Protein AF-A0A6A6SPL7-F1 (afdb_monomer_lite)

Sequence (560 aa):
MDQSVKTLHRDLARKYQRHGSRIEQLWRSYDQERRTEVMKAGSVEVLKTPTDTSMGNVYKLMPEWNLRDVTAPSSDFLLDMLKHRATKPLQDQYTTGVDGGLGDHMHIVDMMDRKNLKFIDTARFNNCWTLFFDEDSYGRSIKLTARANKAEFLASMAPAIRAQLAVPQATGDFILMRQQYLLQSLNIIIEDILDAGSTIRDQKERLKEPMKAATAALSNLSIHEAPEKVDLPFLLDYALDQESSLEEIIDLMRSESTVLAHAVNVWFFTRLDFVADERGRTLPAHTDDFISGAVFDTINSAVMHAAIWNYIRYLLDLLKDTPDKQSRFYVLQELSNQTNGTVRIAMKRDPESLTVENPQLHYMLRLYLHRAYPLEKDKMGEREFESLGDLAIIVTFIQSLSLVTSLPTVSNKKGKHPGCFVPRFLALDEELRQLKTGVDLSDFVIPIDNLLEPGMASGTLTALDLYILERSGTKLGFLFQDLVDDCITNIRRHNEQVQAKKTEMKTQYVVPMAPEDSNTRAQERRQKEKTRPAQSLVYDIAPESVATEGTHPDNASTSL

Foldseek 3Di:
DLVLLVQLLQQLLVLCVQCVVVLVVLLLPDALVLQLCLLCVQDPDWAQALPRCPVPCVSLLCSLGHSPQRSHNPHCSLSQQSCCSNPDDLLCQQQAHRPRDGHLLVSLVCCCVVVVDFDPDPVVQVQKKQACDDPVRHLPIDHDDDPVCSVVVCVVCVVCVVVVRIGRVRSSVSSSVSSSVSSLSSLSSSLSSVVSRPPCVVVVVVVVVVLVVLLVLLLVLDDDDQDPDQALVNLLVLLVSQLVSLLVLLVCLQPPLSSVLSLLVLQQCPDPQQDQDPVRDHDDPRGCLCSLLSSLCSLLVSLLSSLLSVLLSLLSVQCVVDPDPVLNLVSLLLNCCSLVVDDPPDDPDDLVVCCPVPVLVSCLVVPPDPPDDPPCVVVDDSSSSSVSRVVSSSVSSSVSVVVHDPRDDHDPPVCPPCLRLVVLVVVVVVLSVVLSSPGDLCSQCVPVCSSVPPCSSLSSLVSVQVSCCVRQVHGSSVSSVVSSVSSSVVSVVVSVVVVVCVVDPDDDDDDDDDDDDSVVNSVVSNVVVVVDDPPDPSSRNHDDPDPPPPPDDDDDDDDD

Organism: NCBI:txid1314788

Radius of gyration: 30.4 Å; chains: 1; bounding box: 100×71×93 Å

Secondary structure (DSSP, 8-state):
-HHHHHHHHHHHHHHHHHHHHHHHHHHHH--HHHHHHHHHHS-S--BSSTT--TTTTHHHH-TTSBHHHHS-TT--HHHHHHHHHHHS-HHHHHHB-GGG-B-HHHHHHHHHHHH----S--GGGTTEEEE-SSTTTTT-EEE--SHHHHHHHHHHTHHHHHTTSEEEHHHHHHHHHHHHHHHHHHHHHHHHHHHHHSTTHHHHHHHHHHHHHHHHHHHTS--PPPPS---HHHHHHHHHHHHHHHHHHHHHHHH-HHHHHHHHHHHHHHSGGGS--TTSPPPP---GGGHHHHHHHHHHHHHHHHHHHHHHHHHHHHHHH---HHHHHHHHHHHHHHHS-------SS-GGGHHHH-HHHHHHHT-S-TTS-GGGGGGS-HHHHHHHHHHHHHHHHHHHHHHHS-PPPP-TTTTT-TTSHHHHHHHHHHHHHHHHTT---HHHHSSGGGGGSTTHHHHHHHHHHHHHHHHHSS-HHHHHHHHHHHHHHHHHHHHHHHHHHHH-------PPPPPPPHHHHHHHHHHHHTT--TT--TT--SPP----------------

Structure (mmCIF, N/CA/C/O backbone):
data_AF-A0A6A6SPL7-F1
#
_entry.id   AF-A0A6A6SPL7-F1
#
loop_
_atom_site.group_PDB
_atom_site.id
_atom_site.type_symbol
_atom_site.label_atom_id
_atom_site.label_alt_id
_atom_site.label_comp_id
_atom_site.label_asym_id
_atom_site.label_entity_id
_atom_site.label_seq_id
_atom_site.pdbx_PDB_ins_code
_atom_site.Cartn_x
_atom_site.Cartn_y
_atom_site.Cartn_z
_atom_site.occupancy
_atom_site.B_iso_or_equiv
_atom_site.auth_seq_id
_atom_site.auth_comp_id
_atom_site.auth_asym_id
_atom_site.auth_atom_id
_atom_site.pdbx_PDB_model_num
ATOM 1 N N . MET A 1 1 ? 19.005 2.412 -4.288 1.00 52.94 1 MET A N 1
ATOM 2 C CA . MET A 1 1 ? 18.613 2.191 -5.696 1.00 52.94 1 MET A CA 1
ATOM 3 C C . MET A 1 1 ? 18.429 0.705 -5.963 1.00 52.94 1 MET A C 1
ATOM 5 O O . MET A 1 1 ? 17.322 0.340 -6.305 1.00 52.94 1 MET A O 1
ATOM 9 N N . ASP A 1 2 ? 19.416 -0.157 -5.690 1.00 51.28 2 ASP A N 1
ATOM 10 C CA . ASP A 1 2 ? 19.320 -1.622 -5.891 1.00 51.28 2 ASP A CA 1
ATOM 11 C C . ASP A 1 2 ? 18.020 -2.273 -5.350 1.00 51.28 2 ASP A C 1
ATOM 13 O O . ASP A 1 2 ? 17.182 -2.726 -6.128 1.00 51.28 2 ASP A O 1
ATOM 17 N N . GLN A 1 3 ? 17.771 -2.204 -4.033 1.00 59.56 3 GLN A N 1
ATOM 18 C CA . GLN A 1 3 ? 16.575 -2.814 -3.423 1.00 59.56 3 GLN A CA 1
ATOM 19 C C . GLN A 1 3 ? 15.246 -2.283 -4.000 1.00 59.56 3 GLN A C 1
ATOM 21 O O . GLN A 1 3 ? 14.231 -2.980 -3.982 1.00 59.56 3 GLN A O 1
ATOM 26 N N . SER A 1 4 ? 15.250 -1.056 -4.531 1.00 74.75 4 SER A N 1
ATOM 27 C CA . SER A 1 4 ? 14.074 -0.437 -5.149 1.00 74.75 4 SER A CA 1
ATOM 28 C C . SER A 1 4 ? 13.782 -1.051 -6.521 1.00 74.75 4 SER A C 1
ATOM 30 O O . SER A 1 4 ? 12.639 -1.421 -6.765 1.00 74.75 4 SER A O 1
ATOM 32 N N . VAL A 1 5 ? 14.796 -1.280 -7.368 1.00 86.88 5 VAL A N 1
ATOM 33 C CA . VAL A 1 5 ? 14.623 -1.886 -8.707 1.00 86.88 5 VAL A CA 1
ATOM 34 C C . VAL A 1 5 ? 14.061 -3.306 -8.610 1.00 86.88 5 VAL A C 1
ATOM 36 O O . VAL A 1 5 ? 13.099 -3.636 -9.299 1.00 86.88 5 VAL A O 1
ATOM 39 N N . LYS A 1 6 ? 14.594 -4.135 -7.702 1.00 87.75 6 LYS A N 1
ATOM 40 C CA . LYS A 1 6 ? 14.099 -5.509 -7.486 1.00 87.75 6 LYS A CA 1
ATOM 41 C C . LYS A 1 6 ? 12.657 -5.551 -6.984 1.00 87.75 6 LYS A C 1
ATOM 43 O O . LYS A 1 6 ? 11.930 -6.495 -7.278 1.00 87.75 6 LYS A O 1
ATOM 48 N N . THR A 1 7 ? 12.256 -4.571 -6.179 1.00 84.00 7 THR A N 1
ATOM 49 C CA . THR A 1 7 ? 10.887 -4.475 -5.649 1.00 84.00 7 THR A CA 1
ATOM 50 C C . THR A 1 7 ? 9.923 -4.022 -6.741 1.00 84.00 7 THR A C 1
ATOM 52 O O . THR A 1 7 ? 8.941 -4.709 -6.991 1.00 84.00 7 THR A O 1
ATOM 55 N N . LEU A 1 8 ? 10.278 -2.970 -7.481 1.00 85.38 8 LEU A N 1
ATOM 56 C CA . LEU A 1 8 ? 9.518 -2.476 -8.632 1.00 85.38 8 LEU A CA 1
ATOM 57 C C . LEU A 1 8 ? 9.314 -3.534 -9.721 1.00 85.38 8 LEU A C 1
ATOM 59 O O . LEU A 1 8 ? 8.240 -3.615 -10.308 1.00 85.38 8 LEU A O 1
ATOM 63 N N . HIS A 1 9 ? 10.338 -4.345 -9.995 1.00 92.88 9 HIS A N 1
ATOM 64 C CA . HIS A 1 9 ? 10.242 -5.437 -10.961 1.00 92.88 9 HIS A CA 1
ATOM 65 C C . HIS A 1 9 ? 9.283 -6.536 -10.493 1.00 92.88 9 HIS A C 1
ATOM 67 O O . HIS A 1 9 ? 8.458 -7.001 -11.273 1.00 92.88 9 HIS A O 1
ATOM 73 N N . ARG A 1 10 ? 9.361 -6.933 -9.214 1.00 88.88 10 ARG A N 1
ATOM 74 C CA . ARG A 1 10 ? 8.437 -7.918 -8.633 1.00 88.88 10 ARG A CA 1
ATOM 75 C C . ARG A 1 10 ? 6.996 -7.415 -8.630 1.00 88.88 10 ARG A C 1
ATOM 77 O O . ARG A 1 10 ? 6.105 -8.194 -8.959 1.00 88.88 10 ARG A O 1
ATOM 84 N N . ASP A 1 11 ? 6.783 -6.143 -8.300 1.00 84.31 11 ASP A N 1
ATOM 85 C CA . ASP A 1 11 ? 5.458 -5.520 -8.362 1.00 84.31 11 ASP A CA 1
ATOM 86 C C . ASP A 1 11 ? 4.913 -5.533 -9.794 1.00 84.31 11 ASP A C 1
ATOM 88 O O . ASP A 1 11 ? 3.829 -6.061 -10.041 1.00 84.31 11 ASP A O 1
ATOM 92 N N . LEU A 1 12 ? 5.725 -5.095 -10.762 1.00 91.81 12 LEU A N 1
ATOM 93 C CA . LEU A 1 12 ? 5.334 -5.076 -12.168 1.00 91.81 12 LEU A CA 1
ATOM 94 C C . LEU A 1 12 ? 4.992 -6.478 -12.687 1.00 91.81 12 LEU A C 1
ATOM 96 O O . LEU A 1 12 ? 3.985 -6.660 -13.371 1.00 91.81 12 LEU A O 1
ATOM 100 N N . ALA A 1 13 ? 5.810 -7.475 -12.343 1.00 92.69 13 ALA A N 1
ATOM 101 C CA . ALA A 1 13 ? 5.580 -8.870 -12.702 1.00 92.69 13 ALA A CA 1
ATOM 102 C C . ALA A 1 13 ? 4.259 -9.394 -12.117 1.00 92.69 13 ALA A C 1
ATOM 104 O O . ALA A 1 13 ? 3.463 -9.993 -12.841 1.00 92.69 13 ALA A O 1
ATOM 105 N N . ARG A 1 14 ? 3.991 -9.117 -10.832 1.00 87.81 14 ARG A N 1
ATOM 106 C CA . ARG A 1 14 ? 2.733 -9.473 -10.157 1.00 87.81 14 ARG A CA 1
ATOM 107 C C . ARG A 1 14 ? 1.533 -8.806 -10.832 1.00 87.81 14 ARG A C 1
ATOM 109 O O . ARG A 1 14 ? 0.574 -9.498 -11.170 1.00 87.81 14 ARG A O 1
ATOM 116 N N . LYS A 1 15 ? 1.590 -7.490 -11.056 1.00 84.75 15 LYS A N 1
ATOM 117 C CA . LYS A 1 15 ? 0.521 -6.713 -11.703 1.00 84.75 15 LYS A CA 1
ATOM 118 C C . LYS A 1 15 ? 0.239 -7.220 -13.114 1.00 84.75 15 LYS A C 1
ATOM 120 O O . LYS A 1 15 ? -0.914 -7.467 -13.458 1.00 84.75 15 LYS A O 1
ATOM 125 N N . TYR A 1 16 ? 1.278 -7.449 -13.916 1.00 91.94 16 TYR A N 1
ATOM 126 C CA . TYR A 1 16 ? 1.128 -7.983 -15.270 1.00 91.94 16 TYR A CA 1
ATOM 127 C C . TYR A 1 16 ? 0.573 -9.413 -15.270 1.00 91.94 16 TYR A C 1
ATOM 129 O O . TYR A 1 16 ? -0.276 -9.737 -16.095 1.00 91.94 16 TYR A O 1
ATOM 137 N N . GLN A 1 17 ? 0.989 -10.266 -14.331 1.00 89.75 17 GLN A N 1
ATOM 138 C CA . GLN A 1 17 ? 0.443 -11.619 -14.209 1.00 89.75 17 GLN A CA 1
ATOM 139 C C . GLN A 1 17 ? -1.061 -11.608 -13.902 1.00 89.75 17 GLN A C 1
ATOM 141 O O . GLN A 1 17 ? -1.798 -12.417 -14.464 1.00 89.75 17 GLN A O 1
ATOM 146 N N . ARG A 1 18 ? -1.513 -10.709 -13.020 1.00 84.00 18 ARG A N 1
ATOM 147 C CA . ARG A 1 18 ? -2.917 -10.627 -12.585 1.00 84.00 18 ARG A CA 1
ATOM 148 C C . ARG A 1 18 ? -3.804 -9.897 -13.593 1.00 84.00 18 ARG A C 1
ATOM 150 O O . ARG A 1 18 ? -4.888 -10.373 -13.917 1.00 84.00 18 ARG A O 1
ATOM 157 N N . HIS A 1 19 ? -3.332 -8.772 -14.128 1.00 86.12 19 HIS A N 1
ATOM 158 C CA . HIS A 1 19 ? -4.148 -7.848 -14.921 1.00 86.12 19 HIS A CA 1
ATOM 159 C C . HIS A 1 19 ? -3.723 -7.739 -16.392 1.00 86.12 19 HIS A C 1
ATOM 161 O O . HIS A 1 19 ? -4.390 -7.048 -17.158 1.00 86.12 19 HIS A O 1
ATOM 167 N N . GLY A 1 20 ? -2.649 -8.408 -16.826 1.00 91.06 20 GLY A N 1
ATOM 168 C CA . GLY A 1 20 ? -2.045 -8.224 -18.154 1.00 91.06 20 GLY A CA 1
ATOM 169 C C . GLY A 1 20 ? -3.026 -8.380 -19.315 1.00 91.06 20 GLY A C 1
ATOM 170 O O . GLY A 1 20 ? -3.076 -7.525 -20.194 1.00 91.06 20 GLY A O 1
ATOM 171 N N . SER A 1 21 ? -3.880 -9.407 -19.285 1.00 91.50 21 SER A N 1
ATOM 172 C CA . SER A 1 21 ? -4.906 -9.622 -20.318 1.00 91.50 21 SER A CA 1
ATOM 173 C C . SER A 1 21 ? -5.938 -8.490 -20.368 1.00 91.50 21 SER A C 1
ATOM 175 O O . SER A 1 21 ? -6.323 -8.043 -21.451 1.00 91.50 21 SER A O 1
ATOM 177 N N . ARG A 1 22 ? -6.359 -7.991 -19.201 1.00 89.12 22 ARG A N 1
ATOM 178 C CA . ARG A 1 22 ? -7.292 -6.869 -19.079 1.00 89.12 22 ARG A CA 1
ATOM 179 C C . ARG A 1 22 ? -6.657 -5.565 -19.557 1.00 89.12 22 ARG A C 1
ATOM 181 O O . ARG A 1 22 ? -7.298 -4.832 -20.303 1.00 89.12 22 ARG A O 1
ATOM 188 N N . ILE A 1 23 ? -5.404 -5.309 -19.187 1.00 92.44 23 ILE A N 1
ATOM 189 C CA . ILE A 1 23 ? -4.623 -4.144 -19.630 1.00 92.44 23 ILE A CA 1
ATOM 190 C C . ILE A 1 23 ? -4.483 -4.148 -21.153 1.00 92.44 23 ILE A C 1
ATOM 192 O O . ILE A 1 23 ? -4.747 -3.132 -21.790 1.00 92.44 23 ILE A O 1
ATOM 196 N N . GLU A 1 24 ? -4.132 -5.289 -21.753 1.00 94.44 24 GLU A N 1
ATOM 197 C CA . GLU A 1 24 ? -4.030 -5.419 -23.210 1.00 94.44 24 GLU A CA 1
ATOM 198 C C . GLU A 1 24 ? -5.363 -5.116 -23.906 1.00 94.44 24 GLU A C 1
ATOM 200 O O . GLU A 1 24 ? -5.391 -4.394 -24.905 1.00 94.44 24 GLU A O 1
ATOM 205 N N . GLN A 1 25 ? -6.472 -5.637 -23.375 1.00 92.94 25 GLN A N 1
ATOM 206 C CA . GLN A 1 25 ? -7.809 -5.373 -23.906 1.00 92.94 25 GLN A CA 1
ATOM 207 C C . GLN A 1 25 ? -8.166 -3.881 -23.822 1.00 92.94 25 GLN A C 1
ATOM 209 O O . GLN A 1 25 ? -8.612 -3.300 -24.812 1.00 92.94 25 GLN A O 1
ATOM 214 N N . LEU A 1 26 ? -7.966 -3.266 -22.653 1.00 92.06 26 LEU A N 1
ATOM 215 C CA . LEU A 1 26 ? -8.277 -1.859 -22.407 1.00 92.06 26 LEU A CA 1
ATOM 216 C C . LEU A 1 26 ? -7.426 -0.941 -23.281 1.00 92.06 26 LEU A C 1
ATOM 218 O O . LEU A 1 26 ? -7.971 -0.116 -24.013 1.00 92.06 26 LEU A O 1
ATOM 222 N N . TRP A 1 27 ? -6.107 -1.131 -23.284 1.00 94.19 27 TRP A N 1
ATOM 223 C CA . TRP A 1 27 ? -5.191 -0.298 -24.056 1.00 94.19 27 TRP A CA 1
ATOM 224 C C . TRP A 1 27 ? -5.493 -0.340 -25.557 1.00 94.19 27 TRP A C 1
ATOM 226 O O . TRP A 1 27 ? -5.541 0.702 -26.217 1.00 94.19 27 TRP A O 1
ATOM 236 N N . ARG A 1 28 ? -5.775 -1.531 -26.103 1.00 94.56 28 ARG A N 1
ATOM 237 C CA . ARG A 1 28 ? -6.168 -1.694 -27.513 1.00 94.56 28 ARG A CA 1
ATOM 238 C C . ARG A 1 28 ? -7.533 -1.081 -27.832 1.00 94.56 28 ARG A C 1
ATOM 240 O O . ARG A 1 28 ? -7.760 -0.727 -28.983 1.00 94.56 28 ARG A O 1
ATOM 247 N N . SER A 1 29 ? -8.414 -0.927 -26.842 1.00 92.44 29 SER A N 1
ATOM 248 C CA . SER A 1 29 ? -9.715 -0.266 -27.018 1.00 92.44 29 SER A CA 1
ATOM 249 C C . SER A 1 29 ? -9.640 1.266 -27.022 1.00 92.44 29 SER A C 1
ATOM 251 O O . SER A 1 29 ? -10.547 1.912 -27.540 1.00 92.44 29 SER A O 1
ATOM 253 N N . TYR A 1 30 ? -8.577 1.855 -26.466 1.00 92.06 30 TYR A N 1
ATOM 254 C CA . TYR A 1 30 ? -8.421 3.307 -26.388 1.00 92.06 30 TYR A CA 1
ATOM 255 C C . TYR A 1 30 ? -7.940 3.919 -27.698 1.00 92.06 30 TYR A C 1
ATOM 257 O O . TYR A 1 30 ? -6.994 3.427 -28.320 1.00 92.06 30 TYR A O 1
ATOM 265 N N . ASP A 1 31 ? -8.534 5.058 -28.047 1.00 91.69 31 ASP A N 1
ATOM 266 C CA . ASP A 1 31 ? -8.012 5.943 -29.078 1.00 91.69 31 ASP A CA 1
ATOM 267 C C . ASP A 1 31 ? -6.762 6.707 -28.598 1.00 91.69 31 ASP A C 1
ATOM 269 O O . ASP A 1 31 ? -6.331 6.632 -27.443 1.00 91.69 31 ASP A O 1
ATOM 273 N N . GLN A 1 32 ? -6.134 7.440 -29.515 1.00 93.50 32 GLN A N 1
ATOM 274 C CA . GLN A 1 32 ? -4.901 8.170 -29.227 1.00 93.50 32 GLN A CA 1
ATOM 275 C C . GLN A 1 32 ? -5.083 9.277 -28.179 1.00 93.50 32 GLN A C 1
ATOM 277 O O . GLN A 1 32 ? -4.160 9.536 -27.400 1.00 93.50 32 GLN A O 1
ATOM 282 N N . GLU A 1 33 ? -6.245 9.932 -28.150 1.00 91.25 33 GLU A N 1
ATOM 28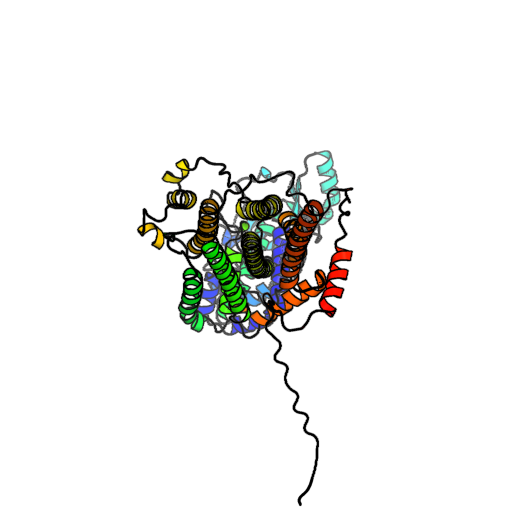3 C CA . GLU A 1 33 ? -6.544 10.977 -27.171 1.00 91.25 33 GLU A CA 1
ATOM 284 C C . GLU A 1 33 ? -6.578 10.373 -25.770 1.00 91.25 33 GLU A C 1
ATOM 286 O O . GLU A 1 33 ? -5.825 10.802 -24.890 1.00 91.25 33 GLU A O 1
ATOM 291 N N . ARG A 1 34 ? -7.322 9.280 -25.593 1.00 89.12 34 ARG A N 1
ATOM 292 C CA . ARG A 1 34 ? -7.410 8.597 -24.308 1.00 89.12 34 ARG A CA 1
ATOM 293 C C . ARG A 1 34 ? -6.075 8.006 -23.860 1.00 89.12 34 ARG A C 1
ATOM 295 O O . ARG A 1 34 ? -5.712 8.154 -22.695 1.00 89.12 34 ARG A O 1
ATOM 302 N N . ARG A 1 35 ? -5.292 7.410 -24.766 1.00 92.31 35 ARG A N 1
ATOM 303 C CA . ARG A 1 35 ? -3.919 6.955 -24.457 1.00 92.31 35 ARG A CA 1
ATOM 304 C C . ARG A 1 35 ? -3.019 8.108 -23.998 1.00 92.31 35 ARG A C 1
ATOM 306 O O . ARG A 1 35 ? -2.184 7.924 -23.115 1.00 92.31 35 ARG A O 1
ATOM 313 N N . THR A 1 36 ? -3.186 9.295 -24.582 1.00 91.38 36 THR A N 1
ATOM 314 C CA . THR A 1 36 ? -2.437 10.504 -24.203 1.00 91.38 36 THR A CA 1
ATOM 315 C C . THR A 1 36 ? -2.826 11.011 -22.823 1.00 91.38 36 THR A C 1
ATOM 317 O O . THR A 1 36 ? -1.950 11.431 -22.070 1.00 91.38 36 THR A O 1
ATOM 320 N N . GLU A 1 37 ? -4.113 10.987 -22.486 1.00 87.12 37 GLU A N 1
ATOM 321 C CA . GLU A 1 37 ? -4.587 11.341 -21.147 1.00 87.12 37 GLU A CA 1
ATOM 322 C C . GLU A 1 37 ? -4.042 10.387 -20.087 1.00 87.12 37 GLU A C 1
ATOM 324 O O . GLU A 1 37 ? -3.510 10.852 -19.085 1.00 87.12 37 GLU A O 1
ATOM 329 N N . VAL A 1 38 ? -4.115 9.075 -20.338 1.00 87.19 38 VAL A N 1
ATOM 330 C CA . VAL A 1 38 ? -3.576 8.038 -19.443 1.00 87.19 38 VAL A CA 1
ATOM 331 C C . VAL A 1 38 ? -2.079 8.248 -19.213 1.00 87.19 38 VAL A C 1
ATOM 333 O O . VAL A 1 38 ? -1.649 8.356 -18.075 1.00 87.19 38 VAL A O 1
ATOM 336 N N . MET A 1 39 ? -1.288 8.443 -20.275 1.00 85.81 39 MET A N 1
ATOM 337 C CA . MET A 1 39 ? 0.152 8.728 -20.154 1.00 85.81 39 MET A CA 1
ATOM 338 C C . MET A 1 39 ? 0.479 9.987 -19.333 1.00 85.81 39 MET A C 1
ATOM 340 O O . MET A 1 39 ? 1.593 10.112 -18.829 1.00 85.81 39 MET A O 1
ATOM 344 N N . LYS A 1 40 ? -0.447 10.949 -19.244 1.00 82.56 40 LYS A N 1
ATOM 345 C CA . LYS A 1 40 ? -0.263 12.215 -18.517 1.00 82.56 40 LYS A CA 1
ATOM 346 C C . LYS A 1 40 ? -0.869 12.204 -17.113 1.00 82.56 40 LYS A C 1
ATOM 348 O O . LYS A 1 40 ? -0.599 13.134 -16.363 1.00 82.56 40 LYS A O 1
ATOM 353 N N . ALA A 1 41 ? -1.686 11.211 -16.766 1.00 70.44 41 ALA A N 1
ATOM 354 C CA . ALA A 1 41 ? -2.374 11.158 -15.480 1.00 70.44 41 ALA A CA 1
ATOM 355 C C . ALA A 1 41 ? -1.379 10.965 -14.324 1.00 70.44 41 ALA A C 1
ATOM 357 O O . ALA A 1 41 ? -1.395 11.746 -13.373 1.00 70.44 41 ALA A O 1
ATOM 358 N N . GLY A 1 42 ? -0.454 10.011 -14.462 1.00 57.19 42 GLY A N 1
ATOM 359 C CA . GLY A 1 42 ? 0.569 9.708 -13.460 1.00 57.19 42 GLY A CA 1
ATOM 360 C C . GLY A 1 42 ? 1.896 10.476 -13.566 1.00 57.19 42 GLY A C 1
ATOM 361 O O . GLY A 1 42 ? 2.801 10.221 -12.771 1.00 57.19 42 GLY A O 1
ATOM 362 N N . SER A 1 43 ? 2.065 11.406 -14.519 1.00 60.31 43 SER A N 1
ATOM 363 C CA . SER A 1 43 ? 3.324 12.159 -14.687 1.00 60.31 43 SER A CA 1
ATOM 364 C C . SER A 1 43 ? 3.112 13.655 -14.904 1.00 60.31 43 SER A C 1
ATOM 366 O O . SER A 1 43 ? 2.352 14.071 -15.773 1.00 60.31 43 SER A O 1
ATOM 368 N N . VAL A 1 44 ? 3.875 14.477 -14.172 1.00 52.78 44 VAL A N 1
ATOM 369 C CA . VAL A 1 44 ? 3.870 15.945 -14.313 1.00 52.78 44 VAL A CA 1
ATOM 370 C C . VAL A 1 44 ? 4.350 16.371 -15.710 1.00 52.78 44 VAL A C 1
ATOM 372 O O . VAL A 1 44 ? 3.833 17.337 -16.267 1.00 52.78 44 VAL A O 1
ATOM 375 N N . GLU A 1 45 ? 5.297 15.633 -16.309 1.00 68.81 45 GLU A N 1
ATOM 376 C CA . GLU A 1 45 ? 5.828 15.880 -17.658 1.00 68.81 45 GLU A CA 1
ATOM 377 C C . GLU A 1 45 ? 6.233 14.561 -18.353 1.00 68.81 45 GLU A C 1
ATOM 379 O O . GLU A 1 45 ? 6.762 13.644 -17.724 1.00 68.81 45 GLU A O 1
ATOM 384 N N . VAL A 1 46 ? 5.990 14.446 -19.663 1.00 83.88 46 VAL A N 1
ATOM 385 C CA . VAL A 1 46 ? 6.345 13.276 -20.495 1.00 83.88 46 VAL A CA 1
ATOM 386 C C . VAL A 1 46 ? 7.036 13.768 -21.763 1.00 83.88 46 VAL A C 1
ATOM 388 O O . VAL A 1 46 ? 6.627 14.782 -22.335 1.00 83.88 46 VAL A O 1
ATOM 391 N N . LEU A 1 47 ? 8.051 13.039 -22.240 1.00 90.00 47 LEU A N 1
ATOM 392 C CA . LEU A 1 47 ? 8.730 13.364 -23.494 1.00 90.00 47 LEU A CA 1
ATOM 393 C C . LEU A 1 47 ? 7.724 13.396 -24.650 1.00 90.00 47 LEU A C 1
ATOM 395 O O . LEU A 1 47 ? 6.949 12.460 -24.854 1.00 90.00 47 LEU A O 1
ATOM 399 N N . LYS A 1 48 ? 7.761 14.443 -25.475 1.00 92.56 48 LYS A N 1
ATOM 400 C CA . LYS A 1 48 ? 6.904 14.510 -26.671 1.00 92.56 48 LYS A CA 1
ATOM 401 C C . LYS A 1 48 ? 7.353 13.513 -27.736 1.00 92.56 48 LYS A C 1
ATOM 403 O O . LYS A 1 48 ? 6.528 12.946 -28.444 1.00 92.56 48 LYS A O 1
ATOM 408 N N . THR A 1 49 ? 8.665 13.321 -27.855 1.00 94.50 49 THR A N 1
ATOM 409 C CA . THR A 1 49 ? 9.321 12.430 -28.824 1.00 94.50 49 THR A CA 1
ATOM 410 C C . THR A 1 49 ? 10.571 11.803 -28.192 1.00 94.50 49 THR A C 1
ATOM 412 O O . THR A 1 49 ? 11.079 12.362 -27.218 1.00 94.50 49 THR A O 1
ATOM 415 N N . PRO A 1 50 ? 11.149 10.727 -28.760 1.00 92.56 50 PRO A N 1
ATOM 416 C CA . PRO A 1 50 ? 12.376 10.103 -28.243 1.00 92.56 50 PRO A CA 1
ATOM 417 C C . PRO A 1 50 ? 13.591 11.027 -28.146 1.00 92.56 50 PRO A C 1
ATOM 419 O O . PRO A 1 50 ? 14.560 10.724 -27.461 1.00 92.56 50 PRO A O 1
ATOM 422 N N . THR A 1 51 ? 13.579 12.138 -28.881 1.00 93.75 51 THR A N 1
ATOM 423 C CA . THR A 1 51 ? 14.681 13.105 -28.944 1.00 93.75 51 THR A CA 1
ATOM 424 C C . THR A 1 51 ? 14.344 14.422 -28.251 1.00 93.75 51 THR A C 1
ATOM 426 O O . THR A 1 51 ? 15.038 15.414 -28.461 1.00 93.75 51 THR A O 1
ATOM 429 N N . ASP A 1 52 ? 13.262 14.464 -27.472 1.00 92.94 52 ASP A N 1
ATOM 430 C CA . ASP A 1 52 ? 12.819 15.669 -26.779 1.00 92.94 52 ASP A CA 1
ATOM 431 C C . ASP A 1 52 ? 13.797 16.056 -25.659 1.00 92.94 52 ASP A C 1
ATOM 433 O O . ASP A 1 52 ? 13.947 15.363 -24.657 1.00 92.94 52 ASP A O 1
ATOM 437 N N . THR A 1 53 ? 14.478 17.188 -25.825 1.00 92.06 53 THR A N 1
ATOM 438 C CA . THR A 1 53 ? 15.489 17.663 -24.873 1.00 92.06 53 THR A CA 1
ATOM 439 C C . THR A 1 53 ? 14.922 18.562 -23.774 1.00 92.06 53 THR A C 1
ATOM 441 O O . THR A 1 53 ? 15.695 19.040 -22.944 1.00 92.06 53 THR A O 1
ATOM 444 N N . SER A 1 54 ? 13.612 18.835 -23.767 1.00 87.25 54 SER A N 1
ATOM 445 C CA . SER A 1 54 ? 12.981 19.754 -22.802 1.00 87.25 54 SER A CA 1
ATOM 446 C C . SER A 1 54 ? 13.144 19.297 -21.350 1.00 87.25 54 SER A C 1
ATOM 448 O O . SER A 1 54 ? 13.349 20.125 -20.470 1.00 87.25 54 SER A O 1
ATOM 450 N N . MET A 1 55 ? 13.188 17.982 -21.120 1.00 84.38 55 MET A N 1
ATOM 451 C CA . MET A 1 55 ? 13.375 17.364 -19.803 1.00 84.38 55 MET A CA 1
ATOM 452 C C . MET A 1 55 ? 14.847 17.001 -19.513 1.00 84.38 55 MET A C 1
ATOM 454 O O . MET A 1 55 ? 15.161 16.039 -18.808 1.00 84.38 55 MET A O 1
ATOM 458 N N . GLY A 1 56 ? 15.801 17.732 -20.096 1.00 87.12 56 GLY A N 1
ATOM 459 C CA . GLY A 1 56 ? 17.228 17.542 -19.831 1.00 87.12 56 GLY A CA 1
ATOM 460 C C . GLY A 1 56 ? 17.756 16.185 -20.309 1.00 87.12 56 GLY A C 1
ATOM 461 O O . GLY A 1 56 ? 17.769 15.909 -21.502 1.00 87.12 56 GLY A O 1
ATOM 462 N N . ASN A 1 57 ? 18.254 15.342 -19.396 1.00 88.56 57 ASN A N 1
ATOM 463 C CA . ASN A 1 57 ? 18.842 14.037 -19.745 1.00 88.56 57 ASN A CA 1
ATOM 464 C C . ASN A 1 57 ? 17.820 12.886 -19.794 1.00 88.56 57 ASN A C 1
ATOM 466 O O . ASN A 1 57 ? 18.222 11.760 -20.083 1.00 88.56 57 ASN A O 1
ATOM 470 N N . VAL A 1 58 ? 16.528 13.132 -19.542 1.00 87.56 58 VAL A N 1
ATOM 471 C CA . VAL A 1 58 ? 15.501 12.070 -19.515 1.00 87.56 58 VAL A CA 1
ATOM 472 C C . VAL A 1 58 ? 15.441 11.309 -20.843 1.00 87.56 58 VAL A C 1
ATOM 474 O O . VAL A 1 58 ? 15.470 10.084 -20.829 1.00 87.56 58 VAL A O 1
ATOM 477 N N . TYR A 1 59 ? 15.511 11.995 -21.990 1.00 92.88 59 TYR A N 1
ATOM 478 C CA . TYR A 1 59 ? 15.541 11.344 -23.312 1.00 92.88 59 TYR A CA 1
ATOM 479 C C . TYR A 1 59 ? 16.778 10.468 -23.560 1.00 92.88 59 TYR A C 1
ATOM 481 O O . TYR A 1 59 ? 16.769 9.621 -24.444 1.00 92.88 59 TYR A O 1
ATOM 489 N N . LYS A 1 60 ? 17.863 10.660 -22.800 1.00 93.56 60 LYS A N 1
ATOM 490 C CA . LYS A 1 60 ? 19.029 9.766 -22.850 1.00 93.56 60 LYS A CA 1
ATOM 491 C C . LYS A 1 60 ? 18.782 8.515 -22.009 1.00 93.56 60 LYS A C 1
ATOM 493 O O . LYS A 1 60 ? 19.315 7.458 -22.310 1.00 93.56 60 LYS A O 1
ATOM 498 N N . LEU A 1 61 ? 17.980 8.622 -20.953 1.00 91.25 61 LEU A N 1
ATOM 499 C CA . LEU A 1 61 ? 17.719 7.523 -20.028 1.00 91.25 61 LEU A CA 1
ATOM 500 C C . LEU A 1 61 ? 16.530 6.660 -20.432 1.00 91.25 61 LEU A C 1
ATOM 502 O O . LEU A 1 61 ? 16.608 5.460 -20.220 1.00 91.25 61 LEU A O 1
ATOM 506 N N . MET A 1 62 ? 15.464 7.229 -20.993 1.00 92.19 62 MET A N 1
ATOM 507 C CA . MET A 1 62 ? 14.238 6.511 -21.374 1.00 92.19 62 MET A CA 1
ATOM 508 C C . MET A 1 62 ? 13.570 7.113 -22.627 1.00 92.19 62 MET A C 1
ATOM 510 O O . MET A 1 62 ? 12.423 7.549 -22.571 1.00 92.19 62 MET A O 1
ATOM 514 N N . PRO A 1 63 ? 14.260 7.190 -23.778 1.00 93.88 63 PRO A N 1
ATOM 515 C CA . PRO A 1 63 ? 13.660 7.741 -24.999 1.00 93.88 63 PRO A CA 1
ATOM 516 C C . PRO A 1 63 ? 12.372 7.021 -25.432 1.00 93.88 63 PRO A C 1
ATOM 518 O O . PRO A 1 63 ? 11.520 7.624 -26.084 1.00 93.88 63 PRO A O 1
ATOM 521 N N . GLU A 1 64 ? 12.209 5.749 -25.066 1.00 93.06 64 GLU A N 1
ATOM 522 C CA . GLU A 1 64 ? 10.986 4.981 -25.302 1.00 93.06 64 GLU A CA 1
ATOM 523 C C . GLU A 1 64 ? 9.760 5.545 -24.567 1.00 93.06 64 GLU A C 1
ATOM 525 O O . GLU A 1 64 ? 8.641 5.411 -25.050 1.00 93.06 64 GLU A O 1
ATOM 530 N N . TRP A 1 65 ? 9.938 6.235 -23.440 1.00 92.69 65 TRP A N 1
ATOM 531 C CA . TRP A 1 65 ? 8.828 6.783 -22.665 1.00 92.69 65 TRP A CA 1
ATOM 532 C C . TRP A 1 65 ? 8.383 8.137 -23.227 1.00 92.69 65 TRP A C 1
ATOM 534 O O . TRP A 1 65 ? 8.642 9.197 -22.651 1.00 92.69 65 TRP A O 1
ATOM 544 N N . ASN A 1 66 ? 7.758 8.110 -24.406 1.00 93.69 66 ASN A N 1
ATOM 545 C CA . ASN A 1 66 ? 7.349 9.311 -25.127 1.00 93.69 66 ASN A CA 1
ATOM 546 C C . ASN A 1 66 ? 5.929 9.218 -25.699 1.00 93.69 66 ASN A C 1
ATOM 548 O O . ASN A 1 66 ? 5.477 8.155 -26.123 1.00 93.69 66 ASN A O 1
ATOM 552 N N . LEU A 1 67 ? 5.243 10.361 -25.765 1.00 93.12 67 LEU A N 1
ATOM 553 C CA . LEU A 1 67 ? 3.851 10.436 -26.212 1.00 93.12 67 LEU A CA 1
ATOM 554 C C . LEU A 1 67 ? 3.672 9.945 -27.649 1.00 93.12 67 LEU A C 1
ATOM 556 O O . LEU A 1 67 ? 2.724 9.213 -27.915 1.00 93.12 67 LEU A O 1
ATOM 560 N N . ARG A 1 68 ? 4.563 10.327 -28.571 1.00 93.81 68 ARG A N 1
ATOM 561 C CA . ARG A 1 68 ? 4.414 10.003 -29.996 1.00 93.81 68 ARG A CA 1
ATOM 562 C C . ARG A 1 68 ? 4.341 8.496 -30.240 1.00 93.81 68 ARG A C 1
ATOM 564 O O . ARG A 1 68 ? 3.445 8.053 -30.951 1.00 93.81 68 ARG A O 1
ATOM 571 N N . ASP A 1 69 ? 5.270 7.736 -29.672 1.00 93.38 69 ASP A N 1
ATOM 572 C CA . ASP A 1 69 ? 5.407 6.310 -29.986 1.00 93.38 69 ASP A CA 1
ATOM 573 C C . ASP A 1 69 ? 4.465 5.443 -29.135 1.00 93.38 69 ASP A C 1
ATOM 575 O O . ASP A 1 69 ? 3.867 4.491 -29.644 1.00 93.38 69 ASP A O 1
ATOM 579 N N . VAL A 1 70 ? 4.274 5.806 -27.860 1.00 93.69 70 VAL A N 1
ATOM 580 C CA . VAL A 1 70 ? 3.405 5.066 -26.933 1.00 93.69 70 VAL A CA 1
ATOM 581 C C . VAL A 1 70 ? 1.926 5.212 -27.299 1.00 93.69 70 VAL A C 1
ATOM 583 O O . VAL A 1 70 ? 1.188 4.230 -27.287 1.00 93.69 70 VAL A O 1
ATOM 586 N N . THR A 1 71 ? 1.473 6.419 -27.648 1.00 93.88 71 THR A N 1
ATOM 587 C CA . THR A 1 71 ? 0.034 6.697 -27.843 1.00 93.88 71 THR A CA 1
ATOM 588 C C . THR A 1 71 ? -0.454 6.469 -29.272 1.00 93.88 71 THR A C 1
ATOM 590 O O . THR A 1 71 ? -1.644 6.631 -29.543 1.00 93.88 71 THR A O 1
ATOM 593 N N . ALA A 1 72 ? 0.433 6.094 -30.199 1.00 93.00 72 ALA A N 1
ATOM 594 C CA . ALA A 1 72 ? 0.065 5.887 -31.594 1.00 93.00 72 ALA A CA 1
ATOM 595 C C . ALA A 1 72 ? -1.054 4.819 -31.725 1.00 93.00 72 ALA A C 1
ATOM 597 O O . ALA A 1 72 ? -0.938 3.755 -31.113 1.00 93.00 72 ALA A O 1
ATOM 598 N N . PRO A 1 73 ? -2.123 5.061 -32.519 1.00 81.31 73 PRO A N 1
ATOM 599 C CA . PRO A 1 73 ? -3.342 4.236 -32.514 1.00 81.31 73 PRO A CA 1
ATOM 600 C C . PRO A 1 73 ? -3.131 2.736 -32.768 1.00 81.31 73 PRO A C 1
ATOM 602 O O . PRO A 1 73 ? -3.819 1.904 -32.189 1.00 81.31 73 PRO A O 1
ATOM 605 N N . SER A 1 74 ? -2.174 2.384 -33.627 1.00 81.81 74 SER A N 1
ATOM 606 C CA . SER A 1 74 ? -1.852 1.000 -34.003 1.00 81.81 74 SER A CA 1
ATOM 607 C C . SER A 1 74 ? -0.605 0.453 -33.303 1.00 81.81 74 SER A C 1
ATOM 609 O O . SER A 1 74 ? -0.064 -0.568 -33.719 1.00 81.81 74 SER A O 1
ATOM 611 N N . SER A 1 75 ? -0.103 1.161 -32.292 1.00 87.12 75 SER A N 1
ATOM 612 C CA . SER A 1 75 ? 1.124 0.808 -31.590 1.00 87.12 75 SER A CA 1
ATOM 613 C C . SER A 1 75 ? 0.821 -0.102 -30.405 1.00 87.12 75 SER A C 1
ATOM 615 O O . SER A 1 75 ? 0.099 0.297 -29.487 1.00 87.12 75 SER A O 1
ATOM 617 N N . ASP A 1 76 ? 1.418 -1.294 -30.417 1.00 93.12 76 ASP A N 1
ATOM 618 C CA . ASP A 1 76 ? 1.524 -2.182 -29.253 1.00 93.12 76 ASP A CA 1
ATOM 619 C C . ASP A 1 76 ? 2.806 -1.890 -28.444 1.00 93.12 76 ASP A C 1
ATOM 621 O O . ASP A 1 76 ? 3.087 -2.562 -27.460 1.00 93.12 76 ASP A O 1
ATOM 625 N N . PHE A 1 77 ? 3.537 -0.815 -28.773 1.00 93.50 77 PHE A N 1
ATOM 626 C CA . PHE A 1 77 ? 4.838 -0.479 -28.186 1.00 93.50 77 PHE A CA 1
ATOM 627 C C . PHE A 1 77 ? 4.850 -0.445 -26.648 1.00 93.50 77 PHE A C 1
ATOM 629 O O . PHE A 1 77 ? 5.785 -0.948 -26.025 1.00 93.50 77 PHE A O 1
ATOM 636 N N . LEU A 1 78 ? 3.805 0.110 -26.017 1.00 95.12 78 LEU A N 1
ATOM 637 C CA . LEU A 1 78 ? 3.666 0.071 -24.557 1.00 95.12 78 LEU A CA 1
ATOM 638 C C . LEU A 1 78 ? 3.479 -1.355 -24.037 1.00 95.12 78 LEU A C 1
ATOM 640 O O . LEU A 1 78 ? 4.082 -1.711 -23.030 1.00 95.12 78 LEU A O 1
ATOM 644 N N . LEU A 1 79 ? 2.646 -2.153 -24.704 1.00 96.62 79 LEU A N 1
ATOM 645 C CA . LEU A 1 79 ? 2.335 -3.524 -24.302 1.00 96.62 79 LEU A CA 1
ATOM 646 C C . LEU A 1 79 ? 3.559 -4.430 -24.458 1.00 96.62 79 LEU A C 1
ATOM 648 O O . LEU A 1 79 ? 3.838 -5.229 -23.566 1.00 96.62 79 LEU A O 1
ATOM 652 N N . ASP A 1 80 ? 4.332 -4.255 -25.528 1.00 96.50 80 ASP A N 1
ATOM 653 C CA . ASP A 1 80 ? 5.573 -4.994 -25.764 1.00 96.50 80 ASP A CA 1
ATOM 654 C C . ASP A 1 80 ? 6.634 -4.639 -24.717 1.00 96.50 80 ASP A C 1
ATOM 656 O O . ASP A 1 80 ? 7.264 -5.525 -24.127 1.00 96.50 80 ASP A O 1
ATOM 660 N N . MET A 1 81 ? 6.779 -3.345 -24.409 1.00 96.06 81 MET A N 1
ATOM 661 C CA . MET A 1 81 ? 7.640 -2.878 -23.324 1.00 96.06 81 MET A CA 1
ATOM 662 C C . MET A 1 81 ? 7.190 -3.435 -21.972 1.00 96.06 81 MET A C 1
ATOM 664 O O . MET A 1 81 ? 8.018 -3.956 -21.224 1.00 96.06 81 MET A O 1
ATOM 668 N N . LEU A 1 82 ? 5.894 -3.367 -21.671 1.00 96.31 82 LEU A N 1
ATOM 669 C CA . LEU A 1 82 ? 5.320 -3.855 -20.425 1.00 96.31 82 LEU A CA 1
ATOM 670 C C . LEU A 1 82 ? 5.569 -5.354 -20.253 1.00 96.31 82 LEU A C 1
ATOM 672 O O . LEU A 1 82 ? 6.121 -5.782 -19.241 1.00 96.31 82 LEU A O 1
ATOM 676 N N . LYS A 1 83 ? 5.244 -6.146 -21.275 1.00 97.06 83 LYS A N 1
ATOM 677 C CA . LYS A 1 83 ? 5.451 -7.594 -21.294 1.00 97.06 83 LYS A CA 1
ATOM 678 C C . LYS A 1 83 ? 6.919 -7.954 -21.122 1.00 97.06 83 LYS A C 1
ATOM 680 O O . LYS A 1 83 ? 7.243 -8.821 -20.311 1.00 97.06 83 LYS A O 1
ATOM 685 N N . HIS A 1 84 ? 7.818 -7.299 -21.855 1.00 97.44 84 HIS A N 1
ATOM 686 C CA . HIS A 1 84 ? 9.252 -7.542 -21.726 1.00 97.44 84 HIS A CA 1
ATOM 687 C C . HIS A 1 84 ? 9.731 -7.253 -20.297 1.00 97.44 84 HIS A C 1
ATOM 689 O O . HIS A 1 84 ? 10.357 -8.107 -19.673 1.00 97.44 84 HIS A O 1
ATOM 695 N N . ARG A 1 85 ? 9.387 -6.079 -19.755 1.00 96.81 85 ARG A N 1
ATOM 696 C CA . ARG A 1 85 ? 9.833 -5.629 -18.430 1.00 96.81 85 ARG A CA 1
ATOM 697 C C . ARG A 1 85 ? 9.208 -6.400 -17.272 1.00 96.81 85 ARG A C 1
ATOM 699 O O . ARG A 1 85 ? 9.822 -6.453 -16.215 1.00 96.81 85 ARG A O 1
ATOM 706 N N . ALA A 1 86 ? 8.026 -6.980 -17.456 1.00 96.62 86 ALA A N 1
ATOM 707 C CA . ALA A 1 86 ? 7.340 -7.758 -16.429 1.00 96.62 86 ALA A CA 1
ATOM 708 C C . ALA A 1 86 ? 7.723 -9.247 -16.427 1.00 96.62 86 ALA A C 1
ATOM 710 O O . ALA A 1 86 ? 7.614 -9.905 -15.396 1.00 96.62 86 ALA A O 1
ATOM 711 N N . THR A 1 87 ? 8.129 -9.806 -17.574 1.00 96.50 87 THR A N 1
ATOM 712 C CA . THR A 1 87 ? 8.338 -11.263 -17.721 1.00 96.50 87 THR A CA 1
ATOM 713 C C . THR A 1 87 ? 9.800 -11.687 -17.807 1.00 96.50 87 THR A C 1
ATOM 715 O O . THR A 1 87 ? 10.099 -12.871 -17.641 1.00 96.50 87 THR A O 1
ATOM 718 N N . LYS A 1 88 ? 10.724 -10.761 -18.087 1.00 96.31 88 LYS A N 1
ATOM 719 C CA . LYS A 1 88 ? 12.156 -11.060 -18.209 1.00 96.31 88 LYS A CA 1
ATOM 720 C C . LYS A 1 88 ? 12.899 -10.753 -16.911 1.00 96.31 88 LYS A C 1
ATOM 722 O O . LYS A 1 88 ? 12.710 -9.660 -16.388 1.00 96.31 88 LYS A O 1
ATOM 727 N N . PRO A 1 89 ? 13.787 -11.640 -16.422 1.00 94.62 89 PRO A N 1
ATOM 728 C CA . PRO A 1 89 ? 14.673 -11.332 -15.299 1.00 94.62 89 PRO A CA 1
ATOM 729 C C . PRO A 1 89 ? 15.457 -10.032 -15.517 1.00 94.62 89 PRO A C 1
ATOM 731 O O . PRO A 1 89 ? 15.782 -9.679 -16.652 1.00 94.62 89 PRO A O 1
ATOM 734 N N . LEU A 1 90 ? 15.830 -9.339 -14.438 1.00 94.62 90 LEU A N 1
ATOM 735 C CA . LEU A 1 90 ? 16.569 -8.071 -14.533 1.00 94.62 90 LEU A CA 1
ATOM 736 C C . LEU A 1 90 ? 17.895 -8.218 -15.301 1.00 94.62 90 LEU A C 1
ATOM 738 O O . LEU A 1 90 ? 18.284 -7.321 -16.047 1.00 94.62 90 LEU A O 1
ATOM 742 N N . GLN A 1 91 ? 18.555 -9.371 -15.175 1.00 93.12 91 GLN A N 1
ATOM 743 C CA . GLN A 1 91 ? 19.768 -9.702 -15.924 1.00 93.12 91 GLN A CA 1
ATOM 744 C C . GLN A 1 91 ? 19.526 -9.850 -17.437 1.00 93.12 91 GLN A C 1
ATOM 746 O O . GLN A 1 91 ? 20.371 -9.457 -18.246 1.00 93.12 91 GLN A O 1
ATOM 751 N N . ASP A 1 92 ? 18.362 -10.354 -17.839 1.00 94.44 92 ASP A N 1
ATOM 752 C CA . ASP A 1 92 ? 17.989 -10.422 -19.251 1.00 94.44 92 ASP A CA 1
ATOM 753 C C . ASP A 1 92 ? 17.725 -9.014 -19.787 1.00 94.44 92 ASP A C 1
ATOM 755 O O . ASP A 1 92 ? 18.263 -8.656 -20.829 1.00 94.44 92 ASP A O 1
ATOM 759 N N . GLN A 1 93 ? 16.995 -8.179 -19.039 1.00 95.56 93 GLN A N 1
ATOM 760 C CA . GLN A 1 93 ? 16.730 -6.777 -19.404 1.00 95.56 93 GLN A CA 1
ATOM 761 C C . GLN A 1 93 ? 18.017 -5.937 -19.510 1.00 95.56 93 GLN A C 1
ATOM 763 O O . GLN A 1 93 ? 18.144 -5.042 -20.351 1.00 95.56 93 GLN A O 1
ATOM 768 N N . TYR A 1 94 ? 19.010 -6.247 -18.670 1.00 96.38 94 TYR A N 1
ATOM 769 C CA . TYR A 1 94 ? 20.338 -5.637 -18.714 1.00 96.38 94 TYR A CA 1
ATOM 770 C C . TYR A 1 94 ? 21.034 -5.863 -20.063 1.00 96.38 94 TYR A C 1
ATOM 772 O O . TYR A 1 94 ? 21.671 -4.948 -20.593 1.00 96.38 94 TYR A O 1
ATOM 780 N N . THR A 1 95 ? 20.909 -7.070 -20.624 1.00 94.88 95 THR A N 1
ATOM 781 C CA . THR A 1 95 ? 21.611 -7.480 -21.852 1.00 94.88 95 THR A CA 1
ATOM 782 C C . THR A 1 95 ? 20.780 -7.311 -23.122 1.00 94.88 95 THR A C 1
ATOM 784 O O . THR A 1 95 ? 21.340 -6.997 -24.172 1.00 94.88 95 THR A O 1
ATOM 787 N N . THR A 1 96 ? 19.461 -7.463 -23.031 1.00 95.56 96 THR A N 1
ATOM 788 C CA . THR A 1 96 ? 18.542 -7.559 -24.169 1.00 95.56 96 THR A CA 1
ATOM 789 C C . THR A 1 96 ? 17.311 -6.693 -23.933 1.00 95.56 96 THR A C 1
ATOM 791 O O . THR A 1 96 ? 16.707 -6.751 -22.869 1.00 95.56 96 THR A O 1
ATOM 794 N N . GLY A 1 97 ? 16.925 -5.904 -24.933 1.00 93.69 97 GLY A N 1
ATOM 795 C CA . GLY A 1 97 ? 15.725 -5.070 -24.904 1.00 93.69 97 GLY A CA 1
ATOM 796 C C . GLY A 1 97 ? 14.501 -5.745 -25.525 1.00 93.69 97 GLY A C 1
ATOM 797 O O . GLY A 1 97 ? 14.522 -6.919 -25.906 1.00 93.69 97 GLY A O 1
ATOM 798 N N . VAL A 1 98 ? 13.425 -4.968 -25.658 1.00 92.69 98 VAL A N 1
ATOM 799 C CA . VAL A 1 98 ? 12.185 -5.370 -26.345 1.00 92.69 98 VAL A CA 1
ATOM 800 C C . VAL A 1 98 ? 12.510 -5.849 -27.766 1.00 92.69 98 VAL A C 1
ATOM 802 O O . VAL A 1 98 ? 13.343 -5.244 -28.441 1.00 92.69 98 VAL A O 1
ATOM 805 N N . ASP A 1 99 ? 11.913 -6.967 -28.186 1.00 89.06 99 ASP A N 1
ATOM 806 C CA . ASP A 1 99 ? 12.104 -7.600 -29.504 1.00 89.06 99 ASP A CA 1
ATOM 807 C C . ASP A 1 99 ? 13.565 -7.843 -29.923 1.00 89.06 99 ASP A C 1
ATOM 809 O O . ASP A 1 99 ? 13.918 -7.795 -31.101 1.00 89.06 99 ASP A O 1
ATOM 813 N N . GLY A 1 100 ? 14.442 -8.118 -28.952 1.00 88.88 100 GLY A N 1
ATOM 814 C CA . GLY A 1 100 ? 15.867 -8.340 -29.215 1.00 88.88 100 GLY A CA 1
ATOM 815 C C . GLY A 1 100 ? 16.657 -7.050 -29.460 1.00 88.88 100 GLY A C 1
ATOM 816 O O . GLY A 1 100 ? 17.791 -7.108 -29.936 1.00 88.88 100 GLY A O 1
ATOM 817 N N . GLY A 1 101 ? 16.072 -5.892 -29.140 1.00 92.56 101 GLY A N 1
ATOM 818 C CA . GLY A 1 101 ? 16.745 -4.599 -29.144 1.00 92.56 101 GLY A CA 1
ATOM 819 C C . GLY A 1 101 ? 17.846 -4.481 -28.083 1.00 92.56 101 GLY A C 1
ATOM 820 O O . GLY A 1 101 ? 18.223 -5.442 -27.410 1.00 92.56 101 GLY A O 1
ATOM 821 N N . LEU A 1 102 ? 18.376 -3.268 -27.912 1.00 94.75 102 LEU A N 1
ATOM 822 C CA . LEU A 1 102 ? 19.446 -3.008 -26.947 1.00 94.75 102 LEU A CA 1
ATOM 823 C C . LEU A 1 102 ? 18.948 -3.172 -25.504 1.00 94.75 102 LEU A C 1
ATOM 825 O O . LEU A 1 102 ? 17.965 -2.543 -25.114 1.00 94.75 102 LEU A O 1
ATOM 829 N N . GLY A 1 103 ? 19.664 -3.969 -24.707 1.00 96.25 103 GLY A N 1
ATOM 830 C CA . GLY A 1 103 ? 19.479 -4.001 -23.256 1.00 96.25 103 GLY A CA 1
ATOM 831 C C . GLY A 1 103 ? 19.954 -2.720 -22.573 1.00 96.25 103 GLY A C 1
ATOM 832 O O . GLY A 1 103 ? 20.626 -1.874 -23.177 1.00 96.25 103 GLY A O 1
ATOM 833 N N . ASP A 1 104 ? 19.636 -2.588 -21.287 1.00 97.62 104 ASP A N 1
ATOM 834 C CA . ASP A 1 104 ? 19.896 -1.363 -20.522 1.00 97.62 104 ASP A CA 1
ATOM 835 C C . ASP A 1 104 ? 21.373 -0.970 -20.482 1.00 97.62 104 ASP A C 1
ATOM 837 O O . ASP A 1 104 ? 21.694 0.215 -20.586 1.00 97.62 104 ASP A O 1
ATOM 841 N N . HIS A 1 105 ? 22.280 -1.946 -20.384 1.00 97.12 105 HIS A N 1
ATOM 842 C CA . HIS A 1 105 ? 23.715 -1.676 -20.395 1.00 97.12 105 HIS A CA 1
ATOM 843 C C . HIS A 1 105 ? 24.155 -1.024 -21.703 1.00 97.12 105 HIS A C 1
ATOM 845 O O . HIS A 1 105 ? 24.751 0.054 -21.699 1.00 97.12 105 HIS A O 1
ATOM 851 N N . MET A 1 106 ? 23.840 -1.670 -22.827 1.00 96.94 106 MET A N 1
ATOM 852 C CA . MET A 1 106 ? 24.297 -1.214 -24.135 1.00 96.94 106 MET A CA 1
ATOM 853 C C . MET A 1 106 ? 23.659 0.125 -24.510 1.00 96.94 106 MET A C 1
ATOM 855 O O . MET A 1 106 ? 24.333 0.987 -25.070 1.00 96.94 106 MET A O 1
ATOM 859 N N . HIS A 1 107 ? 22.392 0.329 -24.137 1.00 97.19 107 HIS A N 1
ATOM 860 C CA . HIS A 1 107 ? 21.715 1.615 -24.295 1.00 97.19 107 HIS A CA 1
ATOM 861 C C . HIS A 1 107 ? 22.446 2.737 -23.549 1.00 97.19 107 HIS A C 1
ATOM 863 O O . HIS A 1 107 ? 22.750 3.778 -24.131 1.00 97.19 107 HIS A O 1
ATOM 869 N N . ILE A 1 108 ? 22.769 2.538 -22.268 1.00 97.62 108 ILE A N 1
ATOM 870 C CA . ILE A 1 108 ? 23.457 3.562 -21.472 1.00 97.62 108 ILE A CA 1
ATOM 871 C C . ILE A 1 108 ? 24.855 3.843 -22.012 1.00 97.62 108 ILE A C 1
ATOM 873 O O . ILE A 1 108 ? 25.217 5.012 -22.132 1.00 97.62 108 ILE A O 1
ATOM 877 N N . VAL A 1 109 ? 25.616 2.813 -22.383 1.00 96.62 109 VAL A N 1
ATOM 878 C CA . VAL A 1 109 ? 26.938 2.995 -22.999 1.00 96.62 109 VAL A CA 1
ATOM 879 C C . VAL A 1 109 ? 26.831 3.821 -24.286 1.00 96.62 109 VAL A C 1
ATOM 881 O O . VAL A 1 109 ? 27.553 4.807 -24.426 1.00 96.62 109 VAL A O 1
ATOM 884 N N . ASP A 1 110 ? 25.862 3.528 -25.162 1.00 96.31 110 ASP A N 1
ATOM 885 C CA . ASP A 1 110 ? 25.630 4.317 -26.383 1.00 96.31 110 ASP A CA 1
ATOM 886 C C . ASP A 1 110 ? 25.331 5.792 -26.071 1.00 96.31 110 ASP A C 1
ATOM 888 O O . ASP A 1 110 ? 25.827 6.700 -26.741 1.00 96.31 110 ASP A O 1
ATOM 892 N N . MET A 1 111 ? 24.558 6.060 -25.018 1.00 96.25 111 MET A N 1
ATOM 893 C CA . MET A 1 111 ? 24.218 7.423 -24.600 1.00 96.25 111 MET A CA 1
ATOM 894 C C . MET A 1 111 ? 25.387 8.158 -23.937 1.00 96.25 111 MET A C 1
ATOM 896 O O . MET A 1 111 ? 25.525 9.377 -24.105 1.00 96.25 111 MET A O 1
ATOM 900 N N . MET A 1 112 ? 26.247 7.446 -23.209 1.00 95.00 112 MET A N 1
ATOM 901 C CA . MET A 1 112 ? 27.500 7.992 -22.686 1.00 95.00 112 MET A CA 1
ATOM 902 C C . MET A 1 112 ? 28.421 8.402 -23.840 1.00 95.00 112 MET A C 1
ATOM 904 O O . MET A 1 112 ? 28.894 9.541 -23.857 1.00 95.00 112 MET A O 1
ATOM 908 N N . ASP A 1 113 ? 28.565 7.539 -24.844 1.00 94.69 113 ASP A N 1
ATOM 909 C CA . ASP A 1 113 ? 29.477 7.742 -25.970 1.00 94.69 113 ASP A CA 1
ATOM 910 C C . ASP A 1 113 ? 28.961 8.785 -26.972 1.00 94.69 113 ASP A C 1
ATOM 912 O O . ASP A 1 113 ? 29.672 9.727 -27.331 1.00 94.69 113 ASP A O 1
ATOM 916 N N . ARG A 1 114 ? 27.706 8.666 -27.421 1.00 94.12 114 ARG A N 1
ATOM 917 C CA . ARG A 1 114 ? 27.146 9.507 -28.496 1.00 94.12 114 ARG A CA 1
ATOM 918 C C . ARG A 1 114 ? 26.493 10.790 -28.005 1.00 94.12 114 ARG A C 1
ATOM 920 O O . ARG A 1 114 ? 26.369 11.748 -28.770 1.00 94.12 114 ARG A O 1
ATOM 927 N N . LYS A 1 115 ? 26.008 10.812 -26.761 1.00 91.31 115 LYS A N 1
ATOM 928 C CA . LYS A 1 115 ? 25.222 11.929 -26.200 1.00 91.31 115 LYS A CA 1
ATOM 929 C C . LYS A 1 115 ? 25.854 12.534 -24.944 1.00 91.31 115 LYS A C 1
ATOM 931 O O . LYS A 1 115 ? 25.217 13.374 -24.295 1.00 91.31 115 LYS A O 1
ATOM 936 N N . ASN A 1 116 ? 27.104 12.164 -24.632 1.00 91.75 116 ASN A N 1
ATOM 937 C CA . ASN A 1 116 ? 27.900 12.706 -23.525 1.00 91.75 116 ASN A CA 1
ATOM 938 C C . ASN A 1 116 ? 27.120 12.661 -22.196 1.00 91.75 116 ASN A C 1
ATOM 940 O O . ASN A 1 116 ? 27.103 13.633 -21.434 1.00 91.75 116 ASN A O 1
ATOM 944 N N . LEU A 1 117 ? 26.398 11.559 -21.951 1.00 92.31 117 LEU A N 1
ATOM 945 C CA . LEU A 1 117 ? 25.770 11.291 -20.659 1.00 92.31 117 LEU A CA 1
ATOM 946 C C . LEU A 1 117 ? 26.877 11.055 -19.622 1.00 92.31 117 LEU A C 1
ATOM 948 O O . LEU A 1 117 ? 27.655 10.114 -19.737 1.00 92.31 117 LEU A O 1
ATOM 952 N N . LYS A 1 118 ? 26.982 11.933 -18.622 1.00 89.50 118 LYS A N 1
ATOM 953 C CA . LYS A 1 118 ? 28.009 11.839 -17.580 1.00 89.50 118 LYS A CA 1
ATOM 954 C C . LYS A 1 118 ? 27.578 12.519 -16.291 1.00 89.50 118 LYS A C 1
ATOM 956 O O . LYS A 1 118 ? 26.805 13.476 -16.312 1.00 89.50 118 LYS A O 1
ATOM 961 N N . PHE A 1 119 ? 28.119 12.045 -15.174 1.00 82.75 119 PHE A N 1
ATOM 962 C CA . PHE A 1 119 ? 28.023 12.754 -13.902 1.00 82.75 119 PHE A CA 1
ATOM 963 C C . PHE A 1 119 ? 28.945 13.977 -13.886 1.00 82.75 119 PHE A C 1
ATOM 965 O O . PHE A 1 119 ? 30.013 13.963 -14.494 1.00 82.75 119 PHE A O 1
ATOM 972 N N . ILE A 1 120 ? 28.528 15.025 -13.168 1.00 79.44 120 ILE A N 1
ATOM 973 C CA . ILE A 1 120 ? 29.320 16.253 -12.983 1.00 79.44 120 ILE A CA 1
ATOM 974 C C . ILE A 1 120 ? 30.543 15.976 -12.095 1.00 79.44 120 ILE A C 1
ATOM 976 O O . ILE A 1 120 ? 31.638 16.432 -12.402 1.00 79.44 120 ILE A O 1
ATOM 980 N N . ASP A 1 121 ? 30.369 15.186 -11.031 1.00 79.75 121 ASP A N 1
ATOM 981 C CA . ASP A 1 121 ? 31.449 14.751 -10.145 1.00 79.75 121 ASP A CA 1
ATOM 982 C C . ASP A 1 121 ? 31.723 13.256 -10.338 1.00 79.75 121 ASP A C 1
ATOM 984 O O . ASP A 1 121 ? 30.991 12.392 -9.844 1.00 79.75 121 ASP A O 1
ATOM 988 N N . THR A 1 122 ? 32.780 12.946 -11.085 1.00 75.00 122 THR A N 1
ATOM 989 C CA . THR A 1 122 ? 33.234 11.570 -11.308 1.00 75.00 122 THR A CA 1
ATOM 990 C C . THR A 1 122 ? 34.203 11.081 -10.232 1.00 75.00 122 THR A C 1
ATOM 992 O O . THR A 1 122 ? 34.406 9.872 -10.106 1.00 75.00 122 THR A O 1
ATOM 995 N N . ALA A 1 123 ? 34.775 11.979 -9.419 1.00 78.62 123 ALA A N 1
ATOM 996 C CA . ALA A 1 123 ? 35.799 11.629 -8.435 1.00 78.62 123 ALA A CA 1
ATOM 997 C C . ALA A 1 123 ? 35.240 10.728 -7.324 1.00 78.62 123 ALA A C 1
ATOM 999 O O . ALA A 1 123 ? 35.942 9.839 -6.828 1.00 78.62 123 ALA A O 1
ATOM 1000 N N . ARG A 1 124 ? 33.952 10.891 -6.991 1.00 80.19 124 ARG A N 1
ATOM 1001 C CA . ARG A 1 124 ? 33.242 10.055 -6.009 1.00 80.19 124 ARG A CA 1
ATOM 1002 C C . ARG A 1 124 ? 33.170 8.568 -6.379 1.00 80.19 124 ARG A C 1
ATOM 1004 O O . ARG A 1 124 ? 33.040 7.737 -5.483 1.00 80.19 124 ARG A O 1
ATOM 1011 N N . PHE A 1 125 ? 33.304 8.233 -7.663 1.00 81.75 125 PHE A N 1
ATOM 1012 C CA . PHE A 1 125 ? 33.194 6.863 -8.179 1.00 81.75 125 PHE A CA 1
ATOM 1013 C C . PHE A 1 125 ? 34.539 6.156 -8.354 1.00 81.75 125 PHE A C 1
ATOM 1015 O O . PHE A 1 125 ? 34.590 5.018 -8.827 1.00 81.75 125 PHE A O 1
ATOM 1022 N N . ASN A 1 126 ? 35.644 6.802 -7.976 1.00 81.12 126 ASN A N 1
ATOM 1023 C CA . ASN A 1 126 ? 36.964 6.209 -8.121 1.00 81.12 126 ASN A CA 1
ATOM 1024 C C . ASN A 1 126 ? 37.059 4.878 -7.366 1.00 81.12 126 ASN A C 1
ATOM 1026 O O . ASN A 1 126 ? 36.776 4.793 -6.170 1.00 81.12 126 ASN A O 1
ATOM 1030 N N . ASN A 1 127 ? 37.507 3.843 -8.081 1.00 84.75 127 ASN A N 1
ATOM 1031 C CA . ASN A 1 127 ? 37.631 2.468 -7.589 1.00 84.75 127 ASN A CA 1
ATOM 1032 C C . ASN A 1 127 ? 36.312 1.839 -7.104 1.00 84.75 127 ASN A C 1
ATOM 1034 O O . ASN A 1 127 ? 36.346 0.947 -6.253 1.00 84.75 127 ASN A O 1
ATOM 1038 N N . CYS A 1 128 ? 35.173 2.290 -7.631 1.00 89.81 128 CYS A N 1
ATOM 1039 C CA . CYS A 1 128 ? 33.870 1.716 -7.325 1.00 89.81 128 CYS A CA 1
ATOM 1040 C C . CYS A 1 128 ? 33.304 0.960 -8.533 1.00 89.81 128 CYS A C 1
ATOM 1042 O O . CYS A 1 128 ? 33.352 1.457 -9.661 1.00 89.81 128 CYS A O 1
ATOM 1044 N N . TRP A 1 129 ? 32.755 -0.226 -8.286 1.00 91.81 129 TRP A N 1
ATOM 1045 C CA . TRP A 1 129 ? 32.213 -1.129 -9.304 1.00 91.81 129 TRP A CA 1
ATOM 1046 C C . TRP A 1 129 ? 30.804 -1.567 -8.927 1.00 91.81 129 TRP A C 1
ATOM 1048 O O . TRP A 1 129 ? 30.537 -1.740 -7.744 1.00 91.81 129 TRP A O 1
ATOM 1058 N N . THR A 1 130 ? 29.929 -1.764 -9.910 1.00 93.75 130 THR A N 1
ATOM 1059 C CA . THR A 1 130 ? 28.565 -2.289 -9.728 1.00 93.75 130 THR A CA 1
ATOM 1060 C C . THR A 1 130 ? 28.421 -3.618 -10.455 1.00 93.75 130 THR A C 1
ATOM 1062 O O . THR A 1 130 ? 28.972 -3.780 -11.547 1.00 93.75 130 THR A O 1
ATOM 1065 N N . LEU A 1 131 ? 27.733 -4.564 -9.821 1.00 94.00 131 LEU A N 1
ATOM 1066 C CA . LEU A 1 131 ? 27.638 -5.960 -10.245 1.00 94.00 131 LEU A CA 1
ATOM 1067 C C . LEU A 1 131 ? 26.255 -6.270 -10.836 1.00 94.00 131 LEU A C 1
ATOM 1069 O O . LEU A 1 131 ? 25.252 -5.763 -10.345 1.00 94.00 131 LEU A O 1
ATOM 1073 N N . PHE A 1 132 ? 26.208 -7.098 -11.882 1.00 94.00 132 PHE A N 1
ATOM 1074 C CA . PHE A 1 132 ? 24.991 -7.447 -12.634 1.00 94.00 132 PHE A CA 1
ATOM 1075 C C . PHE A 1 132 ? 24.945 -8.931 -13.067 1.00 94.00 132 PHE A C 1
ATOM 1077 O O . PHE A 1 132 ? 24.201 -9.286 -13.977 1.00 94.00 132 PHE A O 1
ATOM 1084 N N . PHE A 1 133 ? 25.772 -9.808 -12.481 1.00 84.50 133 PHE A N 1
ATOM 1085 C CA . PHE A 1 133 ? 25.915 -11.206 -12.934 1.00 84.50 133 PHE A CA 1
ATOM 1086 C C . PHE A 1 133 ? 25.072 -12.239 -12.176 1.00 84.50 133 PHE A C 1
ATOM 1088 O O . PHE A 1 133 ? 24.957 -13.360 -12.669 1.00 84.50 133 PHE A O 1
ATOM 1095 N N . ASP A 1 134 ? 24.504 -11.903 -11.019 1.00 84.69 134 ASP A N 1
ATOM 1096 C CA . ASP A 1 134 ? 23.623 -12.790 -10.253 1.00 84.69 134 ASP A CA 1
ATOM 1097 C C . ASP A 1 134 ? 22.529 -11.987 -9.537 1.00 84.69 134 ASP A C 1
ATOM 1099 O O . ASP A 1 134 ? 22.704 -10.796 -9.295 1.00 84.69 134 ASP A O 1
ATOM 1103 N N . GLU A 1 135 ? 21.408 -12.633 -9.211 1.00 81.19 135 GLU A N 1
ATOM 1104 C CA . GLU A 1 135 ? 20.231 -12.014 -8.576 1.00 81.19 135 GLU A CA 1
ATOM 1105 C C . GLU A 1 135 ? 20.545 -11.356 -7.220 1.00 81.19 135 GLU A C 1
ATOM 1107 O O . GLU A 1 135 ? 20.034 -10.273 -6.918 1.00 81.19 135 GLU A O 1
ATOM 1112 N N . ASP A 1 136 ? 21.416 -11.955 -6.405 1.00 85.12 136 ASP A N 1
ATOM 1113 C CA . ASP A 1 136 ? 21.711 -11.470 -5.052 1.00 85.12 136 ASP A CA 1
ATOM 1114 C C . ASP A 1 136 ? 22.561 -10.195 -5.089 1.00 85.12 136 ASP A C 1
ATOM 1116 O O . ASP A 1 136 ? 22.310 -9.234 -4.353 1.00 85.12 136 ASP A O 1
ATOM 1120 N N . SER A 1 137 ? 23.553 -10.158 -5.976 1.00 85.38 137 SER A N 1
ATOM 1121 C CA . SER A 1 137 ? 24.487 -9.048 -6.150 1.00 85.38 137 SER A CA 1
ATOM 1122 C C . SER A 1 137 ? 24.044 -8.027 -7.196 1.00 85.38 137 SER A C 1
ATOM 1124 O O . SER A 1 137 ? 24.667 -6.966 -7.289 1.00 85.38 137 SER A O 1
ATOM 1126 N N . TYR A 1 138 ? 22.975 -8.311 -7.948 1.00 92.12 138 TYR A N 1
ATOM 1127 C CA . TYR A 1 138 ? 22.458 -7.439 -8.999 1.00 92.12 138 TYR A CA 1
ATOM 1128 C C . TYR A 1 138 ? 22.237 -6.026 -8.467 1.00 92.12 138 TYR A C 1
ATOM 1130 O O . TYR A 1 138 ? 21.471 -5.855 -7.531 1.00 92.12 138 TYR A O 1
ATOM 1138 N N . GLY A 1 139 ? 22.893 -5.028 -9.059 1.00 90.56 139 GLY A N 1
ATOM 1139 C CA . GLY A 1 139 ? 22.788 -3.620 -8.676 1.00 90.56 139 GLY A CA 1
ATOM 1140 C C . GLY A 1 139 ? 23.634 -3.200 -7.470 1.00 90.56 139 GLY A C 1
ATOM 1141 O O . GLY A 1 139 ? 23.682 -2.010 -7.143 1.00 90.56 139 GLY A O 1
ATOM 1142 N N . ARG A 1 140 ? 24.352 -4.123 -6.823 1.00 91.00 140 ARG A N 1
ATOM 1143 C CA . ARG A 1 140 ? 25.187 -3.816 -5.659 1.00 91.00 140 ARG A CA 1
ATOM 1144 C C . ARG A 1 140 ? 26.505 -3.176 -6.083 1.00 91.00 140 ARG A C 1
ATOM 1146 O O . ARG A 1 140 ? 27.238 -3.719 -6.911 1.00 91.00 140 ARG A O 1
ATOM 1153 N N . SER A 1 141 ? 26.854 -2.056 -5.449 1.00 90.44 141 SER A N 1
ATOM 1154 C CA . SER A 1 141 ? 28.146 -1.394 -5.655 1.00 90.44 141 SER A CA 1
ATOM 1155 C C . SER A 1 141 ? 29.169 -1.742 -4.567 1.00 90.44 141 SER A C 1
ATOM 1157 O O . SER A 1 141 ? 28.845 -1.829 -3.381 1.00 90.44 141 SER A O 1
ATOM 1159 N N . ILE A 1 142 ? 30.431 -1.900 -4.966 1.00 88.06 142 ILE A N 1
ATOM 1160 C CA . ILE A 1 142 ? 31.577 -2.199 -4.099 1.00 88.06 142 ILE A CA 1
ATOM 1161 C C . ILE A 1 142 ? 32.647 -1.125 -4.295 1.00 88.06 142 ILE A C 1
ATOM 1163 O O . ILE A 1 142 ? 33.052 -0.843 -5.424 1.00 88.06 142 ILE A O 1
ATOM 1167 N N . LYS A 1 143 ? 33.149 -0.562 -3.189 1.00 87.94 143 LYS A N 1
ATOM 1168 C CA . LYS A 1 143 ? 34.260 0.401 -3.176 1.00 87.94 143 LYS A CA 1
ATOM 1169 C C . LYS A 1 143 ? 35.553 -0.263 -2.717 1.00 87.94 143 LYS A C 1
ATOM 1171 O O . LYS A 1 143 ? 35.626 -0.796 -1.613 1.00 87.94 143 LYS A O 1
ATOM 1176 N N . LEU A 1 144 ? 36.596 -0.174 -3.536 1.00 84.06 144 LEU A N 1
ATOM 1177 C CA . LEU A 1 144 ? 37.910 -0.734 -3.221 1.00 84.06 144 LEU A CA 1
ATOM 1178 C C . LEU A 1 144 ? 38.768 0.322 -2.510 1.00 84.06 144 LEU A C 1
ATOM 1180 O O . LEU A 1 144 ? 39.123 1.344 -3.100 1.00 84.06 144 LEU A O 1
ATOM 1184 N N . THR A 1 145 ? 39.099 0.083 -1.239 1.00 76.00 145 THR A N 1
ATOM 1185 C CA . THR A 1 145 ? 39.805 1.045 -0.370 1.00 76.00 145 THR A CA 1
ATOM 1186 C C . THR A 1 145 ? 41.313 0.798 -0.253 1.00 76.00 145 THR A C 1
ATOM 1188 O O . THR A 1 145 ? 42.061 1.751 -0.055 1.00 76.00 145 THR A O 1
ATOM 1191 N N . ALA A 1 146 ? 41.787 -0.442 -0.425 1.00 73.00 146 ALA A N 1
ATOM 1192 C CA . ALA A 1 146 ? 43.204 -0.806 -0.308 1.00 73.00 146 ALA A CA 1
ATOM 1193 C C . ALA A 1 146 ? 43.819 -1.236 -1.652 1.00 73.00 146 ALA A C 1
ATOM 1195 O O . ALA A 1 146 ? 43.188 -1.918 -2.461 1.00 73.00 146 ALA A O 1
ATOM 1196 N N . ARG A 1 147 ? 45.091 -0.872 -1.883 1.00 64.12 147 ARG A N 1
ATOM 1197 C CA . ARG A 1 147 ? 45.813 -1.159 -3.139 1.00 64.12 147 ARG A CA 1
ATOM 1198 C C . ARG A 1 147 ? 46.043 -2.660 -3.374 1.00 64.12 147 ARG A C 1
ATOM 1200 O O . ARG A 1 147 ? 45.957 -3.090 -4.518 1.00 64.12 147 ARG A O 1
ATOM 1207 N N . ALA A 1 148 ? 46.283 -3.435 -2.312 1.00 60.25 148 ALA A N 1
ATOM 1208 C CA . ALA A 1 148 ? 46.414 -4.895 -2.380 1.00 60.25 148 ALA A CA 1
ATOM 1209 C C . ALA A 1 148 ? 45.076 -5.563 -2.757 1.00 60.25 148 ALA A C 1
ATOM 1211 O O . ALA A 1 148 ? 45.013 -6.290 -3.744 1.00 60.25 148 ALA A O 1
ATOM 1212 N N . ASN A 1 149 ? 43.985 -5.178 -2.083 1.00 68.50 149 ASN A N 1
ATOM 1213 C CA . ASN A 1 149 ? 42.631 -5.671 -2.367 1.00 68.50 149 ASN A CA 1
ATOM 1214 C C . ASN A 1 149 ? 42.170 -5.323 -3.789 1.00 68.50 149 ASN A C 1
ATOM 1216 O O . ASN A 1 149 ? 41.386 -6.053 -4.380 1.00 68.50 149 ASN A O 1
ATOM 1220 N N . LYS A 1 150 ? 42.657 -4.214 -4.366 1.00 75.38 150 LYS A N 1
ATOM 1221 C CA . LYS A 1 150 ? 42.320 -3.814 -5.738 1.00 75.38 150 LYS A CA 1
ATOM 1222 C C . LYS A 1 150 ? 42.883 -4.776 -6.785 1.00 75.38 150 LYS A C 1
ATOM 1224 O O . LYS A 1 150 ? 42.169 -5.105 -7.723 1.00 75.38 150 LYS A O 1
ATOM 1229 N N . ALA A 1 151 ? 44.142 -5.195 -6.664 1.00 79.00 151 ALA A N 1
ATOM 1230 C CA . ALA A 1 151 ? 44.758 -6.083 -7.654 1.00 79.00 151 ALA A CA 1
ATOM 1231 C C . ALA A 1 151 ? 44.121 -7.480 -7.626 1.00 79.00 151 ALA A C 1
ATOM 1233 O O . ALA A 1 151 ? 43.782 -8.024 -8.674 1.00 79.00 151 ALA A O 1
ATOM 1234 N N . GLU A 1 152 ? 43.893 -8.013 -6.427 1.00 82.50 152 GLU A N 1
ATOM 1235 C CA . GLU A 1 152 ? 43.240 -9.306 -6.214 1.00 82.50 152 GLU A CA 1
ATOM 1236 C C . GLU A 1 152 ? 41.766 -9.295 -6.651 1.00 82.50 152 GLU A C 1
ATOM 1238 O O . GLU A 1 152 ? 41.318 -10.198 -7.362 1.00 82.50 152 GLU A O 1
ATOM 1243 N N . PHE A 1 153 ? 41.022 -8.232 -6.320 1.00 81.69 153 PHE A N 1
ATOM 1244 C CA . PHE A 1 153 ? 39.649 -8.052 -6.793 1.00 81.69 153 PHE A CA 1
ATOM 1245 C C . PHE A 1 153 ? 39.588 -7.958 -8.319 1.00 81.69 153 PHE A C 1
ATOM 1247 O O . PHE A 1 153 ? 38.790 -8.642 -8.944 1.00 81.69 153 PHE A O 1
ATOM 1254 N N . LEU A 1 154 ? 40.445 -7.151 -8.952 1.00 83.81 154 LEU A N 1
ATOM 1255 C CA . LEU A 1 154 ? 40.449 -7.032 -10.413 1.00 83.81 154 LEU A CA 1
ATOM 1256 C C . LEU A 1 154 ? 40.837 -8.346 -11.100 1.00 83.81 154 LEU A C 1
ATOM 1258 O O . LEU A 1 154 ? 40.298 -8.643 -12.161 1.00 83.81 154 LEU A O 1
ATOM 1262 N N . ALA A 1 155 ? 41.738 -9.134 -10.507 1.00 86.50 155 ALA A N 1
ATOM 1263 C CA . ALA A 1 155 ? 42.111 -10.443 -11.033 1.00 86.50 155 ALA A CA 1
ATOM 1264 C C . ALA A 1 155 ? 40.954 -11.452 -10.931 1.00 86.50 155 ALA A C 1
ATOM 1266 O O . ALA A 1 155 ? 40.627 -12.105 -11.922 1.00 86.50 155 ALA A O 1
ATOM 1267 N N . SER A 1 156 ? 40.300 -11.537 -9.769 1.00 86.94 156 SER A N 1
ATOM 1268 C CA . SER A 1 156 ? 39.150 -12.429 -9.547 1.00 86.94 156 SER A CA 1
ATOM 1269 C C . SER A 1 156 ? 37.915 -12.023 -10.359 1.00 86.94 156 SER A C 1
ATOM 1271 O O . SER A 1 156 ? 37.228 -12.883 -10.905 1.00 86.94 156 SER A O 1
ATOM 1273 N N . MET A 1 157 ? 37.677 -10.721 -10.529 1.00 87.75 157 MET A N 1
ATOM 1274 C CA . MET A 1 157 ? 36.546 -10.172 -11.287 1.00 87.75 157 MET A CA 1
ATOM 1275 C C . MET A 1 157 ? 36.814 -10.016 -12.784 1.00 87.75 157 MET A C 1
ATOM 1277 O O . MET A 1 157 ? 35.916 -9.622 -13.529 1.00 87.75 157 MET A O 1
ATOM 1281 N N . ALA A 1 158 ? 38.021 -10.334 -13.261 1.00 89.81 158 ALA A N 1
ATOM 1282 C CA . ALA A 1 158 ? 38.395 -10.156 -14.660 1.00 89.81 158 ALA A CA 1
ATOM 1283 C C . ALA A 1 158 ? 37.419 -10.820 -15.658 1.00 89.81 158 ALA A C 1
ATOM 1285 O O . ALA A 1 158 ? 37.129 -10.193 -16.679 1.00 89.81 158 ALA A O 1
ATOM 1286 N N . PRO A 1 159 ? 36.879 -12.037 -15.413 1.00 92.69 159 PRO A N 1
ATOM 1287 C CA . PRO A 1 159 ? 35.865 -12.625 -16.287 1.00 92.69 159 PRO A CA 1
ATOM 1288 C C . PRO A 1 159 ? 34.586 -11.783 -16.366 1.00 92.69 159 PRO A C 1
ATOM 1290 O O . PRO A 1 159 ? 34.135 -11.483 -17.467 1.00 92.69 159 PRO A O 1
ATOM 1293 N N . ALA A 1 160 ? 34.051 -11.342 -15.224 1.00 90.25 160 ALA A N 1
ATOM 1294 C CA . ALA A 1 160 ? 32.836 -10.531 -15.163 1.00 90.25 160 ALA A CA 1
ATOM 1295 C C . ALA A 1 160 ? 33.034 -9.142 -15.787 1.00 90.25 160 ALA A C 1
ATOM 1297 O O . ALA A 1 160 ? 32.154 -8.656 -16.488 1.00 90.25 160 ALA A O 1
ATOM 1298 N N . ILE A 1 161 ? 34.206 -8.525 -15.601 1.00 91.50 161 ILE A N 1
ATOM 1299 C CA . ILE A 1 161 ? 34.551 -7.246 -16.242 1.00 91.50 161 ILE A CA 1
ATOM 1300 C C . ILE A 1 161 ? 34.617 -7.411 -17.766 1.00 91.50 161 ILE A C 1
ATOM 1302 O O . ILE A 1 161 ? 34.051 -6.600 -18.495 1.00 91.50 161 ILE A O 1
ATOM 1306 N N . ARG A 1 162 ? 35.264 -8.474 -18.270 1.00 93.00 162 ARG A N 1
ATOM 1307 C CA . ARG A 1 162 ? 35.320 -8.757 -19.717 1.00 93.00 162 ARG A CA 1
ATOM 1308 C C . ARG A 1 162 ? 33.944 -9.044 -20.309 1.00 93.00 162 ARG A C 1
ATOM 1310 O O . ARG A 1 162 ? 33.674 -8.618 -21.424 1.00 93.00 162 ARG A O 1
ATOM 1317 N N . ALA A 1 163 ? 33.093 -9.738 -19.560 1.00 92.00 163 ALA A N 1
ATOM 1318 C CA . ALA A 1 163 ? 31.705 -9.991 -19.930 1.00 92.00 163 ALA A CA 1
ATOM 1319 C C . ALA A 1 163 ? 30.792 -8.765 -19.738 1.00 92.00 163 ALA A C 1
ATOM 1321 O O . ALA A 1 163 ? 29.601 -8.863 -20.005 1.00 92.00 163 ALA A O 1
ATOM 1322 N N . GLN A 1 164 ? 31.326 -7.630 -19.268 1.00 94.06 164 GLN A N 1
ATOM 1323 C CA . GLN A 1 164 ? 30.569 -6.414 -18.958 1.00 94.06 164 GLN A CA 1
ATOM 1324 C C . GLN A 1 164 ? 29.452 -6.630 -17.925 1.00 94.06 164 GLN A C 1
ATOM 1326 O O . GLN A 1 164 ? 28.462 -5.914 -17.924 1.00 94.06 164 GLN A O 1
ATOM 1331 N N . LEU A 1 165 ? 29.608 -7.597 -17.021 1.00 92.81 165 LEU A N 1
ATOM 1332 C CA . LEU A 1 165 ? 28.689 -7.848 -15.904 1.00 92.81 165 LEU A CA 1
ATOM 1333 C C . LEU A 1 165 ? 29.169 -7.211 -14.590 1.00 92.81 165 LEU A C 1
ATOM 1335 O O . LEU A 1 165 ? 28.456 -7.211 -13.591 1.00 92.81 165 LEU A O 1
ATOM 1339 N N . ALA A 1 166 ? 30.386 -6.669 -14.579 1.00 93.94 166 ALA A N 1
ATOM 1340 C CA . ALA A 1 166 ? 30.892 -5.794 -13.532 1.00 93.94 166 ALA A CA 1
ATOM 1341 C C . ALA A 1 166 ? 31.413 -4.514 -14.190 1.00 93.94 166 ALA A C 1
ATOM 1343 O O . ALA A 1 166 ? 32.369 -4.555 -14.967 1.00 93.94 166 ALA A O 1
ATOM 1344 N N . VAL A 1 167 ? 30.782 -3.380 -13.889 1.00 94.56 167 VAL A N 1
ATOM 1345 C CA . VAL A 1 167 ? 31.028 -2.097 -14.572 1.00 94.56 167 VAL A CA 1
ATOM 1346 C C . VAL A 1 167 ? 31.407 -1.001 -13.576 1.00 94.56 167 VAL A C 1
ATOM 1348 O O . VAL A 1 167 ? 31.083 -1.117 -12.390 1.00 94.56 167 VAL A O 1
ATOM 1351 N N . PRO A 1 168 ? 32.083 0.081 -14.006 1.00 93.56 168 PRO A N 1
ATOM 1352 C CA . PRO A 1 168 ? 32.318 1.235 -13.143 1.00 93.56 168 PRO A CA 1
ATOM 1353 C C . PRO A 1 168 ? 31.008 1.755 -12.543 1.00 93.56 168 PRO A C 1
ATOM 1355 O O . PRO A 1 168 ? 29.992 1.817 -13.236 1.00 93.56 168 PRO A O 1
ATOM 1358 N N . GLN A 1 169 ? 31.021 2.168 -11.272 1.00 92.44 169 GLN A N 1
ATOM 1359 C CA . GLN A 1 169 ? 29.790 2.584 -10.587 1.00 92.44 169 GLN A CA 1
ATOM 1360 C C . GLN A 1 169 ? 29.065 3.733 -11.299 1.00 92.44 169 GLN A C 1
ATOM 1362 O O . GLN A 1 169 ? 27.847 3.720 -11.357 1.00 92.44 169 GLN A O 1
ATOM 1367 N N . ALA A 1 170 ? 29.780 4.673 -11.919 1.00 91.31 170 ALA A N 1
ATOM 1368 C CA . ALA A 1 170 ? 29.143 5.725 -12.713 1.00 91.31 170 ALA A CA 1
ATOM 1369 C C . ALA A 1 170 ? 28.265 5.165 -13.854 1.00 91.31 170 ALA A C 1
ATOM 1371 O O . ALA A 1 170 ? 27.178 5.669 -14.110 1.00 91.31 170 ALA A O 1
ATOM 1372 N N . THR A 1 171 ? 28.715 4.108 -14.531 1.00 94.94 171 THR A N 1
ATOM 1373 C CA . THR A 1 171 ? 27.922 3.426 -15.561 1.00 94.94 171 THR A CA 1
ATOM 1374 C C . THR A 1 171 ? 26.777 2.640 -14.921 1.00 94.94 171 THR A C 1
ATOM 1376 O O . THR A 1 171 ? 25.636 2.755 -15.360 1.00 94.94 171 THR A O 1
ATOM 1379 N N . GLY A 1 172 ? 27.065 1.905 -13.841 1.00 94.00 172 GLY A N 1
ATOM 1380 C CA . GLY A 1 172 ? 26.068 1.130 -13.097 1.00 94.00 172 GLY A CA 1
ATOM 1381 C C . GLY A 1 172 ? 24.909 1.976 -12.565 1.00 94.00 172 GLY A C 1
ATOM 1382 O O . GLY A 1 172 ? 23.755 1.593 -12.719 1.00 94.00 172 GLY A O 1
ATOM 1383 N N . ASP A 1 173 ? 25.194 3.160 -12.022 1.00 91.94 173 ASP A N 1
ATOM 1384 C CA . ASP A 1 173 ? 24.182 4.084 -11.510 1.00 91.94 173 ASP A CA 1
ATOM 1385 C C . ASP A 1 173 ? 23.238 4.564 -12.625 1.00 91.94 173 ASP A C 1
ATOM 1387 O O . ASP A 1 173 ? 22.035 4.652 -12.401 1.00 91.94 173 ASP A O 1
ATOM 1391 N N . PHE A 1 174 ? 23.739 4.845 -13.836 1.00 93.94 174 PHE A N 1
ATOM 1392 C CA . PHE A 1 174 ? 22.875 5.220 -14.965 1.00 93.94 174 PHE A CA 1
ATOM 1393 C C . PHE A 1 174 ? 22.001 4.058 -15.451 1.00 93.94 174 PHE A C 1
ATOM 1395 O O . PHE A 1 174 ? 20.842 4.281 -15.802 1.00 93.94 174 PHE A O 1
ATOM 1402 N N . ILE A 1 175 ? 22.524 2.830 -15.429 1.00 96.19 175 ILE A N 1
ATOM 1403 C CA . ILE A 1 175 ? 21.763 1.617 -15.765 1.00 96.19 175 ILE A CA 1
ATOM 1404 C C . ILE A 1 175 ? 20.633 1.412 -14.759 1.00 96.19 175 ILE A C 1
ATOM 1406 O O . ILE A 1 175 ? 19.473 1.293 -15.152 1.00 96.19 175 ILE A O 1
ATOM 1410 N N . LEU A 1 176 ? 20.949 1.455 -13.463 1.00 92.94 176 LEU A N 1
ATOM 1411 C CA . LEU A 1 176 ? 19.953 1.322 -12.401 1.00 92.94 176 LEU A CA 1
ATOM 1412 C C . LEU A 1 176 ? 18.926 2.454 -12.442 1.00 92.94 176 LEU A C 1
ATOM 1414 O O . LEU A 1 176 ? 17.748 2.206 -12.215 1.00 92.94 176 LEU A O 1
ATOM 1418 N N . MET A 1 177 ? 19.340 3.678 -12.771 1.00 91.06 177 MET A N 1
ATOM 1419 C CA . MET A 1 177 ? 18.436 4.819 -12.916 1.00 91.06 177 MET A CA 1
ATOM 1420 C C . MET A 1 177 ? 17.446 4.619 -14.072 1.00 91.06 177 MET A C 1
ATOM 1422 O O . MET A 1 177 ? 16.252 4.854 -13.897 1.00 91.06 177 MET A O 1
ATOM 1426 N N . ARG A 1 178 ? 17.913 4.131 -15.229 1.00 93.62 178 ARG A N 1
ATOM 1427 C CA . ARG A 1 178 ? 17.045 3.762 -16.359 1.00 93.62 178 ARG A CA 1
ATOM 1428 C C . ARG A 1 178 ? 16.051 2.668 -15.971 1.00 93.62 178 ARG A C 1
ATOM 1430 O O . ARG A 1 178 ? 14.857 2.841 -16.198 1.00 93.62 178 ARG A O 1
ATOM 1437 N N . GLN A 1 179 ? 16.525 1.585 -15.355 1.00 94.50 179 GLN A N 1
ATOM 1438 C CA . GLN A 1 179 ? 15.667 0.482 -14.909 1.00 94.50 179 GLN A CA 1
ATOM 1439 C C . GLN A 1 179 ? 14.626 0.949 -13.894 1.00 94.50 179 GLN A C 1
ATOM 1441 O O . GLN A 1 179 ? 13.441 0.676 -14.059 1.00 94.50 179 GLN A O 1
ATOM 1446 N N . GLN A 1 180 ? 15.052 1.706 -12.883 1.00 88.19 180 GLN A N 1
ATOM 1447 C CA . GLN A 1 180 ? 14.170 2.220 -11.843 1.00 88.19 180 GLN A CA 1
ATOM 1448 C C . GLN A 1 180 ? 13.055 3.080 -12.436 1.00 88.19 180 GLN A C 1
ATOM 1450 O O . GLN A 1 180 ? 11.889 2.837 -12.148 1.00 88.19 180 GLN A O 1
ATOM 1455 N N . TYR A 1 181 ? 13.392 4.056 -13.279 1.00 86.56 181 TYR A N 1
ATOM 1456 C CA . TYR A 1 181 ? 12.391 4.970 -13.815 1.00 86.56 181 TYR A CA 1
ATOM 1457 C C . TYR A 1 181 ? 11.439 4.312 -14.815 1.00 86.56 181 TYR A C 1
ATOM 1459 O O . TYR A 1 181 ? 10.248 4.617 -14.794 1.00 86.56 181 TYR A O 1
ATOM 1467 N N . LEU A 1 182 ? 11.926 3.396 -15.659 1.00 91.50 182 LEU A N 1
ATOM 1468 C CA . LEU A 1 182 ? 11.052 2.640 -16.559 1.00 91.50 182 LEU A CA 1
ATOM 1469 C C . LEU A 1 182 ? 10.087 1.757 -15.771 1.00 91.50 182 LEU A C 1
ATOM 1471 O O . LEU A 1 182 ? 8.890 1.797 -16.028 1.00 91.50 182 LEU A O 1
ATOM 1475 N N . LEU A 1 183 ? 10.581 1.008 -14.780 1.00 91.69 183 LEU A N 1
ATOM 1476 C CA . LEU A 1 183 ? 9.725 0.164 -13.947 1.00 91.69 183 LEU A CA 1
ATOM 1477 C C . LEU A 1 183 ? 8.733 0.996 -13.126 1.00 91.69 183 LEU A C 1
ATOM 1479 O O . LEU A 1 183 ? 7.581 0.601 -13.007 1.00 91.69 183 LEU A O 1
ATOM 1483 N N . GLN A 1 184 ? 9.140 2.150 -12.587 1.00 84.56 184 GLN A N 1
ATOM 1484 C CA . GLN A 1 184 ? 8.223 3.073 -11.904 1.00 84.56 184 GLN A CA 1
ATOM 1485 C C . GLN A 1 184 ? 7.114 3.547 -12.842 1.00 84.56 184 GLN A C 1
ATOM 1487 O O . GLN A 1 184 ? 5.941 3.414 -12.514 1.00 84.56 184 GLN A O 1
ATOM 1492 N N . SER A 1 185 ? 7.483 4.035 -14.026 1.00 86.62 185 SER A N 1
ATOM 1493 C CA . SER A 1 185 ? 6.518 4.545 -15.005 1.00 86.62 185 SER A CA 1
ATOM 1494 C C . SER A 1 185 ? 5.560 3.451 -15.484 1.00 86.62 185 SER A C 1
ATOM 1496 O O . SER A 1 185 ? 4.374 3.700 -15.667 1.00 86.62 185 SER A O 1
ATOM 1498 N N . LEU A 1 186 ? 6.057 2.219 -15.634 1.00 91.81 186 LEU A N 1
ATOM 1499 C CA . LEU A 1 186 ? 5.249 1.062 -16.013 1.00 91.81 186 LEU A CA 1
ATOM 1500 C C . LEU A 1 186 ? 4.317 0.577 -14.896 1.00 91.81 186 LEU A C 1
ATOM 1502 O O . LEU A 1 186 ? 3.219 0.132 -15.198 1.00 91.81 186 LEU A O 1
ATOM 1506 N N . ASN A 1 187 ? 4.718 0.653 -13.625 1.00 84.94 187 ASN A N 1
ATOM 1507 C CA . ASN A 1 187 ? 3.809 0.334 -12.519 1.00 84.94 187 ASN A CA 1
ATOM 1508 C C . ASN A 1 187 ? 2.666 1.356 -12.448 1.00 84.94 187 ASN A C 1
ATOM 1510 O O . ASN A 1 187 ? 1.507 0.956 -12.405 1.00 84.94 187 ASN A O 1
ATOM 1514 N N . ILE A 1 188 ? 2.995 2.648 -12.550 1.00 79.31 188 ILE A N 1
ATOM 1515 C CA . ILE A 1 188 ? 2.015 3.743 -12.530 1.00 79.31 188 ILE A CA 1
ATOM 1516 C C . ILE A 1 188 ? 1.036 3.626 -13.706 1.00 79.31 188 ILE A C 1
ATOM 1518 O O . ILE A 1 188 ? -0.172 3.710 -13.519 1.00 79.31 188 ILE A O 1
ATOM 1522 N N . ILE A 1 189 ? 1.527 3.370 -14.925 1.00 86.75 189 ILE A N 1
ATOM 1523 C CA . ILE A 1 189 ? 0.628 3.319 -16.085 1.00 86.75 189 ILE A CA 1
ATOM 1524 C C . ILE A 1 189 ? -0.325 2.123 -16.057 1.00 86.75 189 ILE A C 1
ATOM 1526 O O . ILE A 1 189 ? -1.391 2.200 -16.660 1.00 86.75 189 ILE A O 1
ATOM 1530 N N . ILE A 1 190 ? 0.030 1.013 -15.394 1.00 86.81 190 ILE A N 1
ATOM 1531 C CA . ILE A 1 190 ? -0.921 -0.088 -15.194 1.00 86.81 190 ILE A CA 1
ATOM 1532 C C . ILE A 1 190 ? -2.136 0.427 -14.423 1.00 86.81 190 ILE A C 1
ATOM 1534 O O . ILE A 1 190 ? -3.264 0.178 -14.848 1.00 86.81 190 ILE A O 1
ATOM 1538 N N . GLU A 1 191 ? -1.902 1.141 -13.323 1.00 81.44 191 GLU A N 1
ATOM 1539 C CA . GLU A 1 191 ? -2.963 1.720 -12.497 1.00 81.44 191 GLU A CA 1
ATOM 1540 C C . GLU A 1 191 ? -3.777 2.726 -13.315 1.00 81.44 191 GLU A C 1
ATOM 1542 O O . GLU A 1 191 ? -4.990 2.569 -13.421 1.00 81.44 191 GLU A O 1
ATOM 1547 N N . ASP A 1 192 ? -3.119 3.651 -14.023 1.00 82.12 192 ASP A N 1
ATOM 1548 C CA . ASP A 1 192 ? -3.805 4.648 -14.857 1.00 82.12 192 ASP A CA 1
ATOM 1549 C C . ASP A 1 192 ? -4.652 4.007 -15.980 1.00 82.12 192 ASP A C 1
ATOM 1551 O O . ASP A 1 192 ? -5.718 4.521 -16.332 1.00 82.12 192 ASP A O 1
ATOM 1555 N N . ILE A 1 193 ? -4.204 2.887 -16.568 1.00 86.62 193 ILE A N 1
ATOM 1556 C CA . ILE A 1 193 ? -4.977 2.136 -17.574 1.00 86.62 193 ILE A CA 1
ATOM 1557 C C . ILE A 1 193 ? -6.191 1.469 -16.930 1.00 86.62 193 ILE A C 1
ATOM 1559 O O . ILE A 1 193 ? -7.284 1.524 -17.495 1.00 86.62 193 ILE A O 1
ATOM 1563 N N . LEU A 1 194 ? -6.015 0.815 -15.783 1.00 82.44 194 LEU A N 1
ATOM 1564 C CA . LEU A 1 194 ? -7.109 0.146 -15.081 1.00 82.44 194 LEU A CA 1
ATOM 1565 C C . LEU A 1 194 ? -8.158 1.167 -14.620 1.00 82.44 194 LEU A C 1
ATOM 1567 O O . LEU A 1 194 ? -9.340 0.990 -14.924 1.00 82.44 194 LEU A O 1
ATOM 1571 N N . ASP A 1 195 ? -7.725 2.282 -14.034 1.00 75.62 195 ASP A N 1
ATOM 1572 C CA . ASP A 1 195 ? -8.574 3.408 -13.632 1.00 75.62 195 ASP A CA 1
ATOM 1573 C C . ASP A 1 195 ? -9.326 4.011 -14.821 1.00 75.62 195 ASP A C 1
ATOM 1575 O O . ASP A 1 195 ? -10.521 4.308 -14.750 1.00 75.62 195 ASP A O 1
ATOM 1579 N N . ALA A 1 196 ? -8.645 4.189 -15.956 1.00 78.56 196 ALA A N 1
ATOM 1580 C CA . ALA A 1 196 ? -9.278 4.673 -17.172 1.00 78.56 196 ALA A CA 1
ATOM 1581 C C . ALA A 1 196 ? -10.261 3.662 -17.781 1.00 78.56 196 ALA A C 1
ATOM 1583 O O . ALA A 1 196 ? -11.132 4.065 -18.555 1.00 78.56 196 ALA A O 1
ATOM 1584 N N . GLY A 1 197 ? -10.085 2.369 -17.527 1.00 70.75 197 GLY A N 1
ATOM 1585 C CA . GLY A 1 197 ? -10.851 1.284 -18.137 1.00 70.75 197 GLY A CA 1
ATOM 1586 C C . GLY A 1 197 ? -12.026 0.819 -17.309 1.00 70.75 197 GLY A C 1
ATOM 1587 O O . GLY A 1 197 ? -12.911 0.142 -17.837 1.00 70.75 197 GLY A O 1
ATOM 1588 N N . SER A 1 198 ? -12.041 1.195 -16.038 1.00 67.44 198 SER A N 1
ATOM 1589 C CA . SER A 1 198 ? -13.226 1.102 -15.216 1.00 67.44 198 SER A CA 1
ATOM 1590 C C . SER A 1 198 ? -14.338 1.945 -15.854 1.00 67.44 198 SER A C 1
ATOM 1592 O O . SER A 1 198 ? -14.125 3.081 -16.296 1.00 67.44 198 SER A O 1
ATOM 1594 N N . THR A 1 199 ? -15.558 1.402 -15.903 1.00 52.12 199 THR A N 1
ATOM 1595 C CA . THR A 1 199 ? -16.775 2.084 -16.402 1.00 52.12 199 THR A CA 1
ATOM 1596 C C . THR A 1 199 ? -17.134 3.337 -15.595 1.00 52.12 199 THR A C 1
ATOM 1598 O O . THR A 1 199 ? -18.120 4.021 -15.863 1.00 52.12 199 THR A O 1
ATOM 1601 N N . ILE A 1 200 ? -16.302 3.658 -14.611 1.00 48.94 200 ILE A N 1
ATOM 1602 C CA . ILE A 1 200 ? -16.485 4.684 -13.621 1.00 48.94 200 ILE A CA 1
ATOM 1603 C C . ILE A 1 200 ? -16.121 6.074 -14.131 1.00 48.94 200 ILE A C 1
ATOM 1605 O O . ILE A 1 200 ? -16.391 7.010 -13.414 1.00 48.94 200 ILE A O 1
ATOM 1609 N N . ARG A 1 201 ? -15.595 6.341 -15.336 1.00 42.78 201 ARG A N 1
ATOM 1610 C CA . ARG A 1 201 ? -15.391 7.765 -15.720 1.00 42.78 201 ARG A CA 1
ATOM 1611 C C . ARG A 1 201 ? -16.709 8.551 -15.856 1.00 42.78 201 ARG A C 1
ATOM 1613 O O . ARG A 1 201 ? -16.756 9.696 -15.414 1.00 42.78 201 ARG A O 1
ATOM 1620 N N . ASP A 1 202 ? -17.786 7.897 -16.297 1.00 42.22 202 ASP A N 1
ATOM 1621 C CA . ASP A 1 202 ? -19.152 8.453 -16.260 1.00 42.22 202 ASP A CA 1
ATOM 1622 C C . ASP A 1 202 ? -19.732 8.474 -14.832 1.00 42.22 202 ASP A C 1
ATOM 1624 O O . ASP A 1 202 ? -20.576 9.306 -14.498 1.00 42.22 202 ASP A O 1
ATOM 1628 N N . GLN A 1 203 ? -19.245 7.599 -13.943 1.00 42.28 203 GLN A N 1
ATOM 1629 C CA . GLN A 1 203 ? -19.530 7.677 -12.513 1.00 42.28 203 GLN A CA 1
ATOM 1630 C C . GLN A 1 203 ? -18.581 8.613 -11.758 1.00 42.28 203 GLN A C 1
ATOM 1632 O O . GLN A 1 203 ? -18.962 9.015 -10.689 1.00 42.28 203 GLN A O 1
ATOM 1637 N N . LYS A 1 204 ? -17.416 9.059 -12.241 1.00 38.81 204 LYS A N 1
ATOM 1638 C CA . LYS A 1 204 ? -16.448 9.891 -11.489 1.00 38.81 204 LYS A CA 1
ATOM 1639 C C . LYS A 1 204 ? -16.955 11.332 -11.400 1.00 38.81 204 LYS A C 1
ATOM 1641 O O . LYS A 1 204 ? -16.722 12.009 -10.402 1.00 38.81 204 LYS A O 1
ATOM 1646 N N . GLU A 1 205 ? -17.736 11.773 -12.391 1.00 39.44 205 GLU A N 1
ATOM 1647 C CA . GLU A 1 205 ? -18.605 12.955 -12.269 1.00 39.44 205 GLU A CA 1
ATOM 1648 C C . GLU A 1 205 ? -19.791 12.700 -11.330 1.00 39.44 205 GLU A C 1
ATOM 1650 O O . GLU A 1 205 ? -20.107 13.553 -10.504 1.00 39.44 205 GLU A O 1
ATOM 1655 N N . ARG A 1 206 ? -20.383 11.501 -11.384 1.00 36.75 206 ARG A N 1
ATOM 1656 C CA . ARG A 1 206 ? -21.522 11.078 -10.552 1.00 36.75 206 ARG A CA 1
ATOM 1657 C C . ARG A 1 206 ? -21.162 10.635 -9.124 1.00 36.75 206 ARG A C 1
ATOM 1659 O O . ARG A 1 206 ? -22.085 10.444 -8.355 1.00 36.75 206 ARG A O 1
ATOM 1666 N N . LEU A 1 207 ? -19.873 10.473 -8.790 1.00 39.06 207 LEU A N 1
ATOM 1667 C CA . LEU A 1 207 ? -19.255 9.979 -7.541 1.00 39.06 207 LEU A CA 1
ATOM 1668 C C . LEU A 1 207 ? -18.661 11.133 -6.744 1.00 39.06 207 LEU A C 1
ATOM 1670 O O . LEU A 1 207 ? -18.562 11.033 -5.531 1.00 39.06 207 LEU A O 1
ATOM 1674 N N . LYS A 1 208 ? -18.338 12.263 -7.388 1.00 41.41 208 LYS A N 1
ATOM 1675 C CA . LYS A 1 208 ? -18.024 13.505 -6.668 1.00 41.41 208 LYS A CA 1
ATOM 1676 C C . LYS A 1 208 ? -19.192 13.969 -5.793 1.00 41.41 208 LYS A C 1
ATOM 1678 O O . LYS A 1 208 ? -18.943 14.631 -4.794 1.00 41.41 208 LYS A O 1
ATOM 1683 N N . GLU A 1 209 ? -20.435 13.631 -6.141 1.00 36.47 209 GLU A N 1
ATOM 1684 C CA . GLU A 1 209 ? -21.617 13.884 -5.302 1.00 36.47 209 GLU A CA 1
ATOM 1685 C C . GLU A 1 209 ? -21.768 12.868 -4.146 1.00 36.47 209 GLU A C 1
ATOM 1687 O O . GLU A 1 209 ? -21.831 13.319 -3.010 1.00 36.47 209 GLU A O 1
ATOM 1692 N N . PRO A 1 210 ? -21.752 11.538 -4.365 1.00 37.78 210 PRO A N 1
ATOM 1693 C CA . PRO A 1 210 ? -21.724 10.498 -3.335 1.00 37.78 210 PRO A CA 1
ATOM 1694 C C . PRO A 1 210 ? -20.529 10.560 -2.391 1.00 37.78 210 PRO A C 1
ATOM 1696 O O . PRO A 1 210 ? -20.723 10.370 -1.203 1.00 37.78 210 PRO A O 1
ATOM 1699 N N . MET A 1 211 ? -19.314 10.853 -2.871 1.00 36.91 211 MET A N 1
ATOM 1700 C CA . MET A 1 211 ? -18.151 11.072 -2.002 1.00 36.91 211 MET A CA 1
ATOM 1701 C C . MET A 1 211 ? -18.380 12.310 -1.150 1.00 36.91 211 MET A C 1
ATOM 1703 O O . MET A 1 211 ? -18.295 12.210 0.057 1.00 36.91 211 MET A O 1
ATOM 1707 N N . LYS A 1 212 ? -18.810 13.440 -1.731 1.00 43.94 212 LYS A N 1
ATOM 1708 C CA . LYS A 1 212 ? -19.218 14.603 -0.928 1.00 43.94 212 LYS A CA 1
ATOM 1709 C C . LYS A 1 212 ? -20.362 14.290 0.029 1.00 43.94 212 LYS A C 1
ATOM 1711 O O . LYS A 1 212 ? -20.419 14.919 1.070 1.00 43.94 212 LYS A O 1
ATOM 1716 N N . ALA A 1 213 ? -21.267 13.375 -0.307 1.00 40.16 213 ALA A N 1
ATOM 1717 C CA . ALA A 1 213 ? -22.382 12.975 0.542 1.00 40.16 213 ALA A CA 1
ATOM 1718 C C . ALA A 1 213 ? -21.947 12.022 1.664 1.00 40.16 213 ALA A C 1
ATOM 1720 O O . ALA A 1 213 ? -22.437 12.178 2.772 1.00 40.16 213 ALA A O 1
ATOM 1721 N N . ALA A 1 214 ? -21.014 11.101 1.413 1.00 38.84 214 ALA A N 1
ATOM 1722 C CA . ALA A 1 214 ? -20.405 10.225 2.411 1.00 38.84 214 ALA A CA 1
ATOM 1723 C C . ALA A 1 214 ? -19.504 11.037 3.346 1.00 38.84 214 ALA A C 1
ATOM 1725 O O . ALA A 1 214 ? -19.684 10.986 4.553 1.00 38.84 214 ALA A O 1
ATOM 1726 N N . THR A 1 215 ? -18.644 11.893 2.796 1.00 42.53 215 THR A N 1
ATOM 1727 C CA . THR A 1 215 ? -17.872 12.889 3.542 1.00 42.53 215 THR A CA 1
ATOM 1728 C C . THR A 1 215 ? -18.781 13.840 4.306 1.00 42.53 215 THR A C 1
ATOM 1730 O O . THR A 1 215 ? -18.503 14.140 5.456 1.00 42.53 215 THR A O 1
ATOM 1733 N N . ALA A 1 216 ? -19.879 14.333 3.721 1.00 43.03 216 ALA A N 1
ATOM 1734 C CA . ALA A 1 216 ? -20.826 15.187 4.438 1.00 43.03 216 ALA A CA 1
ATOM 1735 C C . ALA A 1 216 ? -21.583 14.410 5.517 1.00 43.03 216 ALA A C 1
ATOM 1737 O O . ALA A 1 216 ? -21.827 14.971 6.573 1.00 43.03 216 ALA A O 1
ATOM 1738 N N . ALA A 1 217 ? -21.933 13.143 5.294 1.00 41.94 217 ALA A N 1
ATOM 1739 C CA . ALA A 1 217 ? -22.535 12.282 6.307 1.00 41.94 217 ALA A CA 1
ATOM 1740 C C . ALA A 1 217 ? -21.561 12.053 7.475 1.00 41.94 217 ALA A C 1
ATOM 1742 O O . ALA A 1 217 ? -21.944 12.275 8.618 1.00 41.94 217 ALA A O 1
ATOM 1743 N N . LEU A 1 218 ? -20.290 11.756 7.185 1.00 42.34 218 LEU A N 1
ATOM 1744 C CA . LEU A 1 218 ? -19.208 11.612 8.165 1.00 42.34 218 LEU A CA 1
ATOM 1745 C C . LEU A 1 218 ? -18.882 12.938 8.874 1.00 42.34 218 LEU A C 1
ATOM 1747 O O . LEU A 1 218 ? -18.727 12.978 10.086 1.00 42.34 218 LEU A O 1
ATOM 1751 N N . SER A 1 219 ? -18.870 14.055 8.147 1.00 42.38 219 SER A N 1
ATOM 1752 C CA . SER A 1 219 ? -18.636 15.404 8.687 1.00 42.38 219 SER A CA 1
ATOM 1753 C C . SER A 1 219 ? -19.825 15.949 9.485 1.00 42.38 219 SER A C 1
ATOM 1755 O O . SER A 1 219 ? -19.664 16.892 10.261 1.00 42.38 219 SER A O 1
ATOM 1757 N N . ASN A 1 220 ? -21.025 15.397 9.282 1.00 43.75 220 ASN A N 1
ATOM 1758 C CA . ASN A 1 220 ? -22.224 15.721 10.053 1.00 43.75 220 ASN A CA 1
ATOM 1759 C C . ASN A 1 220 ? -22.333 14.879 11.337 1.00 43.75 220 ASN A C 1
ATOM 1761 O O . ASN A 1 220 ? -23.165 15.206 12.188 1.00 43.75 220 ASN A O 1
ATOM 1765 N N . LEU A 1 221 ? -21.484 13.858 11.521 1.00 40.34 221 LEU A N 1
ATOM 1766 C CA . LEU A 1 221 ? -21.348 13.107 12.773 1.00 40.34 221 LEU A CA 1
ATOM 1767 C C . LEU A 1 221 ? -20.547 13.934 13.800 1.00 40.34 221 LEU A C 1
ATOM 1769 O O . LEU A 1 221 ? -19.385 13.703 14.098 1.00 40.34 221 LEU A O 1
ATOM 1773 N N . SER A 1 222 ? -21.254 14.924 14.343 1.00 44.00 222 SER A N 1
ATOM 1774 C CA . SER A 1 222 ? -21.044 15.638 15.605 1.00 44.00 222 SER A CA 1
ATOM 1775 C C . SER A 1 222 ? -19.781 16.491 15.831 1.00 44.00 222 SER A C 1
ATOM 1777 O O . SER A 1 222 ? -18.700 16.022 16.172 1.00 44.00 222 SER A O 1
ATOM 1779 N N . ILE A 1 223 ? -20.012 17.808 15.892 1.00 40.84 223 ILE A N 1
ATOM 1780 C CA . ILE A 1 223 ? -19.421 18.673 16.924 1.00 40.84 223 ILE A CA 1
ATOM 1781 C C . ILE A 1 223 ? -20.601 19.254 17.713 1.00 40.84 223 ILE A C 1
ATOM 1783 O O . ILE A 1 223 ? -21.221 20.228 17.283 1.00 40.84 223 ILE A O 1
ATOM 1787 N N . HIS A 1 224 ? -20.965 18.635 18.838 1.00 42.72 224 HIS A N 1
ATOM 1788 C CA . HIS A 1 224 ? -21.995 19.182 19.725 1.00 42.72 224 HIS A CA 1
ATOM 1789 C C . HIS A 1 224 ? -21.557 20.538 20.311 1.00 42.72 224 HIS A C 1
ATOM 1791 O O . HIS A 1 224 ? -20.417 20.707 20.750 1.00 42.72 224 HIS A O 1
ATOM 1797 N N . GLU A 1 225 ? -22.480 21.505 20.369 1.00 43.03 225 GLU A N 1
ATOM 1798 C CA . GLU A 1 225 ? -22.330 22.671 21.246 1.00 43.03 225 GLU A CA 1
ATOM 1799 C C . GLU A 1 225 ? -22.230 22.200 22.703 1.00 43.03 225 GLU A C 1
ATOM 1801 O O . GLU A 1 225 ? -22.978 21.323 23.135 1.00 43.03 225 GLU A O 1
ATOM 1806 N N . ALA A 1 226 ? -21.297 22.783 23.464 1.00 43.72 226 ALA A N 1
ATOM 1807 C CA . ALA A 1 226 ? -21.104 22.443 24.869 1.00 43.72 226 ALA A CA 1
ATOM 1808 C C . ALA A 1 226 ? -22.427 22.630 25.641 1.00 43.72 226 ALA A C 1
ATOM 1810 O O . ALA A 1 226 ? -22.953 23.748 25.668 1.00 43.72 226 ALA A O 1
ATOM 1811 N N . PRO A 1 227 ? -22.977 21.577 26.269 1.00 52.28 227 PRO A N 1
ATOM 1812 C CA . PRO A 1 227 ? -24.253 21.676 26.964 1.00 52.28 227 PRO A CA 1
ATOM 1813 C C . PRO A 1 227 ? -24.127 22.555 28.215 1.00 52.28 227 PRO A C 1
ATOM 1815 O O . PRO A 1 227 ? -23.119 22.534 28.922 1.00 52.28 227 PRO A O 1
ATOM 1818 N N . GLU A 1 228 ? -25.195 23.286 28.544 1.00 57.50 228 GLU A N 1
ATOM 1819 C CA . GLU A 1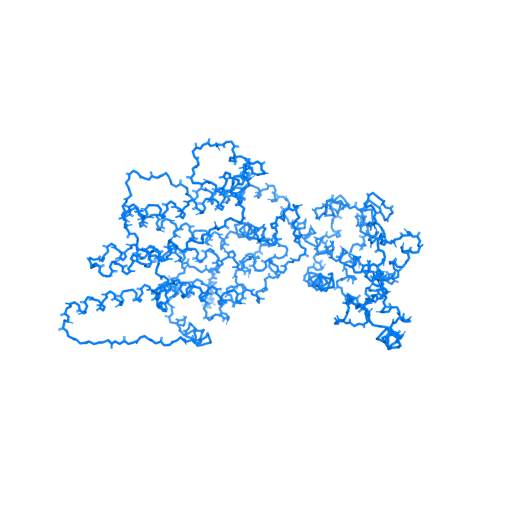 228 ? -25.261 24.143 29.740 1.00 57.50 228 GLU A CA 1
ATOM 1820 C C . GLU A 1 228 ? -25.166 23.362 31.068 1.00 57.50 228 GLU A C 1
ATOM 1822 O O . GLU A 1 228 ? -24.912 23.961 32.117 1.00 57.50 228 GLU A O 1
ATOM 1827 N N . LYS A 1 229 ? -25.350 22.032 31.049 1.00 66.06 229 LYS A N 1
ATOM 1828 C CA . LYS A 1 229 ? -25.158 21.143 32.204 1.00 66.06 229 LYS A CA 1
ATOM 1829 C C . LYS A 1 229 ? -24.498 19.838 31.775 1.00 66.06 229 LYS A C 1
ATOM 1831 O O . LYS A 1 229 ? -25.098 19.045 31.061 1.00 66.06 229 LYS A O 1
ATOM 1836 N N . VAL A 1 230 ? -23.277 19.622 32.253 1.00 79.62 230 VAL A N 1
ATOM 1837 C CA . VAL A 1 230 ? -22.544 18.365 32.089 1.00 79.62 230 VAL A CA 1
ATOM 1838 C C . VAL A 1 230 ? -22.753 17.526 33.351 1.00 79.62 230 VAL A C 1
ATOM 1840 O O . VAL A 1 230 ? -22.364 17.944 34.443 1.00 79.62 230 VAL A O 1
ATOM 1843 N N . ASP A 1 231 ? -23.372 16.358 33.216 1.00 86.56 231 ASP A N 1
ATOM 1844 C CA . ASP A 1 231 ? -23.535 15.365 34.281 1.00 86.56 231 ASP A CA 1
ATOM 1845 C C . ASP A 1 231 ? -23.206 13.943 33.781 1.00 86.56 231 ASP A C 1
ATOM 1847 O O . ASP A 1 231 ? -22.770 13.748 32.647 1.00 86.56 231 ASP A O 1
ATOM 1851 N N . LEU A 1 232 ? -23.309 12.936 34.657 1.00 85.62 232 LEU A N 1
ATOM 1852 C CA . LEU A 1 232 ? -22.948 11.558 34.306 1.00 85.62 232 LEU A CA 1
ATOM 1853 C C . LEU A 1 232 ? -23.887 10.933 33.251 1.00 85.62 232 LEU A C 1
ATOM 1855 O O . LEU A 1 232 ? -23.355 10.284 32.353 1.00 85.62 232 LEU A O 1
ATOM 1859 N N . PRO A 1 233 ? -25.226 11.107 33.312 1.00 88.12 233 PRO A N 1
ATOM 1860 C CA . PRO A 1 233 ? -26.120 10.723 32.217 1.00 88.12 233 PRO A CA 1
ATOM 1861 C C . PRO A 1 233 ? -25.723 11.330 30.870 1.00 88.12 233 PRO A C 1
ATOM 1863 O O . PRO A 1 233 ? -25.592 10.582 29.910 1.00 88.12 233 PRO A O 1
ATOM 1866 N N . PHE A 1 234 ? -25.415 12.632 30.821 1.00 85.19 234 PHE A N 1
ATOM 1867 C CA . PHE A 1 234 ? -24.950 13.276 29.590 1.00 85.19 234 PHE A CA 1
ATOM 1868 C C . PHE A 1 234 ? -23.700 12.599 29.002 1.00 85.19 234 PHE A C 1
ATOM 1870 O O . PHE A 1 234 ? -23.629 12.366 27.801 1.00 85.19 234 PHE A O 1
ATOM 1877 N N . LEU A 1 235 ? -22.710 12.252 29.833 1.00 86.19 235 LEU A N 1
ATOM 1878 C CA . LEU A 1 235 ? -21.500 11.560 29.366 1.00 86.19 235 LEU A CA 1
ATOM 1879 C C . LEU A 1 235 ? -21.781 10.146 28.850 1.00 86.19 235 LEU A C 1
ATOM 1881 O O . LEU A 1 235 ? -21.063 9.668 27.974 1.00 86.19 235 LEU A O 1
ATOM 1885 N N . LEU A 1 236 ? -22.774 9.467 29.426 1.00 87.88 236 LEU A N 1
ATOM 1886 C CA . LEU A 1 236 ? -23.171 8.124 29.020 1.00 87.88 236 LEU A CA 1
ATOM 1887 C C . LEU A 1 236 ? -23.901 8.157 27.676 1.00 87.88 236 LEU A C 1
ATOM 1889 O O . LEU A 1 236 ? -23.566 7.355 26.809 1.00 87.88 236 LEU A O 1
ATOM 1893 N N . ASP A 1 237 ? -24.809 9.116 27.494 1.00 84.25 237 ASP A N 1
ATOM 1894 C CA . ASP A 1 237 ? -25.476 9.369 26.214 1.00 84.25 237 ASP A CA 1
ATOM 1895 C C . ASP A 1 237 ? -24.444 9.763 25.146 1.00 84.25 237 ASP A C 1
ATOM 1897 O O . ASP A 1 237 ? -24.424 9.181 24.070 1.00 84.25 237 ASP A O 1
ATOM 1901 N N . TYR A 1 238 ? -23.487 10.640 25.478 1.00 82.69 238 TYR A N 1
ATOM 1902 C CA . TYR A 1 238 ? -22.395 11.009 24.568 1.00 82.69 238 TYR A CA 1
ATOM 1903 C C . TYR A 1 238 ? -21.563 9.793 24.136 1.00 82.69 238 TYR A C 1
ATOM 1905 O O . TYR A 1 238 ? -21.255 9.636 22.959 1.00 82.69 238 TYR A O 1
ATOM 1913 N N . ALA A 1 239 ? -21.163 8.933 25.079 1.00 85.25 239 ALA A N 1
ATOM 1914 C CA . ALA A 1 239 ? -20.381 7.740 24.757 1.00 85.25 239 ALA A CA 1
ATOM 1915 C C . ALA A 1 239 ? -21.184 6.733 23.916 1.00 85.25 239 ALA A C 1
ATOM 1917 O O . ALA A 1 239 ? -20.615 6.113 23.021 1.00 85.25 239 ALA A O 1
ATOM 1918 N N . LEU A 1 240 ? -22.488 6.597 24.182 1.00 85.56 240 LEU A N 1
ATOM 1919 C CA . LEU A 1 240 ? -23.398 5.751 23.410 1.00 85.56 240 LEU A CA 1
ATOM 1920 C C . LEU A 1 240 ? -23.594 6.273 21.981 1.00 85.56 240 LEU A C 1
ATOM 1922 O O . LEU A 1 240 ? -23.567 5.481 21.041 1.00 85.56 240 LEU A O 1
ATOM 1926 N N . ASP A 1 241 ? -23.749 7.585 21.808 1.00 79.38 241 ASP A N 1
ATOM 1927 C CA . ASP A 1 241 ? -23.867 8.215 20.491 1.00 79.38 241 ASP A CA 1
ATOM 1928 C C . ASP A 1 241 ? -22.587 8.007 19.668 1.00 79.38 241 ASP A C 1
ATOM 1930 O O . ASP A 1 241 ? -22.658 7.691 18.481 1.00 79.38 241 ASP A O 1
ATOM 1934 N N . GLN A 1 242 ? -21.410 8.120 20.296 1.00 81.94 242 GLN A N 1
ATOM 1935 C CA . GLN A 1 242 ? -20.122 7.865 19.638 1.00 81.94 242 GLN A CA 1
ATOM 1936 C C . GLN A 1 242 ? -19.941 6.396 19.242 1.00 81.94 242 GLN A C 1
ATOM 1938 O O . GLN A 1 242 ? -19.513 6.110 18.126 1.00 81.94 242 GLN A O 1
ATOM 1943 N N . GLU A 1 243 ? -20.287 5.464 20.130 1.00 82.62 243 GLU A N 1
ATOM 1944 C CA . GLU A 1 243 ? -20.297 4.028 19.830 1.00 82.62 243 GLU A CA 1
ATOM 1945 C C . GLU A 1 243 ? -21.225 3.716 18.647 1.00 82.62 243 GLU A C 1
ATOM 1947 O O . GLU A 1 243 ? -20.780 3.125 17.665 1.00 82.62 243 GLU A O 1
ATOM 1952 N N . SER A 1 244 ? -22.467 4.208 18.692 1.00 79.44 244 SER A N 1
ATOM 1953 C CA . SER A 1 244 ? -23.472 3.986 17.641 1.00 79.44 244 SER A CA 1
ATOM 1954 C C . SER A 1 244 ? -23.038 4.575 16.295 1.00 79.44 244 SER A C 1
ATOM 1956 O O . SER A 1 244 ? -23.210 3.944 15.256 1.00 79.44 244 SER A O 1
ATOM 1958 N N . SER A 1 245 ? -22.425 5.763 16.309 1.00 77.75 245 SER A N 1
ATOM 1959 C CA . SER A 1 245 ? -21.905 6.414 15.097 1.00 77.75 245 SER A CA 1
ATOM 1960 C C . SER A 1 245 ? -20.794 5.589 14.442 1.00 77.75 245 SER A C 1
ATOM 1962 O O . SER A 1 245 ? -20.732 5.478 13.221 1.00 77.75 245 SER A O 1
ATOM 1964 N N . LEU A 1 246 ? -19.906 4.989 15.239 1.00 81.31 246 LEU A N 1
ATOM 1965 C CA . LEU A 1 246 ? -18.817 4.156 14.724 1.00 81.31 246 LEU A CA 1
ATOM 1966 C C . LEU A 1 246 ? -19.316 2.806 14.199 1.00 81.31 246 LEU A C 1
ATOM 1968 O O . LEU A 1 246 ? -18.789 2.318 13.200 1.00 81.31 246 LEU A O 1
ATOM 1972 N N . GLU A 1 247 ? -20.334 2.223 14.830 1.00 84.12 247 GLU A N 1
ATOM 1973 C CA . GLU A 1 247 ? -21.012 1.023 14.326 1.00 84.12 247 GLU A CA 1
ATOM 1974 C C . GLU A 1 247 ? -21.682 1.288 12.972 1.00 84.12 247 GLU A C 1
ATOM 1976 O O . GLU A 1 247 ? -21.489 0.514 12.034 1.00 84.12 247 GLU A O 1
ATOM 1981 N N . GLU A 1 248 ? -22.358 2.430 12.816 1.00 81.00 248 GLU A N 1
ATOM 1982 C CA . GLU A 1 248 ? -22.932 2.849 11.532 1.00 81.00 248 GLU A CA 1
ATOM 1983 C C . GLU A 1 248 ? -21.851 3.023 10.450 1.00 81.00 248 GLU A C 1
ATOM 1985 O O . GLU A 1 248 ? -22.031 2.585 9.314 1.00 81.00 248 GLU A O 1
ATOM 1990 N N . ILE A 1 249 ? -20.688 3.590 10.791 1.00 79.12 249 ILE A N 1
ATOM 1991 C CA . ILE A 1 249 ? -19.551 3.707 9.861 1.00 79.12 249 ILE A CA 1
ATOM 1992 C C . ILE A 1 249 ? -19.035 2.327 9.428 1.00 79.12 249 ILE A C 1
ATOM 1994 O O . ILE A 1 249 ? -18.743 2.122 8.246 1.00 79.12 249 ILE A O 1
ATOM 1998 N N . ILE A 1 250 ? -18.924 1.371 10.355 1.00 85.06 250 ILE A N 1
ATOM 1999 C CA . ILE A 1 250 ? -18.522 -0.010 10.045 1.00 85.06 250 ILE A CA 1
ATOM 2000 C C . ILE A 1 250 ? -19.544 -0.662 9.105 1.00 85.06 250 ILE A C 1
ATOM 2002 O O . ILE A 1 250 ? -19.157 -1.264 8.098 1.00 85.06 250 ILE A O 1
ATOM 2006 N N . ASP A 1 251 ? -20.836 -0.487 9.376 1.00 83.25 251 ASP A N 1
ATOM 2007 C CA . ASP A 1 251 ? -21.920 -1.000 8.538 1.00 83.25 251 ASP A CA 1
ATOM 2008 C C . ASP A 1 251 ? -21.922 -0.389 7.135 1.00 83.25 251 ASP A C 1
ATOM 2010 O O . ASP A 1 251 ? -22.090 -1.110 6.144 1.00 83.25 251 ASP A O 1
ATOM 2014 N N . LEU A 1 252 ? -21.673 0.916 7.026 1.00 80.06 252 LEU A N 1
ATOM 2015 C CA . LEU A 1 252 ? -21.533 1.607 5.747 1.00 80.06 252 LEU A CA 1
ATOM 2016 C C . LEU A 1 252 ? -20.317 1.104 4.969 1.00 80.06 252 LEU A C 1
ATOM 2018 O O . LEU A 1 252 ? -20.440 0.814 3.785 1.00 80.06 252 LEU A O 1
ATOM 2022 N N . MET A 1 253 ? -19.157 0.913 5.602 1.00 84.25 253 MET A N 1
ATOM 2023 C CA . MET A 1 253 ? -17.994 0.321 4.922 1.00 84.25 253 MET A CA 1
ATOM 2024 C C . MET A 1 253 ? -18.250 -1.118 4.453 1.00 84.25 253 MET A C 1
ATOM 2026 O O . MET A 1 253 ? -17.677 -1.553 3.453 1.00 84.25 253 MET A O 1
ATOM 2030 N N . ARG A 1 254 ? -19.108 -1.862 5.156 1.00 86.25 254 ARG A N 1
ATOM 2031 C CA . ARG A 1 254 ? -19.482 -3.237 4.802 1.00 86.25 254 ARG A CA 1
ATOM 2032 C C . ARG A 1 254 ? -20.482 -3.310 3.648 1.00 86.25 254 ARG A C 1
ATOM 2034 O O . ARG A 1 254 ? -20.405 -4.233 2.835 1.00 86.25 254 ARG A O 1
ATOM 2041 N N . SER A 1 255 ? -21.429 -2.378 3.597 1.00 80.62 255 SER A N 1
ATOM 2042 C CA . SER A 1 255 ? -22.543 -2.381 2.639 1.00 80.62 255 SER A CA 1
ATOM 2043 C C . SER A 1 255 ? -22.287 -1.522 1.397 1.00 80.62 255 SER A C 1
ATOM 2045 O O . SER A 1 255 ? -22.690 -1.905 0.299 1.00 80.62 255 SER A O 1
ATOM 2047 N N . GLU A 1 256 ? -21.563 -0.413 1.542 1.00 81.62 256 GLU A N 1
ATOM 2048 C CA . GLU A 1 256 ? -21.355 0.598 0.507 1.00 81.62 256 GLU A CA 1
ATOM 2049 C C . GLU A 1 256 ? -19.887 0.641 0.053 1.00 81.62 256 GLU A C 1
ATOM 2051 O O . GLU A 1 256 ? -19.012 1.237 0.688 1.00 81.62 256 GLU A O 1
ATOM 2056 N N . SER A 1 257 ? -19.611 0.054 -1.117 1.00 82.56 257 SER A N 1
ATOM 2057 C CA . SER A 1 257 ? -18.259 -0.005 -1.709 1.00 82.56 257 SER A CA 1
ATOM 2058 C C . SER A 1 257 ? -17.580 1.364 -1.852 1.00 82.56 257 SER A C 1
ATOM 2060 O O . SER A 1 257 ? -16.364 1.471 -1.690 1.00 82.56 257 SER A O 1
ATOM 2062 N N . THR A 1 258 ? -18.353 2.427 -2.095 1.00 76.69 258 THR A N 1
ATOM 2063 C CA . THR A 1 258 ? -17.844 3.801 -2.198 1.00 76.69 258 THR A CA 1
ATOM 2064 C C . THR A 1 258 ? -17.311 4.331 -0.875 1.00 76.69 258 THR A C 1
ATOM 2066 O O . THR A 1 258 ? -16.318 5.056 -0.873 1.00 76.69 258 THR A O 1
ATOM 2069 N N . VAL A 1 259 ? -17.944 3.966 0.245 1.00 76.19 259 VAL A N 1
ATOM 2070 C CA . VAL A 1 259 ? -17.509 4.381 1.585 1.00 76.19 259 VAL A CA 1
ATOM 2071 C C . VAL A 1 259 ? -16.209 3.666 1.941 1.00 76.19 259 VAL A C 1
ATOM 2073 O O . VAL A 1 259 ? -15.251 4.318 2.352 1.00 76.19 259 VAL A O 1
ATOM 2076 N N . LEU A 1 260 ? -16.129 2.355 1.685 1.00 84.31 260 LEU A N 1
ATOM 2077 C CA . LEU A 1 260 ? -14.899 1.585 1.891 1.00 84.31 260 LEU A CA 1
ATOM 2078 C C . LEU A 1 260 ? -13.740 2.122 1.042 1.00 84.31 260 LEU A C 1
ATOM 2080 O O . LEU A 1 260 ? -12.660 2.383 1.567 1.00 84.31 260 LEU A O 1
ATOM 2084 N N . ALA A 1 261 ? -13.957 2.324 -0.260 1.00 77.81 261 ALA A N 1
ATOM 2085 C CA . ALA A 1 261 ? -12.927 2.841 -1.158 1.00 77.81 261 ALA A CA 1
ATOM 2086 C C . ALA A 1 261 ? -12.450 4.240 -0.743 1.00 77.81 261 ALA A C 1
ATOM 2088 O O . ALA A 1 261 ? -11.254 4.531 -0.807 1.00 77.81 261 ALA A O 1
ATOM 2089 N N . HIS A 1 262 ? -13.362 5.104 -0.289 1.00 76.00 262 HIS A N 1
ATOM 2090 C CA . HIS A 1 262 ? -13.012 6.422 0.234 1.00 76.00 262 HIS A CA 1
ATOM 2091 C C . HIS A 1 262 ? -12.162 6.316 1.505 1.00 76.00 262 HIS A C 1
ATOM 2093 O O . HIS A 1 262 ? -11.074 6.889 1.549 1.00 76.00 262 HIS A O 1
ATOM 2099 N N . ALA A 1 263 ? -12.600 5.538 2.497 1.00 76.75 263 ALA A N 1
ATOM 2100 C CA . ALA A 1 263 ? -11.881 5.371 3.758 1.00 76.75 263 ALA A CA 1
ATOM 2101 C C . ALA A 1 263 ? -10.467 4.796 3.542 1.00 76.75 263 ALA A C 1
ATOM 2103 O O . ALA A 1 263 ? -9.490 5.311 4.091 1.00 76.75 263 ALA A O 1
ATOM 2104 N N . VAL A 1 264 ? -10.333 3.801 2.658 1.00 83.31 264 VAL A N 1
ATOM 2105 C CA . VAL A 1 264 ? -9.035 3.214 2.285 1.00 83.31 264 VAL A CA 1
ATOM 2106 C C . VAL A 1 264 ? -8.146 4.229 1.571 1.00 83.31 264 VAL A C 1
ATOM 2108 O O . VAL A 1 264 ? -6.955 4.305 1.873 1.00 83.31 264 VAL A O 1
ATOM 2111 N N . ASN A 1 265 ? -8.697 5.037 0.661 1.00 76.81 265 ASN A N 1
ATOM 2112 C CA . ASN A 1 265 ? -7.959 6.120 0.007 1.00 76.81 265 ASN A CA 1
ATOM 2113 C C . ASN A 1 265 ? -7.456 7.150 1.027 1.00 76.81 265 ASN A C 1
ATOM 2115 O O . ASN A 1 265 ? -6.275 7.511 1.015 1.00 76.81 265 ASN A O 1
ATOM 2119 N N . VAL A 1 266 ? -8.325 7.606 1.933 1.00 69.25 266 VAL A N 1
ATOM 2120 C CA . VAL A 1 266 ? -7.952 8.547 2.997 1.00 69.25 266 VAL A CA 1
ATOM 2121 C C . VAL A 1 266 ? -6.816 7.962 3.829 1.00 69.25 266 VAL A C 1
ATOM 2123 O O . VAL A 1 266 ? -5.789 8.623 4.002 1.00 69.25 266 VAL A O 1
ATOM 2126 N N . TRP A 1 267 ? -6.933 6.707 4.263 1.00 76.88 267 TRP A N 1
ATOM 2127 C CA . TRP A 1 267 ? -5.889 6.050 5.043 1.00 76.88 267 TRP A CA 1
ATOM 2128 C C . TRP A 1 267 ? -4.577 5.907 4.265 1.00 76.88 267 TRP A C 1
ATOM 2130 O O . TRP A 1 267 ? -3.507 6.264 4.758 1.00 76.88 267 TRP A O 1
ATOM 2140 N N . PHE A 1 268 ? -4.640 5.426 3.023 1.00 77.44 268 PHE A N 1
ATOM 2141 C CA . PHE A 1 268 ? -3.469 5.209 2.176 1.00 77.44 268 PHE A CA 1
ATOM 2142 C C . PHE A 1 268 ? -2.657 6.496 1.991 1.00 77.44 268 PHE A C 1
ATOM 2144 O O . PHE A 1 268 ? -1.440 6.490 2.196 1.00 77.44 268 PHE A O 1
ATOM 2151 N N . PHE A 1 269 ? -3.325 7.614 1.693 1.00 67.06 269 PHE A N 1
ATOM 2152 C CA . PHE A 1 269 ? -2.672 8.900 1.437 1.00 67.06 269 PHE A CA 1
ATOM 2153 C C . PHE A 1 269 ? -2.358 9.727 2.694 1.00 67.06 269 PHE A C 1
ATOM 2155 O O . PHE A 1 269 ? -1.728 10.779 2.569 1.00 67.06 269 PHE A O 1
ATOM 2162 N N . THR A 1 270 ? -2.782 9.301 3.887 1.00 63.28 270 THR A N 1
ATOM 2163 C CA . THR A 1 270 ? -2.439 9.958 5.169 1.00 63.28 270 THR A CA 1
ATOM 2164 C C . THR A 1 270 ? -1.271 9.288 5.893 1.00 63.28 270 THR A C 1
ATOM 2166 O O . THR A 1 270 ? -0.819 9.771 6.934 1.00 63.28 270 THR A O 1
ATOM 2169 N N . ARG A 1 271 ? -0.711 8.210 5.330 1.00 65.88 271 ARG A N 1
ATOM 2170 C CA . ARG A 1 271 ? 0.477 7.555 5.886 1.00 65.88 271 ARG A CA 1
ATOM 2171 C C . ARG A 1 271 ? 1.671 8.504 5.949 1.00 65.88 271 ARG A C 1
ATOM 2173 O O . ARG A 1 271 ? 1.933 9.265 5.021 1.00 65.88 271 ARG A O 1
ATOM 2180 N N . LEU A 1 272 ? 2.463 8.354 7.013 1.00 57.88 272 LEU A N 1
ATOM 2181 C CA . LEU A 1 272 ? 3.668 9.152 7.274 1.00 57.88 272 LEU A CA 1
ATOM 2182 C C . LEU A 1 272 ? 4.656 9.174 6.097 1.00 57.88 272 LEU A C 1
ATOM 2184 O O . LEU A 1 272 ? 5.316 10.185 5.884 1.00 57.88 272 LEU A O 1
ATOM 2188 N N . ASP A 1 273 ? 4.724 8.094 5.316 1.00 57.41 273 ASP A N 1
ATOM 2189 C CA . ASP A 1 273 ? 5.605 7.982 4.148 1.00 57.41 273 ASP A CA 1
ATOM 2190 C C . ASP A 1 273 ? 5.240 8.986 3.029 1.00 57.41 273 ASP A C 1
ATOM 2192 O O . ASP A 1 273 ? 6.108 9.408 2.265 1.00 57.41 273 ASP A O 1
ATOM 2196 N N . PHE A 1 274 ? 3.973 9.411 2.955 1.00 58.53 274 PHE A N 1
ATOM 2197 C CA . PHE A 1 274 ? 3.459 10.365 1.964 1.00 58.53 274 PHE A CA 1
ATOM 2198 C C . PHE A 1 274 ? 3.393 11.806 2.476 1.00 58.53 274 PHE A C 1
ATOM 2200 O O . PHE A 1 274 ? 3.029 12.712 1.723 1.00 58.53 274 PHE A O 1
ATOM 2207 N N . VAL A 1 275 ? 3.779 12.045 3.732 1.00 56.72 275 VAL A N 1
ATOM 2208 C CA . VAL A 1 275 ? 3.900 13.398 4.278 1.00 56.72 275 VAL A CA 1
ATOM 2209 C C . VAL A 1 275 ? 5.140 14.055 3.680 1.00 56.72 275 VAL A C 1
ATOM 2211 O O . VAL A 1 275 ? 6.231 13.485 3.684 1.00 56.72 275 VAL A O 1
ATOM 2214 N N . ALA A 1 276 ? 4.973 15.267 3.152 1.00 52.50 276 ALA A N 1
ATOM 2215 C CA . ALA A 1 276 ? 6.077 16.010 2.569 1.00 52.50 276 ALA A CA 1
ATOM 2216 C C . ALA A 1 276 ? 7.151 16.298 3.628 1.00 52.50 276 ALA A C 1
ATOM 2218 O O . ALA A 1 276 ? 6.846 16.756 4.732 1.00 52.50 276 ALA A O 1
ATOM 2219 N N . ASP A 1 277 ? 8.415 16.046 3.291 1.00 50.47 277 ASP A N 1
ATOM 2220 C CA . ASP A 1 277 ? 9.528 16.427 4.151 1.00 50.47 277 ASP A CA 1
ATOM 2221 C C . ASP A 1 277 ? 9.686 17.957 4.234 1.00 50.47 277 ASP A C 1
ATOM 2223 O O . ASP A 1 277 ? 8.992 18.719 3.561 1.00 50.47 277 ASP A O 1
ATOM 2227 N N . GLU A 1 278 ? 10.646 18.434 5.031 1.00 48.50 278 GLU A N 1
ATOM 2228 C CA . GLU A 1 278 ? 10.931 19.873 5.202 1.00 48.50 278 GLU A CA 1
ATOM 2229 C C . GLU A 1 278 ? 11.249 20.610 3.884 1.00 48.50 278 GLU A C 1
ATOM 2231 O O . GLU A 1 278 ? 11.308 21.838 3.852 1.00 48.50 278 GLU A O 1
ATOM 2236 N N . ARG A 1 279 ? 11.473 19.878 2.786 1.00 40.56 279 ARG A N 1
ATOM 2237 C CA . ARG A 1 279 ? 11.749 20.409 1.447 1.00 40.56 279 ARG A CA 1
ATOM 2238 C C . ARG A 1 279 ? 10.570 20.226 0.490 1.00 40.56 279 ARG A C 1
ATOM 2240 O O . ARG A 1 279 ? 10.750 20.409 -0.713 1.00 40.56 279 ARG A O 1
ATOM 2247 N N . GLY A 1 280 ? 9.397 19.851 0.997 1.00 44.09 280 GLY A N 1
ATOM 2248 C CA . GLY A 1 280 ? 8.198 19.615 0.200 1.00 44.09 280 GLY A CA 1
ATOM 2249 C C . GLY A 1 280 ? 8.223 18.303 -0.589 1.00 44.09 280 GLY A C 1
ATOM 2250 O O . GLY A 1 280 ? 7.416 18.140 -1.500 1.00 44.09 280 GLY A O 1
ATOM 2251 N N . ARG A 1 281 ? 9.151 17.380 -0.302 1.00 45.22 281 ARG A N 1
ATOM 2252 C CA . ARG A 1 281 ? 9.289 16.125 -1.057 1.00 45.22 281 ARG A CA 1
ATOM 2253 C C . ARG A 1 281 ? 8.460 15.031 -0.404 1.00 45.22 281 ARG A C 1
ATOM 2255 O O . ARG A 1 281 ? 8.670 14.727 0.765 1.00 45.22 281 ARG A O 1
ATOM 2262 N N . THR A 1 282 ? 7.577 14.408 -1.168 1.00 49.25 282 THR A N 1
ATOM 2263 C CA . THR A 1 282 ? 6.833 13.208 -0.770 1.00 49.25 282 THR A CA 1
ATOM 2264 C C . THR A 1 282 ? 7.475 11.973 -1.402 1.00 49.25 282 THR A C 1
ATOM 2266 O O . THR A 1 282 ? 8.079 12.061 -2.478 1.00 49.25 282 THR A O 1
ATOM 2269 N N . LEU A 1 283 ? 7.387 10.807 -0.752 1.00 51.38 283 LEU A N 1
ATOM 2270 C CA . LEU A 1 283 ? 7.671 9.554 -1.456 1.00 51.38 283 LEU A CA 1
ATOM 2271 C C . LEU A 1 283 ? 6.545 9.331 -2.478 1.00 51.38 283 LEU A C 1
ATOM 2273 O O . LEU A 1 283 ? 5.382 9.417 -2.101 1.00 51.38 283 LEU A O 1
ATOM 2277 N N . PRO A 1 284 ? 6.834 9.065 -3.763 1.00 51.50 284 PRO A N 1
ATOM 2278 C CA . PRO A 1 284 ? 5.781 8.724 -4.716 1.00 51.50 284 PRO A CA 1
ATOM 2279 C C . PRO A 1 284 ? 5.097 7.421 -4.287 1.00 51.50 284 PRO A C 1
ATOM 2281 O O . PRO A 1 284 ? 5.786 6.509 -3.828 1.00 51.50 284 PRO A O 1
ATOM 2284 N N . ALA A 1 285 ? 3.783 7.288 -4.460 1.00 57.12 285 ALA A N 1
ATOM 2285 C CA . ALA A 1 285 ? 3.104 5.999 -4.322 1.00 57.12 285 ALA A CA 1
ATOM 2286 C C . ALA A 1 285 ? 3.399 5.189 -5.590 1.00 57.12 285 ALA A C 1
ATOM 2288 O O . ALA A 1 285 ? 2.704 5.321 -6.582 1.00 57.12 285 ALA A O 1
ATOM 2289 N N . HIS A 1 286 ? 4.522 4.471 -5.610 1.00 54.78 286 HIS A N 1
ATOM 2290 C CA . HIS A 1 286 ? 4.990 3.731 -6.794 1.00 54.78 286 HIS A CA 1
ATOM 2291 C C . HIS A 1 286 ? 4.955 2.210 -6.601 1.00 54.78 286 HIS A C 1
ATOM 2293 O O . HIS A 1 286 ? 5.533 1.482 -7.406 1.00 54.78 286 HIS A O 1
ATOM 2299 N N . THR A 1 287 ? 4.346 1.751 -5.504 1.00 59.00 287 THR A N 1
ATOM 2300 C CA . THR A 1 287 ? 4.171 0.338 -5.160 1.00 59.00 287 THR A CA 1
ATOM 2301 C C . THR A 1 287 ? 2.864 0.147 -4.402 1.00 59.00 287 THR A C 1
ATOM 2303 O O . THR A 1 287 ? 2.601 0.865 -3.430 1.00 59.00 287 THR A O 1
ATOM 2306 N N . ASP A 1 288 ? 2.131 -0.901 -4.752 1.00 66.06 288 ASP A N 1
ATOM 2307 C CA . ASP A 1 288 ? 0.821 -1.213 -4.160 1.00 66.06 288 ASP A CA 1
ATOM 2308 C C . ASP A 1 288 ? 0.934 -2.056 -2.891 1.00 66.06 288 ASP A C 1
ATOM 2310 O O . ASP A 1 288 ? -0.068 -2.391 -2.257 1.00 66.06 288 ASP A O 1
ATOM 2314 N N . ASP A 1 289 ? 2.170 -2.351 -2.477 1.00 65.94 289 ASP A N 1
ATOM 2315 C CA . ASP A 1 289 ? 2.535 -3.118 -1.278 1.00 65.94 289 ASP A CA 1
ATOM 2316 C C . ASP A 1 289 ? 1.873 -2.584 0.004 1.00 65.94 289 ASP A C 1
ATOM 2318 O O . ASP A 1 289 ? 1.831 -3.239 1.044 1.00 65.94 289 ASP A O 1
ATOM 2322 N N . PHE A 1 290 ? 1.340 -1.372 -0.074 1.00 73.50 290 PHE A N 1
ATOM 2323 C CA . PHE A 1 290 ? 0.733 -0.636 1.008 1.00 73.50 290 PHE A CA 1
ATOM 2324 C C . PHE A 1 290 ? -0.789 -0.574 0.959 1.00 73.50 290 PHE A C 1
ATOM 2326 O O . PHE A 1 290 ? -1.373 -0.233 1.988 1.00 73.50 290 PHE A O 1
ATOM 2333 N N . ILE A 1 291 ? -1.429 -0.919 -0.162 1.00 84.06 291 ILE A N 1
ATOM 2334 C CA . ILE A 1 291 ? -2.889 -0.840 -0.291 1.00 84.06 291 ILE A CA 1
ATOM 2335 C C . ILE A 1 291 ? -3.553 -1.903 0.585 1.00 84.06 291 ILE A C 1
ATOM 2337 O O . ILE A 1 291 ? -4.402 -1.575 1.408 1.00 84.06 291 ILE A O 1
ATOM 2341 N N . SER A 1 292 ? -3.095 -3.157 0.509 1.00 88.50 292 SER A N 1
ATOM 2342 C CA . SER A 1 292 ? -3.594 -4.241 1.376 1.00 88.50 292 SER A CA 1
ATOM 2343 C C . SER A 1 292 ? -3.448 -3.896 2.866 1.00 88.50 292 SER A C 1
ATOM 2345 O O . SER A 1 292 ? -4.356 -4.117 3.665 1.00 88.50 292 SER A O 1
ATOM 2347 N N . GLY A 1 293 ? -2.319 -3.282 3.237 1.00 88.19 293 GLY A N 1
ATOM 2348 C CA . GLY A 1 293 ? -2.089 -2.791 4.595 1.00 88.19 293 GLY A CA 1
ATOM 2349 C C . GLY A 1 293 ? -2.985 -1.609 4.981 1.00 88.19 293 GLY A C 1
ATOM 2350 O O . GLY A 1 293 ? -3.381 -1.526 6.138 1.00 88.19 293 GLY A O 1
ATOM 2351 N N . ALA A 1 294 ? -3.316 -0.719 4.042 1.00 88.31 294 ALA A N 1
ATOM 2352 C CA . ALA A 1 294 ? -4.235 0.395 4.277 1.00 88.31 294 ALA A CA 1
ATOM 2353 C C . ALA A 1 294 ? -5.672 -0.095 4.494 1.00 88.31 294 ALA A C 1
ATOM 2355 O O . ALA A 1 294 ? -6.351 0.408 5.383 1.00 88.31 294 ALA A O 1
ATOM 2356 N N . VAL A 1 295 ? -6.110 -1.119 3.756 1.00 91.00 295 VAL A N 1
ATOM 2357 C CA . VAL A 1 295 ? -7.403 -1.785 3.984 1.00 91.00 295 VAL A CA 1
ATOM 2358 C C . VAL A 1 295 ? -7.456 -2.397 5.379 1.00 91.00 295 VAL A C 1
ATOM 2360 O O . VAL A 1 295 ? -8.398 -2.131 6.125 1.00 91.00 295 VAL A O 1
ATOM 2363 N N . PHE A 1 296 ? -6.426 -3.166 5.753 1.00 92.25 296 PHE A N 1
ATOM 2364 C CA . PHE A 1 296 ? -6.319 -3.742 7.095 1.00 92.25 296 PHE A CA 1
ATOM 2365 C C . PHE A 1 296 ? -6.430 -2.660 8.172 1.00 92.25 296 PHE A C 1
ATOM 2367 O O . PHE A 1 296 ? -7.238 -2.786 9.087 1.00 92.25 296 PHE A O 1
ATOM 2374 N N . ASP A 1 297 ? -5.635 -1.595 8.056 1.00 89.62 297 ASP A N 1
ATOM 2375 C CA . ASP A 1 297 ? -5.616 -0.529 9.052 1.00 89.62 297 ASP A CA 1
ATOM 2376 C C . ASP A 1 297 ? -6.952 0.223 9.132 1.00 89.62 297 ASP A C 1
ATOM 2378 O O . ASP A 1 297 ? -7.388 0.538 10.232 1.00 89.62 297 ASP A O 1
ATOM 2382 N N . THR A 1 298 ? -7.603 0.481 7.993 1.00 88.94 298 THR A N 1
ATOM 2383 C CA . THR A 1 298 ? -8.899 1.179 7.923 1.00 88.94 298 THR A CA 1
ATOM 2384 C C . THR A 1 298 ? -9.956 0.420 8.722 1.00 88.94 298 THR A C 1
ATOM 2386 O O . THR A 1 298 ? -10.582 0.973 9.628 1.00 88.94 298 THR A O 1
ATOM 2389 N N . ILE A 1 299 ? -10.104 -0.878 8.441 1.00 92.19 299 ILE A N 1
ATOM 2390 C CA . ILE A 1 299 ? -11.074 -1.742 9.123 1.00 92.19 299 ILE A CA 1
ATOM 2391 C C . ILE A 1 299 ? -10.695 -1.932 10.594 1.00 92.19 299 ILE A C 1
ATOM 2393 O O . ILE A 1 299 ? -11.542 -1.798 11.478 1.00 92.19 299 ILE A O 1
ATOM 2397 N N . ASN A 1 300 ? -9.417 -2.194 10.874 1.00 91.44 300 ASN A N 1
ATOM 2398 C CA . ASN A 1 300 ? -8.929 -2.355 12.237 1.00 91.44 300 ASN A CA 1
ATOM 2399 C C . ASN A 1 300 ? -9.157 -1.104 13.083 1.00 91.44 300 ASN A C 1
ATOM 2401 O O . ASN A 1 300 ? -9.649 -1.218 14.200 1.00 91.44 300 ASN A O 1
ATOM 2405 N N . SER A 1 301 ? -8.843 0.080 12.558 1.00 87.12 301 SER A N 1
ATOM 2406 C CA . SER A 1 301 ? -9.006 1.337 13.283 1.00 87.12 301 SER A CA 1
ATOM 2407 C C . SER A 1 301 ? -10.469 1.617 13.610 1.00 87.12 301 SER A C 1
ATOM 2409 O O . SER A 1 301 ? -10.754 2.053 14.722 1.00 87.12 301 SER A O 1
ATOM 2411 N N . ALA A 1 302 ? -11.396 1.343 12.688 1.00 87.25 302 ALA A N 1
ATOM 2412 C CA . ALA A 1 302 ? -12.822 1.547 12.930 1.00 87.25 302 ALA A CA 1
ATOM 2413 C C . ALA A 1 302 ? -13.356 0.625 14.039 1.00 87.25 302 ALA A C 1
ATOM 2415 O O . ALA A 1 302 ? -13.939 1.107 15.012 1.00 87.25 302 ALA A O 1
ATOM 2416 N N . VAL A 1 303 ? -13.074 -0.681 13.953 1.00 90.12 303 VAL A N 1
ATOM 2417 C CA . VAL A 1 303 ? -13.476 -1.666 14.978 1.00 90.12 303 VAL A CA 1
ATOM 2418 C C . VAL A 1 303 ? -12.834 -1.344 16.331 1.00 90.12 303 VAL A C 1
ATOM 2420 O O . VAL A 1 303 ? -13.487 -1.388 17.374 1.00 90.12 303 VAL A O 1
ATOM 2423 N N . MET A 1 304 ? -11.554 -0.973 16.321 1.00 88.94 304 MET A N 1
ATOM 2424 C CA . MET A 1 304 ? -10.805 -0.574 17.508 1.00 88.94 304 MET A CA 1
ATOM 2425 C C . MET A 1 304 ? -11.426 0.650 18.193 1.00 88.94 304 MET A C 1
ATOM 2427 O O . MET A 1 304 ? -11.590 0.644 19.414 1.00 88.94 304 MET A O 1
ATOM 2431 N N . HIS A 1 305 ? -11.774 1.695 17.436 1.00 83.88 305 HIS A N 1
ATOM 2432 C CA . HIS A 1 305 ? -12.404 2.897 17.985 1.00 83.88 305 HIS A CA 1
ATOM 2433 C C . HIS A 1 305 ? -13.778 2.591 18.584 1.00 83.88 305 HIS A C 1
ATOM 2435 O O . HIS A 1 305 ? -14.052 3.037 19.702 1.00 83.88 305 HIS A O 1
ATOM 2441 N N . ALA A 1 306 ? -14.602 1.790 17.901 1.00 86.69 306 ALA A N 1
ATOM 2442 C CA . ALA A 1 306 ? -15.910 1.388 18.414 1.00 86.69 306 ALA A CA 1
ATOM 2443 C C . ALA A 1 306 ? -15.778 0.639 19.753 1.00 86.69 306 ALA A C 1
ATOM 2445 O O . ALA A 1 306 ? -16.440 0.978 20.735 1.00 86.69 306 ALA A O 1
ATOM 2446 N N . ALA A 1 307 ? -14.822 -0.291 19.849 1.00 89.00 307 ALA A N 1
ATOM 2447 C CA . ALA A 1 307 ? -14.555 -1.038 21.076 1.00 89.00 307 ALA A CA 1
ATOM 2448 C C . ALA A 1 307 ? -14.048 -0.163 22.240 1.00 89.00 307 ALA A C 1
ATOM 2450 O O . ALA A 1 307 ? -14.386 -0.414 23.400 1.00 89.00 307 ALA A O 1
ATOM 2451 N N . ILE A 1 308 ? -13.243 0.870 21.963 1.00 88.75 308 ILE A N 1
ATOM 2452 C CA . ILE A 1 308 ? -12.788 1.824 22.990 1.00 88.75 308 ILE A CA 1
ATOM 2453 C C . ILE A 1 308 ? -13.976 2.616 23.548 1.00 88.75 308 ILE A C 1
ATOM 2455 O O . ILE A 1 308 ? -14.093 2.748 24.769 1.00 88.75 308 ILE A O 1
ATOM 2459 N N . TRP A 1 309 ? -14.867 3.118 22.688 1.00 88.38 309 TRP A N 1
ATOM 2460 C CA . TRP A 1 309 ? -16.060 3.850 23.127 1.00 88.38 309 TRP A CA 1
ATOM 2461 C C . TRP A 1 309 ? -17.040 2.964 23.892 1.00 88.38 309 TRP A C 1
ATOM 2463 O O . TRP A 1 309 ? -17.492 3.360 24.968 1.00 88.38 309 TRP A O 1
ATOM 2473 N N . ASN A 1 310 ? -17.255 1.732 23.433 1.00 90.06 310 ASN A N 1
ATOM 2474 C CA . ASN A 1 310 ? -18.025 0.722 24.153 1.00 90.06 310 ASN A CA 1
ATOM 2475 C C . ASN A 1 310 ? -17.437 0.447 25.556 1.00 90.06 310 ASN A C 1
ATOM 2477 O O . ASN A 1 310 ? -18.162 0.452 26.556 1.00 90.06 310 ASN A O 1
ATOM 2481 N N . TYR A 1 311 ? -16.108 0.321 25.679 1.00 90.81 311 TYR A N 1
ATOM 2482 C CA . TYR A 1 311 ? -15.447 0.183 26.982 1.00 90.81 311 TYR A CA 1
ATOM 2483 C C . TYR A 1 311 ? -15.653 1.413 27.878 1.00 90.81 311 TYR A C 1
ATOM 2485 O O . TYR A 1 311 ? -15.973 1.266 29.062 1.00 90.81 311 TYR A O 1
ATOM 2493 N N . ILE A 1 312 ? -15.511 2.627 27.334 1.00 89.94 312 ILE A N 1
ATOM 2494 C CA . ILE A 1 312 ? -15.768 3.879 28.063 1.00 89.94 312 ILE A CA 1
ATOM 2495 C C . ILE A 1 312 ? -17.216 3.920 28.565 1.00 89.94 312 ILE A C 1
ATOM 2497 O O . ILE A 1 312 ? -17.433 4.209 29.746 1.00 89.94 312 ILE A O 1
ATOM 2501 N N . ARG A 1 313 ? -18.196 3.578 27.721 1.00 91.62 313 ARG A N 1
ATOM 2502 C CA . ARG A 1 313 ? -19.612 3.512 28.100 1.00 91.62 313 ARG A CA 1
ATOM 2503 C C . ARG A 1 313 ? -19.831 2.540 29.257 1.00 91.62 313 ARG A C 1
ATOM 2505 O O . ARG A 1 313 ? -20.447 2.919 30.254 1.00 91.62 313 ARG A O 1
ATOM 2512 N N . TYR A 1 314 ? -19.277 1.329 29.187 1.00 90.62 314 TYR A N 1
ATOM 2513 C CA . TYR A 1 314 ? -19.379 0.361 30.285 1.00 90.62 314 TYR A CA 1
ATOM 2514 C C . TYR A 1 314 ? -18.744 0.861 31.588 1.00 90.62 314 TYR A C 1
ATOM 2516 O O . TYR A 1 314 ? -19.278 0.610 32.671 1.00 90.62 314 TYR A O 1
ATOM 2524 N N . LEU A 1 315 ? -17.619 1.575 31.515 1.00 90.06 315 LEU A N 1
ATOM 2525 C CA . LEU A 1 315 ? -17.004 2.182 32.695 1.00 90.06 315 LEU A CA 1
ATOM 2526 C C . LEU A 1 315 ? -17.884 3.286 33.300 1.00 90.06 315 LEU A C 1
ATOM 2528 O O . LEU A 1 315 ? -17.980 3.373 34.525 1.00 90.06 315 LEU A O 1
ATOM 2532 N N . LEU A 1 316 ? -18.530 4.115 32.476 1.00 89.94 316 LEU A N 1
ATOM 2533 C CA . LEU A 1 316 ? -19.468 5.145 32.938 1.00 89.94 316 LEU A CA 1
ATOM 2534 C C . LEU A 1 316 ? -20.720 4.531 33.581 1.00 89.94 316 LEU A C 1
ATOM 2536 O O . LEU A 1 316 ? -21.157 5.003 34.633 1.00 89.94 316 LEU A O 1
ATOM 2540 N N . ASP A 1 317 ? -21.246 3.452 33.005 1.00 89.25 317 ASP A N 1
ATOM 2541 C CA . ASP A 1 317 ? -22.383 2.706 33.554 1.00 89.25 317 ASP A CA 1
ATOM 2542 C C . ASP A 1 317 ? -22.032 2.082 34.918 1.00 89.25 317 ASP A C 1
ATOM 2544 O O . ASP A 1 317 ? -22.703 2.316 35.924 1.00 89.25 317 ASP A O 1
ATOM 2548 N N . LEU A 1 318 ? -20.870 1.424 35.021 1.00 87.88 318 LEU A N 1
ATOM 2549 C CA . LEU A 1 318 ? -20.349 0.936 36.303 1.00 87.88 318 LEU A CA 1
ATOM 2550 C C . LEU A 1 318 ? -20.164 2.065 37.325 1.00 87.88 318 LEU A C 1
ATOM 2552 O O . LEU A 1 318 ? -20.381 1.862 38.523 1.00 87.88 318 LEU A O 1
ATOM 2556 N N . LEU A 1 319 ? -19.749 3.255 36.886 1.00 87.00 319 LEU A N 1
ATOM 2557 C CA . LEU A 1 319 ? -19.542 4.405 37.763 1.00 87.00 319 LEU A CA 1
ATOM 2558 C C . LEU A 1 319 ? -20.853 4.922 38.374 1.00 87.00 319 LEU A C 1
ATOM 2560 O O . LEU A 1 319 ? -20.830 5.422 39.506 1.00 87.00 319 LEU A O 1
ATOM 2564 N N . LYS A 1 320 ? -21.967 4.803 37.643 1.00 83.81 320 LYS A N 1
ATOM 2565 C CA . LYS A 1 320 ? -23.319 5.159 38.094 1.00 83.81 320 LYS A CA 1
ATOM 2566 C C . LYS A 1 320 ? -23.797 4.228 39.210 1.00 83.81 320 LYS A C 1
ATOM 2568 O O . LYS A 1 320 ? -24.300 4.708 40.225 1.00 83.81 320 LYS A O 1
ATOM 2573 N N . ASP A 1 321 ? -23.543 2.932 39.060 1.00 79.88 321 ASP A N 1
ATOM 2574 C CA . ASP A 1 321 ? -24.061 1.890 39.956 1.00 79.88 321 ASP A CA 1
ATOM 2575 C C . ASP A 1 321 ? -23.133 1.546 41.132 1.00 79.88 321 ASP A C 1
ATOM 2577 O O . ASP A 1 321 ? -23.478 0.728 41.985 1.00 79.88 321 ASP A O 1
ATOM 2581 N N . THR A 1 322 ? -21.948 2.163 41.215 1.00 77.88 322 THR A N 1
ATOM 2582 C CA . THR A 1 322 ? -20.954 1.862 42.256 1.00 77.88 322 THR A CA 1
ATOM 2583 C C . THR A 1 322 ? -20.983 2.891 43.399 1.00 77.88 322 THR A C 1
ATOM 2585 O O . THR A 1 322 ? -20.345 3.945 43.296 1.00 77.88 322 THR A O 1
ATOM 2588 N N . PRO A 1 323 ? -21.629 2.589 44.548 1.00 68.38 323 PRO A N 1
ATOM 2589 C CA . PRO A 1 323 ? -21.646 3.483 45.711 1.00 68.38 323 PRO A CA 1
ATOM 2590 C C . PRO A 1 323 ? -20.343 3.439 46.527 1.00 68.38 323 PRO A C 1
ATOM 2592 O O . PRO A 1 323 ? -20.051 4.348 47.306 1.00 68.38 323 PRO A O 1
ATOM 2595 N N . ASP A 1 324 ? -19.549 2.373 46.387 1.00 80.38 324 ASP A N 1
ATOM 2596 C CA . ASP A 1 324 ? -18.328 2.180 47.163 1.00 80.38 324 ASP A CA 1
ATOM 2597 C C . ASP A 1 324 ? -17.169 3.059 46.673 1.00 80.38 324 ASP A C 1
ATOM 2599 O O . ASP A 1 324 ? -16.762 2.984 45.518 1.00 80.38 324 ASP A O 1
ATOM 2603 N N . LYS A 1 325 ? -16.551 3.823 47.584 1.00 80.31 325 LYS A N 1
ATOM 2604 C CA . LYS A 1 325 ? -15.434 4.733 47.274 1.00 80.31 325 LYS A CA 1
ATOM 2605 C C . LYS A 1 325 ? -14.219 4.032 46.657 1.00 80.31 325 LYS A C 1
ATOM 2607 O O . LYS A 1 325 ? -13.557 4.627 45.812 1.00 80.31 325 LYS A O 1
ATOM 2612 N N . GLN A 1 326 ? -13.897 2.809 47.084 1.00 78.19 326 GLN A N 1
ATOM 2613 C CA . GLN A 1 326 ? -12.698 2.101 46.617 1.00 78.19 326 GLN A CA 1
ATOM 2614 C C . GLN A 1 326 ? -12.902 1.506 45.218 1.00 78.19 326 GLN A C 1
ATOM 2616 O O . GLN A 1 326 ? -12.051 1.675 44.347 1.00 78.19 326 GLN A O 1
ATOM 2621 N N . SER A 1 327 ? -14.061 0.896 44.991 1.00 79.19 327 SER A N 1
ATOM 2622 C CA . SER A 1 327 ? -14.515 0.403 43.688 1.00 79.19 327 SER A CA 1
ATOM 2623 C C . SER A 1 327 ? -14.684 1.558 42.691 1.00 79.19 327 SER A C 1
ATOM 2625 O O . SER A 1 327 ? -14.177 1.503 41.573 1.00 79.19 327 SER A O 1
ATOM 2627 N N . ARG A 1 328 ? -15.281 2.676 43.131 1.00 84.44 328 ARG A N 1
ATOM 2628 C CA . ARG A 1 328 ? -15.411 3.910 42.340 1.00 84.44 328 ARG A CA 1
ATOM 2629 C C . ARG A 1 328 ? -14.048 4.473 41.936 1.00 84.44 328 ARG A C 1
ATOM 2631 O O . ARG A 1 328 ? -13.869 4.871 40.792 1.00 84.44 328 ARG A O 1
ATOM 2638 N N . PHE A 1 329 ? -13.073 4.485 42.849 1.00 82.88 329 PHE A N 1
ATOM 2639 C CA . PHE A 1 329 ? -11.706 4.905 42.530 1.00 82.88 329 PHE A CA 1
ATOM 2640 C C . PHE A 1 329 ? -11.061 4.007 41.466 1.00 82.88 329 PHE A C 1
ATOM 2642 O O . PHE A 1 329 ? -10.367 4.519 40.592 1.00 82.88 329 PHE A O 1
ATOM 2649 N N . TYR A 1 330 ? -11.290 2.692 41.515 1.00 81.88 330 TYR A N 1
ATOM 2650 C CA . TYR A 1 330 ? -10.754 1.757 40.523 1.00 81.88 330 TYR A CA 1
ATOM 2651 C C . TYR A 1 330 ? -11.339 2.005 39.122 1.00 81.88 330 TYR A C 1
ATOM 2653 O O . TYR A 1 330 ? -10.579 2.125 38.165 1.00 81.88 330 TYR A O 1
ATOM 2661 N N . VAL A 1 331 ? -12.658 2.203 39.016 1.00 85.31 331 VAL A N 1
ATOM 2662 C CA . VAL A 1 331 ? -13.330 2.567 37.751 1.00 85.31 331 VAL A CA 1
ATOM 2663 C C . VAL A 1 331 ? -12.834 3.920 37.220 1.00 85.31 331 VAL A C 1
ATOM 2665 O O . VAL A 1 331 ? -12.500 4.042 36.045 1.00 85.31 331 VAL A O 1
ATOM 2668 N N . LEU A 1 332 ? -12.700 4.932 38.086 1.00 84.12 332 LEU A N 1
ATOM 2669 C CA . LEU A 1 332 ? -12.148 6.240 37.708 1.00 84.12 332 LEU A CA 1
ATOM 2670 C C . LEU A 1 332 ? -10.677 6.168 37.278 1.00 84.12 332 LEU A C 1
ATOM 2672 O O . LEU A 1 332 ? -10.248 6.952 36.433 1.00 84.12 332 LEU A O 1
ATOM 2676 N N . GLN A 1 333 ? -9.895 5.250 37.852 1.00 82.44 333 GLN A N 1
ATOM 2677 C CA . GLN A 1 333 ? -8.521 5.010 37.423 1.00 82.44 333 GLN A CA 1
ATOM 2678 C C . GLN A 1 333 ? -8.481 4.393 36.022 1.00 82.44 333 GLN A C 1
ATOM 2680 O O . GLN A 1 333 ? -7.642 4.809 35.228 1.00 82.44 333 GLN A O 1
ATOM 2685 N N . GLU A 1 334 ? -9.371 3.447 35.709 1.00 83.44 334 GLU A N 1
ATOM 2686 C CA . GLU A 1 334 ? -9.481 2.879 34.359 1.00 83.44 334 GLU A CA 1
ATOM 2687 C C . GLU A 1 334 ? -9.918 3.933 33.339 1.00 83.44 334 GLU A C 1
ATOM 2689 O O . GLU A 1 334 ? -9.261 4.061 32.308 1.00 83.44 334 GLU A O 1
ATOM 2694 N N . LEU A 1 335 ? -10.923 4.758 33.662 1.00 84.38 335 LEU A N 1
ATOM 2695 C CA . LEU A 1 335 ? -11.319 5.899 32.826 1.00 84.38 335 LEU A CA 1
ATOM 2696 C C . LEU A 1 335 ? -10.144 6.853 32.591 1.00 84.38 335 LEU A C 1
ATOM 2698 O O . LEU A 1 335 ? -9.845 7.175 31.448 1.00 84.38 335 LEU A O 1
ATOM 2702 N N . SER A 1 336 ? -9.424 7.244 33.649 1.00 79.62 336 SER A N 1
ATOM 2703 C CA . SER A 1 336 ? -8.235 8.103 33.536 1.00 79.62 336 SER A CA 1
ATOM 2704 C C . SER A 1 336 ? -7.142 7.470 32.668 1.00 79.62 336 SER A C 1
ATOM 2706 O O . SER A 1 336 ? -6.495 8.165 31.892 1.00 79.62 336 SER A O 1
ATOM 2708 N N . ASN A 1 337 ? -6.937 6.153 32.742 1.00 77.38 337 ASN A N 1
ATOM 2709 C CA . ASN A 1 337 ? -5.955 5.475 31.895 1.00 77.38 337 ASN A CA 1
ATOM 2710 C C . ASN A 1 337 ? -6.344 5.512 30.402 1.00 77.38 337 ASN A C 1
ATOM 2712 O O . ASN A 1 337 ? -5.442 5.588 29.572 1.00 77.38 337 ASN A O 1
ATOM 2716 N N . GLN A 1 338 ? -7.643 5.496 30.066 1.00 74.00 338 GLN A N 1
ATOM 2717 C CA . GLN A 1 338 ? -8.117 5.642 28.680 1.00 74.00 338 GLN A CA 1
ATOM 2718 C C . GLN A 1 338 ? -8.075 7.096 28.194 1.00 74.00 338 GLN A C 1
ATOM 2720 O O . GLN A 1 338 ? -7.727 7.356 27.048 1.00 74.00 338 GLN A O 1
ATOM 2725 N N . THR A 1 339 ? -8.401 8.057 29.062 1.00 67.19 339 THR A N 1
ATOM 2726 C CA . THR A 1 339 ? -8.610 9.460 28.665 1.00 67.19 339 THR A CA 1
ATOM 2727 C C . THR A 1 339 ? -7.380 10.356 28.826 1.00 67.19 339 THR A C 1
ATOM 2729 O O . THR A 1 339 ? -7.200 11.286 28.046 1.00 67.19 339 THR A O 1
ATOM 2732 N N . ASN A 1 340 ? -6.488 10.070 29.783 1.00 55.97 340 ASN A N 1
ATOM 2733 C CA . ASN A 1 340 ? -5.206 10.773 29.972 1.00 55.97 340 ASN A CA 1
ATOM 2734 C C . ASN A 1 340 ? -4.011 10.040 29.336 1.00 55.97 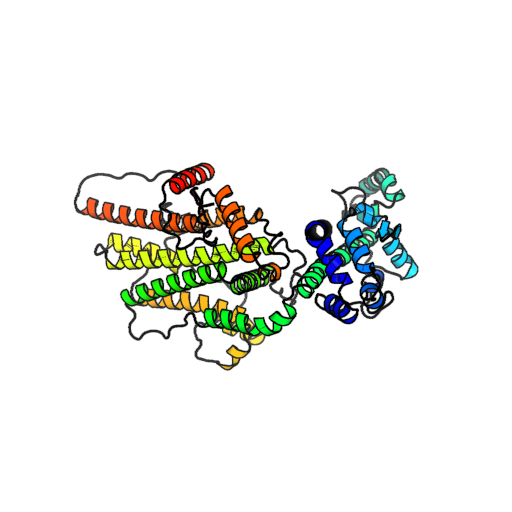340 ASN A C 1
ATOM 2736 O O . ASN A 1 340 ? -2.866 10.471 29.498 1.00 55.97 340 ASN A O 1
ATOM 2740 N N . GLY A 1 341 ? -4.251 8.949 28.600 1.00 44.72 341 GLY A N 1
ATOM 2741 C CA . GLY A 1 341 ? -3.253 8.283 27.755 1.00 44.72 341 GLY A CA 1
ATOM 2742 C C . GLY A 1 341 ? -2.826 9.108 26.535 1.00 44.72 341 GLY A C 1
ATOM 2743 O O . GLY A 1 341 ? -2.126 8.596 25.665 1.00 44.72 341 GLY A O 1
ATOM 2744 N N . THR A 1 342 ? -3.232 10.378 26.461 1.00 39.91 342 THR A N 1
ATOM 2745 C CA . THR A 1 342 ? -2.859 11.314 25.409 1.00 39.91 342 THR A CA 1
ATOM 2746 C C . THR A 1 342 ? -1.340 11.411 25.349 1.00 39.91 342 THR A C 1
ATOM 2748 O O . THR A 1 342 ? -0.674 11.919 26.258 1.00 39.91 342 THR A O 1
ATOM 2751 N N . VAL A 1 343 ? -0.789 10.911 24.247 1.00 36.97 343 VAL A N 1
ATOM 2752 C CA . VAL A 1 343 ? 0.555 11.221 23.775 1.00 36.97 343 VAL A CA 1
ATOM 2753 C C . VAL A 1 343 ? 0.768 12.719 23.979 1.00 36.97 343 VAL A C 1
ATOM 2755 O O . VAL A 1 343 ? 0.114 13.542 23.343 1.00 36.97 343 VAL A O 1
ATOM 2758 N N . ARG A 1 344 ? 1.663 13.099 24.898 1.00 37.94 344 ARG A N 1
ATOM 2759 C CA . ARG A 1 344 ? 2.164 14.473 24.928 1.00 37.94 344 ARG A CA 1
ATOM 2760 C C . ARG A 1 344 ? 2.851 14.693 23.589 1.00 37.94 344 ARG A C 1
ATOM 2762 O O . ARG A 1 344 ? 3.966 14.213 23.393 1.00 37.94 344 ARG A O 1
ATOM 2769 N N . ILE A 1 345 ? 2.186 15.392 22.674 1.00 40.88 345 ILE A N 1
ATOM 2770 C CA . ILE A 1 345 ? 2.798 15.851 21.431 1.00 40.88 345 ILE A CA 1
ATOM 2771 C C . ILE A 1 345 ? 3.831 16.903 21.833 1.00 40.88 345 ILE A C 1
ATOM 2773 O O . ILE A 1 345 ? 3.529 18.076 22.033 1.00 40.88 345 ILE A O 1
ATOM 2777 N N . ALA A 1 346 ? 5.066 16.457 22.046 1.00 37.66 346 ALA A N 1
ATOM 2778 C CA . ALA A 1 346 ? 6.194 17.341 22.255 1.00 37.66 346 ALA A CA 1
ATOM 2779 C C . ALA A 1 346 ? 6.640 17.851 20.882 1.00 37.66 346 ALA A C 1
ATOM 2781 O O . ALA A 1 346 ? 7.276 17.126 20.115 1.00 37.66 346 ALA A O 1
ATOM 2782 N N . MET A 1 347 ? 6.296 19.096 20.554 1.00 42.53 347 MET A N 1
ATOM 2783 C CA . MET A 1 347 ? 6.860 19.746 19.376 1.00 42.53 347 MET A CA 1
ATOM 2784 C C . MET A 1 347 ? 8.366 19.930 19.571 1.00 42.53 347 MET A C 1
ATOM 2786 O O . MET A 1 347 ? 8.814 20.533 20.542 1.00 42.53 347 MET A O 1
ATOM 2790 N N . LYS A 1 348 ? 9.158 19.428 18.617 1.00 44.41 348 LYS A N 1
ATOM 2791 C CA . LYS A 1 348 ? 10.615 19.646 18.577 1.00 44.41 348 LYS A CA 1
ATOM 2792 C C . LYS A 1 348 ? 11.008 21.085 18.227 1.00 44.41 348 LYS A C 1
ATOM 2794 O O . LYS A 1 348 ? 12.182 21.425 18.331 1.00 44.41 348 LYS A O 1
ATOM 2799 N N . ARG A 1 349 ? 10.049 21.904 17.792 1.00 49.25 349 ARG A N 1
ATOM 2800 C CA . ARG A 1 349 ? 10.243 23.306 17.418 1.00 49.25 349 ARG A CA 1
ATOM 2801 C C . ARG A 1 349 ? 9.351 24.214 18.246 1.00 49.25 349 ARG A C 1
ATOM 2803 O O . ARG A 1 349 ? 8.303 23.784 18.721 1.00 49.25 349 ARG A O 1
ATOM 2810 N N . ASP A 1 350 ? 9.765 25.467 18.356 1.00 58.62 350 ASP A N 1
ATOM 2811 C CA . ASP A 1 350 ? 8.968 26.516 18.974 1.00 58.62 350 ASP A CA 1
ATOM 2812 C C . ASP A 1 350 ? 7.662 26.729 18.181 1.00 58.62 350 ASP A C 1
ATOM 2814 O O . ASP A 1 350 ? 7.730 27.035 16.987 1.00 58.62 350 ASP A O 1
ATOM 2818 N N . PRO A 1 351 ? 6.474 26.567 18.792 1.00 55.34 351 PRO A N 1
ATOM 2819 C CA . PRO A 1 351 ? 5.199 26.819 18.131 1.00 55.34 351 PRO A CA 1
ATOM 2820 C C . PRO A 1 351 ? 5.078 28.230 17.556 1.00 55.34 351 PRO A C 1
ATOM 2822 O O . PRO A 1 351 ? 4.359 28.405 16.576 1.00 55.34 351 PRO A O 1
ATOM 2825 N N . GLU A 1 352 ? 5.764 29.235 18.108 1.00 67.25 352 GLU A N 1
ATOM 2826 C CA . GLU A 1 352 ? 5.682 30.605 17.586 1.00 67.25 352 GLU A CA 1
ATOM 2827 C C . GLU A 1 352 ? 6.362 30.768 16.226 1.00 67.25 352 GLU A C 1
ATOM 2829 O O . GLU A 1 352 ? 5.868 31.537 15.403 1.00 67.25 352 GLU A O 1
ATOM 2834 N N . SER A 1 353 ? 7.391 29.971 15.915 1.00 69.88 353 SER A N 1
ATOM 2835 C CA . SER A 1 353 ? 8.018 29.961 14.579 1.00 69.88 353 SER A CA 1
ATOM 2836 C C . SER A 1 353 ? 7.016 29.656 13.456 1.00 69.88 353 SER A C 1
ATOM 2838 O O . SER A 1 353 ? 7.104 30.202 12.356 1.00 69.88 353 SER A O 1
ATOM 2840 N N . LEU A 1 354 ? 5.980 28.868 13.765 1.00 60.03 354 LEU A N 1
ATOM 2841 C CA . LEU A 1 354 ? 4.928 28.531 12.817 1.00 60.03 354 LEU A CA 1
ATOM 2842 C C . LEU A 1 354 ? 4.025 29.706 12.451 1.00 60.03 354 LEU A C 1
ATOM 2844 O O . LEU A 1 354 ? 3.442 29.670 11.376 1.00 60.03 354 LEU A O 1
ATOM 2848 N N . THR A 1 355 ? 3.907 30.746 13.284 1.00 64.50 355 THR A N 1
ATOM 2849 C CA . THR A 1 355 ? 3.077 31.924 12.945 1.00 64.50 355 THR A CA 1
ATOM 2850 C C . THR A 1 355 ? 3.536 32.609 11.662 1.00 64.50 355 THR A C 1
ATOM 2852 O O . THR A 1 355 ? 2.723 33.200 10.955 1.00 64.50 355 THR A O 1
ATOM 2855 N N . VAL A 1 356 ? 4.833 32.521 11.365 1.00 67.12 356 VAL A N 1
ATOM 2856 C CA . VAL A 1 356 ? 5.462 33.151 10.205 1.00 67.12 356 VAL A CA 1
ATOM 2857 C C . VAL A 1 356 ? 5.620 32.150 9.060 1.00 67.12 356 VAL A C 1
ATOM 2859 O O . VAL A 1 356 ? 5.368 32.497 7.910 1.00 67.12 356 VAL A O 1
ATOM 2862 N N . GLU A 1 357 ? 6.021 30.912 9.361 1.00 60.78 357 GLU A N 1
ATOM 2863 C CA . GLU A 1 357 ? 6.351 29.897 8.348 1.00 60.78 357 GLU A CA 1
ATOM 2864 C C . GLU A 1 357 ? 5.127 29.180 7.773 1.00 60.78 357 GLU A C 1
ATOM 2866 O O . GLU A 1 357 ? 5.051 28.926 6.572 1.00 60.78 357 GLU A O 1
ATOM 2871 N N . ASN A 1 358 ? 4.182 28.814 8.637 1.00 60.19 358 ASN A N 1
ATOM 2872 C CA . ASN A 1 358 ? 2.956 28.128 8.258 1.00 60.19 358 ASN A CA 1
ATOM 2873 C C . ASN A 1 358 ? 1.859 28.509 9.262 1.00 60.19 358 ASN A C 1
ATOM 2875 O O . ASN A 1 358 ? 1.559 27.735 10.181 1.00 60.19 358 ASN A O 1
ATOM 2879 N N . PRO A 1 359 ? 1.298 29.728 9.128 1.00 61.34 359 PRO A N 1
ATOM 2880 C CA . PRO A 1 359 ? 0.309 30.250 10.062 1.00 61.34 359 PRO A CA 1
ATOM 2881 C C . PRO A 1 359 ? -0.901 29.323 10.186 1.00 61.34 359 PRO A C 1
ATOM 2883 O O . PRO A 1 359 ? -1.432 29.170 11.278 1.00 61.34 359 PRO A O 1
ATOM 2886 N N . GLN A 1 360 ? -1.285 28.624 9.117 1.00 55.22 360 GLN A N 1
ATOM 2887 C CA . GLN A 1 360 ? -2.359 27.633 9.149 1.00 55.22 360 GLN A CA 1
ATOM 2888 C C . GLN A 1 360 ? -2.034 26.480 10.113 1.00 55.22 360 GLN A C 1
ATOM 2890 O O . GLN A 1 360 ? -2.805 26.227 11.035 1.00 55.22 360 GLN A O 1
ATOM 2895 N N . LEU A 1 361 ? -0.857 25.853 9.999 1.00 57.53 361 LEU A N 1
ATOM 2896 C CA . LEU A 1 361 ? -0.409 24.804 10.925 1.00 57.53 361 LEU A CA 1
ATOM 2897 C C . LEU A 1 361 ? -0.200 25.335 12.355 1.00 57.53 361 LEU A C 1
ATOM 2899 O O . LEU A 1 361 ? -0.469 24.620 13.321 1.00 57.53 361 LEU A O 1
ATOM 2903 N N . HIS A 1 362 ? 0.241 26.591 12.510 1.00 60.41 362 HIS A N 1
ATOM 2904 C CA . HIS A 1 362 ? 0.279 27.261 13.813 1.00 60.41 362 HIS A CA 1
ATOM 2905 C C . HIS A 1 362 ? -1.109 27.292 14.451 1.00 60.41 362 HIS A C 1
ATOM 2907 O O . HIS A 1 362 ? -1.263 26.887 15.602 1.00 60.41 362 HIS A O 1
ATOM 2913 N N . TYR A 1 363 ? -2.113 27.761 13.707 1.00 57.72 363 TYR A N 1
ATOM 2914 C CA . TYR A 1 363 ? -3.484 27.841 14.189 1.00 57.72 363 TYR A CA 1
ATOM 2915 C C . TYR A 1 363 ? -4.072 26.444 14.427 1.00 57.72 363 TYR A C 1
ATOM 2917 O O . TYR A 1 363 ? -4.678 26.250 15.474 1.00 57.72 363 TYR A O 1
ATOM 2925 N N . MET A 1 364 ? -3.798 25.451 13.572 1.00 53.78 364 MET A N 1
ATOM 2926 C CA . MET A 1 364 ? -4.184 24.038 13.762 1.00 53.78 364 MET A CA 1
ATOM 2927 C C . MET A 1 364 ? -3.623 23.426 15.048 1.00 53.78 364 MET A C 1
ATOM 2929 O O . MET A 1 364 ? -4.351 22.783 15.796 1.00 53.78 364 MET A O 1
ATOM 2933 N N . LEU A 1 365 ? -2.352 23.665 15.371 1.00 54.25 365 LEU A N 1
ATOM 2934 C CA . LEU A 1 365 ? -1.746 23.162 16.613 1.00 54.25 365 LEU A CA 1
ATOM 2935 C C . LEU A 1 365 ? -2.229 23.919 17.860 1.00 54.25 365 LEU A C 1
ATOM 2937 O O . LEU A 1 365 ? -2.118 23.416 18.978 1.00 54.25 365 LEU A O 1
ATOM 2941 N N . ARG A 1 366 ? -2.779 25.125 17.677 1.00 52.69 366 ARG A N 1
ATOM 2942 C CA . ARG A 1 366 ? -3.399 25.945 18.728 1.00 52.69 366 ARG A CA 1
ATOM 2943 C C . ARG A 1 366 ? -4.918 25.752 18.831 1.00 52.69 366 ARG A C 1
ATOM 2945 O O . ARG A 1 366 ? -5.522 26.370 19.710 1.00 52.69 366 ARG A O 1
ATOM 2952 N N . LEU A 1 367 ? -5.540 24.945 17.962 1.00 46.94 367 LEU A N 1
ATOM 2953 C CA . LEU A 1 367 ? -6.994 24.850 17.778 1.00 46.94 367 LEU A CA 1
ATOM 2954 C C . LEU A 1 367 ? -7.684 24.030 18.880 1.00 46.94 367 LEU A C 1
ATOM 2956 O O . LEU A 1 367 ? -8.250 22.967 18.678 1.00 46.94 367 LEU A O 1
ATOM 2960 N N . TYR A 1 368 ? -7.698 24.639 20.060 1.00 41.34 368 TYR A N 1
ATOM 2961 C CA . TYR A 1 368 ? -8.723 24.472 21.084 1.00 41.34 368 TYR A CA 1
ATOM 2962 C C . TYR A 1 368 ? -9.762 25.614 21.057 1.00 41.34 368 TYR A C 1
ATOM 2964 O O . TYR A 1 368 ? -10.563 25.736 21.976 1.00 41.34 368 TYR A O 1
ATOM 2972 N N . LEU A 1 369 ? -9.765 26.490 20.040 1.00 40.75 369 LEU A N 1
ATOM 2973 C CA . LEU A 1 369 ? -10.629 27.682 19.989 1.00 40.75 369 LEU A CA 1
ATOM 2974 C C . LEU A 1 369 ? -11.106 27.986 18.556 1.00 40.75 369 LEU A C 1
ATOM 2976 O O . LEU A 1 369 ? -10.677 28.948 17.922 1.00 40.75 369 LEU A O 1
ATOM 2980 N N . HIS A 1 370 ? -12.073 27.205 18.072 1.00 43.41 370 HIS A N 1
ATOM 2981 C CA . HIS A 1 370 ? -12.790 27.399 16.797 1.00 43.41 370 HIS A CA 1
ATOM 2982 C C . HIS A 1 370 ? -13.639 28.690 16.699 1.00 43.41 370 HIS A C 1
ATOM 2984 O O . HIS A 1 370 ? -14.405 28.861 15.756 1.00 43.41 370 HIS A O 1
ATOM 2990 N N . ARG A 1 371 ? -13.517 29.644 17.631 1.00 41.09 371 ARG A N 1
ATOM 2991 C CA . ARG A 1 371 ? -14.346 30.866 17.638 1.00 41.09 371 ARG A CA 1
ATOM 2992 C C . ARG A 1 371 ? -13.779 32.055 16.857 1.00 41.09 371 ARG A C 1
ATOM 2994 O O . ARG A 1 371 ? -14.503 33.028 16.685 1.00 41.09 371 ARG A O 1
ATOM 3001 N N . ALA A 1 372 ? -12.521 32.022 16.411 1.00 39.66 372 ALA A N 1
ATOM 3002 C CA . ALA A 1 372 ? -11.845 33.254 15.990 1.00 39.66 372 ALA A CA 1
ATOM 3003 C C . ALA A 1 372 ? -11.759 33.505 14.468 1.00 39.66 372 ALA A C 1
ATOM 3005 O O . ALA A 1 372 ? -11.699 34.670 14.087 1.00 39.66 372 ALA A O 1
ATOM 3006 N N . TYR A 1 373 ? -11.772 32.485 13.591 1.00 43.00 373 TYR A N 1
ATOM 3007 C CA . TYR A 1 373 ? -11.481 32.695 12.155 1.00 43.00 373 TYR A CA 1
ATOM 3008 C C . TYR A 1 373 ? -12.244 31.748 11.198 1.00 43.00 373 TYR A C 1
ATOM 3010 O O . TYR A 1 373 ? -11.709 30.718 10.794 1.00 43.00 373 TYR A O 1
ATOM 3018 N N . PRO A 1 374 ? -13.472 32.104 10.769 1.00 47.94 374 PRO A N 1
ATOM 3019 C CA . PRO A 1 374 ? -14.274 31.317 9.818 1.00 47.94 374 PRO A CA 1
ATOM 3020 C C . PRO A 1 374 ? -13.647 31.167 8.421 1.00 47.94 374 PRO A C 1
ATOM 3022 O O . PRO A 1 374 ? -13.866 30.164 7.756 1.00 47.94 374 PRO A O 1
ATOM 3025 N N . LEU A 1 375 ? -12.838 32.141 7.986 1.00 45.69 375 LEU A N 1
ATOM 3026 C CA . LEU A 1 375 ? -12.253 32.204 6.636 1.00 45.69 375 LEU A CA 1
ATOM 3027 C C . LEU A 1 375 ? -11.123 31.187 6.388 1.00 45.69 375 LEU A C 1
ATOM 3029 O O . LEU A 1 375 ? -10.728 30.975 5.245 1.00 45.69 375 LEU A O 1
ATOM 3033 N N . GLU A 1 376 ? -10.584 30.571 7.442 1.00 48.62 376 GLU A N 1
ATOM 3034 C CA . GLU A 1 376 ? -9.575 29.506 7.326 1.00 48.62 376 GLU A CA 1
ATOM 3035 C C . GLU A 1 376 ? -10.223 28.121 7.123 1.00 48.62 376 GLU A C 1
ATOM 3037 O O . GLU A 1 376 ? -9.547 27.198 6.677 1.00 48.62 376 GLU A O 1
ATOM 3042 N N . LYS A 1 377 ? -11.539 27.979 7.371 1.00 45.06 377 LYS A N 1
ATOM 3043 C CA . LYS A 1 377 ? -12.293 26.732 7.137 1.00 45.06 377 LYS A CA 1
ATOM 3044 C C . LYS A 1 377 ? -12.327 26.361 5.651 1.00 45.06 377 LYS A C 1
ATOM 3046 O O . LYS A 1 377 ? -12.149 25.201 5.311 1.00 45.06 377 LYS A O 1
ATOM 3051 N N . ASP A 1 378 ? -12.467 27.356 4.777 1.00 47.78 378 ASP A N 1
ATOM 3052 C CA . ASP A 1 378 ? -12.554 27.157 3.322 1.00 47.78 378 ASP A CA 1
ATOM 3053 C C . ASP A 1 378 ? -11.200 26.814 2.670 1.00 47.78 378 ASP A C 1
ATOM 3055 O O . ASP A 1 378 ? -11.148 26.458 1.493 1.00 47.78 378 ASP A O 1
ATOM 3059 N N . LYS A 1 379 ? -10.093 26.932 3.417 1.00 48.81 379 LYS A N 1
ATOM 3060 C CA . LYS A 1 379 ? -8.736 26.582 2.958 1.00 48.81 379 LYS A CA 1
ATOM 3061 C C . LYS A 1 379 ? -8.288 25.191 3.403 1.00 48.81 379 LYS A C 1
ATOM 3063 O O . LYS A 1 379 ? -7.232 24.734 2.970 1.00 48.81 379 LYS A O 1
ATOM 3068 N N . MET A 1 380 ? -9.042 24.557 4.297 1.00 54.00 380 MET A N 1
ATOM 3069 C CA . MET A 1 380 ? -8.687 23.276 4.888 1.00 54.00 380 MET A CA 1
ATOM 3070 C C . MET A 1 380 ? -9.041 22.143 3.930 1.00 54.00 380 MET A C 1
ATOM 3072 O O . MET A 1 380 ? -10.138 22.111 3.368 1.00 54.00 380 MET A O 1
ATOM 3076 N N . GLY A 1 381 ? -8.107 21.213 3.737 1.00 55.62 381 GLY A N 1
ATOM 3077 C CA . GLY A 1 381 ? -8.421 19.984 3.024 1.00 55.62 381 GLY A CA 1
ATOM 3078 C C . GLY A 1 381 ? -9.426 19.158 3.824 1.00 55.62 381 GLY A C 1
ATOM 3079 O O . GLY A 1 381 ? -9.352 19.099 5.046 1.00 55.62 381 GLY A O 1
ATOM 3080 N N . GLU A 1 382 ? -10.331 18.473 3.135 1.00 55.62 382 GLU A N 1
ATOM 3081 C CA . GLU A 1 382 ? -11.329 17.557 3.712 1.00 55.62 382 GLU A CA 1
ATOM 3082 C C . GLU A 1 382 ? -10.742 16.631 4.797 1.00 55.62 382 GLU A C 1
ATOM 3084 O O . GLU A 1 382 ? -11.231 16.580 5.919 1.00 55.62 382 GLU A O 1
ATOM 3089 N N . ARG A 1 383 ? -9.579 16.036 4.512 1.00 56.84 383 ARG A N 1
ATOM 3090 C CA . ARG A 1 383 ? -8.843 15.138 5.421 1.00 56.84 383 ARG A CA 1
ATOM 3091 C C . ARG A 1 383 ? -8.349 15.804 6.710 1.00 56.84 383 ARG A C 1
ATOM 3093 O O . ARG A 1 383 ? -8.306 15.181 7.770 1.00 56.84 383 ARG A O 1
ATOM 3100 N N . GLU A 1 384 ? -7.919 17.062 6.619 1.00 56.31 384 GLU A N 1
ATOM 3101 C CA . GLU A 1 384 ? -7.454 17.833 7.779 1.00 56.31 384 GLU A CA 1
ATOM 3102 C C . GLU A 1 384 ? -8.636 18.209 8.674 1.00 56.31 384 GLU A C 1
ATOM 3104 O O . GLU A 1 384 ? -8.505 18.220 9.897 1.00 56.31 384 GLU A O 1
ATOM 3109 N N . PHE A 1 385 ? -9.790 18.479 8.058 1.00 59.59 385 PHE A N 1
ATOM 3110 C CA . PHE A 1 385 ? -11.029 18.788 8.757 1.00 59.59 385 PHE A CA 1
ATOM 3111 C C . PHE A 1 385 ? -11.552 17.581 9.543 1.00 59.59 385 PHE A C 1
ATOM 3113 O O . PHE A 1 385 ? -11.835 17.722 10.731 1.00 59.59 385 PHE A O 1
ATOM 3120 N N . GLU A 1 386 ? -11.597 16.397 8.926 1.00 57.88 386 GLU A N 1
ATOM 3121 C CA . GLU A 1 386 ? -12.016 15.146 9.581 1.00 57.88 386 GLU A CA 1
ATOM 3122 C C . GLU A 1 386 ? -11.134 14.806 10.790 1.00 57.88 386 GLU A C 1
ATOM 3124 O O . GLU A 1 386 ? -11.633 14.633 11.900 1.00 57.88 386 GLU A O 1
ATOM 3129 N N . SER A 1 387 ? -9.808 14.834 10.616 1.00 60.56 387 SER A N 1
ATOM 3130 C CA . SER A 1 387 ? -8.858 14.539 11.704 1.00 60.56 387 SER A CA 1
ATOM 3131 C C . SER A 1 387 ? -8.987 15.513 12.887 1.00 60.56 387 SER A C 1
ATOM 3133 O O . SER A 1 387 ? -8.758 15.146 14.043 1.00 60.56 387 SER A O 1
ATOM 3135 N N . LEU A 1 388 ? -9.325 16.779 12.615 1.00 60.47 388 LEU A N 1
ATOM 3136 C CA . LEU A 1 388 ? -9.580 17.780 13.653 1.00 60.47 388 LEU A CA 1
ATOM 3137 C C . LEU A 1 388 ? -10.939 17.578 14.332 1.00 60.47 388 LEU A C 1
ATOM 3139 O O . LEU A 1 388 ? -11.045 17.852 15.528 1.00 60.47 388 LEU A O 1
ATOM 3143 N N . GLY A 1 389 ? -11.943 17.086 13.602 1.00 61.06 389 GLY A N 1
ATOM 3144 C CA . GLY A 1 389 ? -13.237 16.676 14.147 1.00 61.06 389 GLY A CA 1
ATOM 3145 C C . GLY A 1 389 ? -13.080 15.585 15.205 1.00 61.06 389 GLY A C 1
ATOM 3146 O O . GLY A 1 389 ? -13.476 15.790 16.354 1.00 61.06 389 GLY A O 1
ATOM 3147 N N . ASP A 1 390 ? -12.387 14.496 14.868 1.00 63.28 390 ASP A N 1
ATOM 3148 C CA . ASP A 1 390 ? -12.111 13.391 15.799 1.00 63.28 390 ASP A CA 1
ATOM 3149 C C . ASP A 1 390 ? -11.382 13.872 17.059 1.00 63.28 390 ASP A C 1
ATOM 3151 O O . ASP A 1 390 ? -11.748 13.541 18.195 1.00 63.28 390 ASP A O 1
ATOM 3155 N N . LEU A 1 391 ? -10.359 14.716 16.878 1.00 64.19 391 LEU A N 1
ATOM 3156 C CA . LEU A 1 391 ? -9.633 15.301 17.998 1.00 64.19 391 LEU A CA 1
ATOM 3157 C C . LEU A 1 391 ? -10.561 16.148 18.873 1.00 64.19 391 LEU A C 1
ATOM 3159 O O . LEU A 1 391 ? -10.490 16.030 20.096 1.00 64.19 391 LEU A O 1
ATOM 3163 N N . ALA A 1 392 ? -11.424 16.972 18.274 1.00 60.34 392 ALA A N 1
ATOM 3164 C CA . ALA A 1 392 ? -12.375 17.819 18.987 1.00 60.34 392 ALA A CA 1
ATOM 3165 C C . ALA A 1 392 ? -13.391 17.001 19.797 1.00 60.34 392 ALA A C 1
ATOM 3167 O O . ALA A 1 392 ? -13.683 17.376 20.937 1.00 60.34 392 ALA A O 1
ATOM 3168 N N . ILE A 1 393 ? -13.872 15.873 19.267 1.00 66.06 393 ILE A N 1
ATOM 3169 C CA . ILE A 1 393 ? -14.768 14.940 19.969 1.00 66.06 393 ILE A CA 1
ATOM 3170 C C . ILE A 1 393 ? -14.078 14.383 21.220 1.00 66.06 393 ILE A C 1
ATOM 3172 O O . ILE A 1 393 ? -14.621 14.482 22.325 1.00 66.06 393 ILE A O 1
ATOM 3176 N N . ILE A 1 394 ? -12.863 13.842 21.073 1.00 68.81 394 ILE A N 1
ATOM 3177 C CA . ILE A 1 394 ? -12.091 13.255 22.183 1.00 68.81 394 ILE A CA 1
ATOM 3178 C C . ILE A 1 394 ? -11.818 14.313 23.257 1.00 68.81 394 ILE A C 1
ATOM 3180 O O . ILE A 1 394 ? -12.043 14.104 24.450 1.00 68.81 394 ILE A O 1
ATOM 3184 N N . VAL A 1 395 ? -11.353 15.478 22.824 1.00 65.00 395 VAL A N 1
ATOM 3185 C CA . VAL A 1 395 ? -11.063 16.638 23.663 1.00 65.00 395 VAL A CA 1
ATOM 3186 C C . VAL A 1 395 ? -12.287 17.085 24.464 1.00 65.00 395 VAL A C 1
ATOM 3188 O O . VAL A 1 395 ? -12.202 17.244 25.686 1.00 65.00 395 VAL A O 1
ATOM 3191 N N . THR A 1 396 ? -13.421 17.270 23.791 1.00 67.44 396 THR A N 1
ATOM 3192 C CA . THR A 1 396 ? -14.668 17.742 24.404 1.00 67.44 396 THR A CA 1
ATOM 3193 C C . THR A 1 396 ? -15.165 16.743 25.437 1.00 67.44 396 THR A C 1
ATOM 3195 O O . THR A 1 396 ? -15.578 17.134 26.533 1.00 67.44 396 THR A O 1
ATOM 3198 N N . PHE A 1 397 ? -15.045 15.449 25.140 1.00 77.25 397 PHE A N 1
ATOM 3199 C CA . PHE A 1 397 ? -15.370 14.393 26.085 1.00 77.25 397 PHE A CA 1
ATOM 3200 C C . PHE A 1 397 ? -14.471 14.433 27.329 1.00 77.25 397 PHE A C 1
ATOM 3202 O O . PHE A 1 397 ? -14.979 14.413 28.449 1.00 77.25 397 PHE A O 1
ATOM 3209 N N . ILE A 1 398 ? -13.146 14.561 27.174 1.00 74.00 398 ILE A N 1
ATOM 3210 C CA . ILE A 1 398 ? -12.199 14.634 28.306 1.00 74.00 398 ILE A CA 1
ATOM 3211 C C . ILE A 1 398 ? -12.490 15.849 29.196 1.00 74.00 398 ILE A C 1
ATOM 3213 O O . ILE A 1 398 ? -12.462 15.747 30.430 1.00 74.00 398 ILE A O 1
ATOM 3217 N N . GLN A 1 399 ? -12.772 17.001 28.585 1.00 71.06 399 GLN A N 1
ATOM 3218 C CA . GLN A 1 399 ? -13.146 18.212 29.312 1.00 71.06 399 GLN A CA 1
ATOM 3219 C C . GLN A 1 399 ? -14.451 18.016 30.082 1.00 71.06 399 GLN A C 1
ATOM 3221 O O . GLN A 1 399 ? -14.502 18.303 31.279 1.00 71.06 399 GLN A O 1
ATOM 3226 N N . SER A 1 400 ? -15.470 17.463 29.426 1.00 76.62 400 SER A N 1
ATOM 3227 C CA . SER A 1 400 ? -16.768 17.165 30.036 1.00 76.62 400 SER A CA 1
ATOM 3228 C C . SER A 1 400 ? -16.624 16.175 31.198 1.00 76.62 400 SER A C 1
ATOM 3230 O O . SER A 1 400 ? -17.125 16.417 32.296 1.00 76.62 400 SER A O 1
ATOM 3232 N N . LEU A 1 401 ? -15.840 15.110 31.022 1.00 81.75 401 LEU A N 1
ATOM 3233 C CA . LEU A 1 401 ? -15.540 14.134 32.070 1.00 81.75 401 LEU A CA 1
ATOM 3234 C C . LEU A 1 401 ? -14.867 14.783 33.287 1.00 81.75 401 LEU A C 1
ATOM 3236 O O . LEU A 1 401 ? -15.225 14.484 34.427 1.00 81.75 401 LEU A O 1
ATOM 3240 N N . SER A 1 402 ? -13.936 15.709 33.051 1.00 79.38 402 SER A N 1
ATOM 3241 C CA . SER A 1 402 ? -13.223 16.435 34.110 1.00 79.38 402 SER A CA 1
ATOM 3242 C C . SER A 1 402 ? -14.126 17.383 34.909 1.00 79.38 402 SER A C 1
ATOM 3244 O O . SER A 1 402 ? -13.827 17.667 36.070 1.00 79.38 402 SER A O 1
ATOM 3246 N N . LEU A 1 403 ? -15.232 17.857 34.321 1.00 79.44 403 LEU A N 1
ATOM 3247 C CA . LEU A 1 403 ? -16.243 18.663 35.016 1.00 79.44 403 LEU A CA 1
ATOM 3248 C C . LEU A 1 403 ? -17.141 17.813 35.927 1.00 79.44 403 LEU A C 1
ATOM 3250 O O . LEU A 1 403 ? -17.575 18.291 36.974 1.00 79.44 403 LEU A O 1
ATOM 3254 N N . VAL A 1 404 ? -17.395 16.554 35.558 1.00 81.94 404 VAL A N 1
ATOM 3255 C CA . VAL A 1 404 ? -18.278 15.643 36.311 1.00 81.94 404 VAL A CA 1
ATOM 3256 C C . VAL A 1 404 ? -17.538 14.916 37.433 1.00 81.94 404 VAL A C 1
ATOM 3258 O O . VAL A 1 404 ? -18.123 14.618 38.478 1.00 81.94 404 VAL A O 1
ATOM 3261 N N . THR A 1 405 ? -16.253 14.601 37.249 1.00 79.38 405 THR A N 1
ATOM 3262 C CA . THR A 1 405 ? -15.486 13.831 38.234 1.00 79.38 405 THR A CA 1
ATOM 3263 C C . THR A 1 405 ? -14.003 14.188 38.249 1.00 79.38 405 THR A C 1
ATOM 3265 O O . THR A 1 405 ? -13.370 14.389 37.217 1.00 79.38 405 THR A O 1
ATOM 3268 N N . SER A 1 406 ? -13.400 14.192 39.442 1.00 79.12 406 SER A N 1
ATOM 3269 C CA . SER A 1 406 ? -11.950 14.334 39.585 1.00 79.12 406 SER A CA 1
ATOM 3270 C C . SER A 1 406 ? -11.252 13.037 39.165 1.00 79.12 406 SER A C 1
ATOM 3272 O O . SER A 1 406 ? -11.346 12.025 39.870 1.00 79.12 406 SER A O 1
ATOM 3274 N N . LEU A 1 407 ? -10.548 13.056 38.034 1.00 77.00 407 LEU A N 1
ATOM 3275 C CA . LEU A 1 407 ? -9.778 11.906 37.564 1.00 77.00 407 LEU A CA 1
ATOM 3276 C C . LEU A 1 407 ? -8.492 11.723 38.395 1.00 77.00 407 LEU A C 1
ATOM 3278 O O . LEU A 1 407 ? -7.762 12.691 38.625 1.00 77.00 407 LEU A O 1
ATOM 3282 N N . PRO A 1 408 ? -8.173 10.494 38.845 1.00 77.06 408 PRO A N 1
ATOM 3283 C CA . PRO A 1 408 ? -6.892 10.194 39.475 1.00 77.06 408 PRO A CA 1
ATOM 3284 C C . PRO A 1 408 ? -5.721 10.452 38.523 1.00 77.06 408 PRO A C 1
ATOM 3286 O O . PRO A 1 408 ? -5.842 10.281 37.309 1.00 77.06 408 PRO A O 1
ATOM 3289 N N . THR A 1 409 ? -4.551 10.787 39.073 1.00 69.56 409 THR A N 1
ATOM 3290 C CA . THR A 1 409 ? -3.312 10.866 38.288 1.00 69.56 409 THR A CA 1
ATOM 3291 C C . THR A 1 409 ? -3.001 9.509 37.653 1.00 69.56 409 THR A C 1
ATOM 3293 O O . THR A 1 409 ? -3.110 8.470 38.310 1.00 69.56 409 THR A O 1
ATOM 3296 N N . VAL A 1 410 ? -2.578 9.512 36.386 1.00 62.56 410 VAL A N 1
ATOM 3297 C CA . VAL A 1 410 ? -2.195 8.290 35.667 1.00 62.56 410 VAL A CA 1
ATOM 3298 C C . VAL A 1 410 ? -1.120 7.548 36.456 1.00 62.56 410 VAL A C 1
ATOM 3300 O O . VAL A 1 410 ? -0.055 8.084 36.776 1.00 62.56 410 VAL A O 1
ATOM 3303 N N . SER A 1 411 ? -1.406 6.299 36.816 1.00 55.72 411 SER A N 1
ATOM 3304 C CA . SER A 1 411 ? -0.475 5.497 37.595 1.00 55.72 411 SER A CA 1
ATOM 3305 C C . SER A 1 411 ? 0.434 4.687 36.676 1.00 55.72 411 SER A C 1
ATOM 3307 O O . SER A 1 411 ? 0.097 3.568 36.296 1.00 55.72 411 SER A O 1
ATOM 3309 N N . ASN A 1 412 ? 1.655 5.172 36.435 1.00 51.16 412 ASN A N 1
ATOM 3310 C CA . ASN A 1 412 ? 2.691 4.421 35.701 1.00 51.16 412 ASN A CA 1
ATOM 3311 C C . ASN A 1 412 ? 3.086 3.082 36.373 1.00 51.16 412 ASN A C 1
ATOM 3313 O O . ASN A 1 412 ? 3.786 2.263 35.776 1.00 51.16 412 ASN A O 1
ATOM 3317 N N . LYS A 1 413 ? 2.676 2.859 37.633 1.00 49.75 413 LYS A N 1
ATOM 3318 C CA . LYS A 1 413 ? 2.964 1.639 38.408 1.00 49.75 413 LYS A C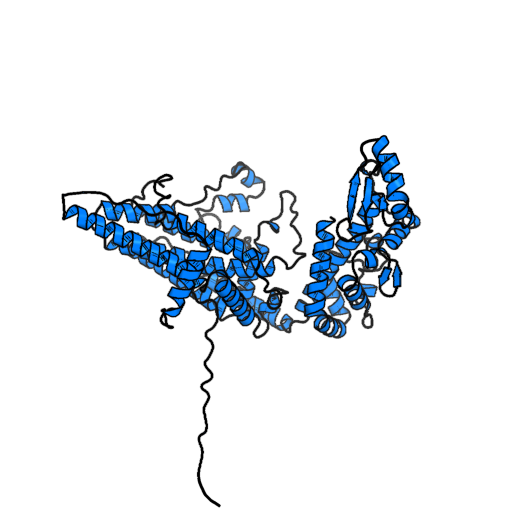A 1
ATOM 3319 C C . LYS A 1 413 ? 1.757 0.701 38.569 1.00 49.75 413 LYS A C 1
ATOM 3321 O O . LYS A 1 413 ? 1.982 -0.498 38.674 1.00 49.75 413 LYS A O 1
ATOM 3326 N N . LYS A 1 414 ? 0.510 1.203 38.575 1.00 44.44 414 LYS A N 1
ATOM 3327 C CA . LYS A 1 414 ? -0.719 0.378 38.677 1.00 44.44 414 LYS A CA 1
ATOM 3328 C C . LYS A 1 414 ? -1.392 0.091 37.331 1.00 44.44 414 LYS A C 1
ATOM 3330 O O . LYS A 1 414 ? -2.068 -0.923 37.232 1.00 44.44 414 LYS A O 1
ATOM 3335 N N . GLY A 1 415 ? -1.116 0.875 36.286 1.00 46.09 415 GLY A N 1
ATOM 3336 C CA . GLY A 1 415 ? -1.494 0.562 34.898 1.00 46.09 415 GLY A CA 1
ATOM 3337 C C . GLY A 1 415 ? -0.737 -0.627 34.287 1.00 46.09 415 GLY A C 1
ATOM 3338 O O . GLY A 1 415 ? -0.887 -0.899 33.108 1.00 46.09 415 GLY A O 1
ATOM 3339 N N . LYS A 1 416 ? 0.089 -1.333 35.076 1.00 48.62 416 LYS A N 1
ATOM 3340 C CA . LYS A 1 416 ? 0.774 -2.586 34.713 1.00 48.62 416 LYS A CA 1
ATOM 3341 C C . LYS A 1 416 ? 0.074 -3.835 35.256 1.00 48.62 416 LYS A C 1
ATOM 3343 O O . LYS A 1 416 ? 0.633 -4.923 35.156 1.00 48.62 416 LYS A O 1
ATOM 3348 N N . HIS A 1 417 ? -1.097 -3.701 35.885 1.00 55.44 417 HIS A N 1
ATOM 3349 C CA . HIS A 1 417 ? -1.851 -4.884 36.281 1.00 55.44 417 HIS A CA 1
ATOM 3350 C C . HIS A 1 417 ? -2.327 -5.595 34.999 1.00 55.44 417 HIS A C 1
ATOM 3352 O O . HIS A 1 417 ? -3.015 -4.966 34.196 1.00 55.44 417 HIS A O 1
ATOM 3358 N N . PRO A 1 418 ? -1.979 -6.875 34.779 1.00 52.62 418 PRO A N 1
ATOM 3359 C CA . PRO A 1 418 ? -2.255 -7.572 33.517 1.00 52.62 418 PRO A CA 1
ATOM 3360 C C . PRO A 1 418 ? -3.754 -7.733 33.210 1.00 52.62 418 PRO A C 1
ATOM 3362 O O . PRO A 1 418 ? -4.113 -8.086 32.095 1.00 52.62 418 PRO A O 1
ATOM 3365 N N . GLY A 1 419 ? -4.629 -7.452 34.182 1.00 61.06 419 GLY A N 1
ATOM 3366 C CA . GLY A 1 419 ? -6.085 -7.435 34.007 1.00 61.06 419 GLY A CA 1
ATOM 3367 C C . GLY A 1 419 ? -6.700 -6.098 33.566 1.00 61.06 419 GLY A C 1
ATOM 3368 O O . GLY A 1 419 ? -7.911 -6.071 33.375 1.00 61.06 419 GLY A O 1
ATOM 3369 N N . CYS A 1 420 ? -5.919 -5.016 33.442 1.00 74.31 420 CYS A N 1
ATOM 3370 C CA . CYS A 1 420 ? -6.395 -3.700 32.982 1.00 74.31 420 CYS A CA 1
ATOM 3371 C C . CYS A 1 420 ? -6.465 -3.628 31.447 1.00 74.31 420 CYS A C 1
ATOM 3373 O O . CYS A 1 420 ? -5.746 -4.356 30.757 1.00 74.31 420 CYS A O 1
ATOM 3375 N N . PHE A 1 421 ? -7.280 -2.714 30.915 1.00 83.19 421 PHE A N 1
ATOM 3376 C CA . PHE A 1 421 ? -7.531 -2.632 29.472 1.00 83.19 421 PHE A CA 1
ATOM 3377 C C . PHE A 1 421 ? -6.295 -2.224 28.663 1.00 83.19 421 PHE A C 1
ATOM 3379 O O . PHE A 1 421 ? -5.920 -2.939 27.742 1.00 83.19 421 PHE A O 1
ATOM 3386 N N . VAL A 1 422 ? -5.596 -1.142 29.042 1.00 82.38 422 VAL A N 1
ATOM 3387 C CA . VAL A 1 422 ? -4.477 -0.592 28.240 1.00 82.38 422 VAL A CA 1
ATOM 3388 C C . VAL A 1 422 ? -3.371 -1.623 27.944 1.00 82.38 422 VAL A C 1
ATOM 3390 O O . VAL A 1 422 ? -3.004 -1.765 26.781 1.00 82.38 422 VAL A O 1
ATOM 3393 N N . PRO A 1 423 ? -2.828 -2.389 28.915 1.00 81.81 423 PRO A N 1
ATOM 3394 C CA . PRO A 1 423 ? -1.789 -3.377 28.607 1.00 81.81 423 PRO A CA 1
ATOM 3395 C C . PRO A 1 423 ? -2.259 -4.505 27.688 1.00 81.81 423 PRO A C 1
ATOM 3397 O O . PRO A 1 423 ? -1.486 -4.977 26.857 1.00 81.81 423 PRO A O 1
ATOM 3400 N N . ARG A 1 424 ? -3.511 -4.954 27.843 1.00 84.69 424 ARG A N 1
ATOM 3401 C CA . ARG A 1 424 ? -4.084 -6.024 27.016 1.00 84.69 424 ARG A CA 1
ATOM 3402 C C . ARG A 1 424 ? -4.396 -5.527 25.608 1.00 84.69 424 ARG A C 1
ATOM 3404 O O . ARG A 1 424 ? -4.123 -6.243 24.653 1.00 84.69 424 ARG A O 1
ATOM 3411 N N . PHE A 1 425 ? -4.874 -4.293 25.499 1.00 86.81 425 PHE A N 1
ATOM 3412 C CA . PHE A 1 425 ? -5.041 -3.584 24.240 1.00 86.81 425 PHE A CA 1
ATOM 3413 C C . PHE A 1 425 ? -3.714 -3.455 23.489 1.00 86.81 425 PHE A C 1
ATOM 3415 O O . PHE A 1 425 ? -3.627 -3.879 22.347 1.00 86.81 425 PHE A O 1
ATOM 3422 N N . LEU A 1 426 ? -2.650 -2.969 24.141 1.00 85.31 426 LEU A N 1
ATOM 3423 C CA . LEU A 1 426 ? -1.327 -2.847 23.511 1.00 85.31 426 LEU A CA 1
ATOM 3424 C C . LEU A 1 426 ? -0.766 -4.201 23.053 1.00 85.31 426 LEU A C 1
ATOM 3426 O O . LEU A 1 426 ? -0.079 -4.272 22.039 1.00 85.31 426 LEU A O 1
ATOM 3430 N N . ALA A 1 427 ? -1.054 -5.276 23.792 1.00 86.94 427 ALA A N 1
ATOM 3431 C CA . ALA A 1 427 ? -0.675 -6.625 23.383 1.00 86.94 427 ALA A CA 1
ATOM 3432 C C . ALA A 1 427 ? -1.465 -7.104 22.152 1.00 86.94 427 ALA A C 1
ATOM 3434 O O . ALA A 1 427 ? -0.880 -7.743 21.281 1.00 86.94 427 ALA A O 1
ATOM 3435 N N . LEU A 1 428 ? -2.763 -6.792 22.072 1.00 89.75 428 LEU A N 1
ATOM 3436 C CA . LEU A 1 428 ? -3.591 -7.093 20.902 1.00 89.75 428 LEU A CA 1
ATOM 3437 C C . LEU A 1 428 ? -3.172 -6.254 19.684 1.00 89.75 428 LEU A C 1
ATOM 3439 O O . LEU A 1 428 ? -3.053 -6.792 18.591 1.00 89.75 428 LEU A O 1
ATOM 3443 N N . ASP A 1 429 ? -2.878 -4.968 19.869 1.00 86.25 429 ASP A N 1
ATOM 3444 C CA . ASP A 1 429 ? -2.380 -4.086 18.806 1.00 86.25 429 ASP A CA 1
ATOM 3445 C C . ASP A 1 429 ? -1.039 -4.584 18.235 1.00 86.25 429 ASP A C 1
ATOM 3447 O O . ASP A 1 429 ? -0.838 -4.614 17.022 1.00 86.25 429 ASP A O 1
ATOM 3451 N N . GLU A 1 430 ? -0.131 -5.060 19.093 1.00 87.06 430 GLU A N 1
ATOM 3452 C CA . GLU A 1 430 ? 1.107 -5.716 18.657 1.00 87.06 430 GLU A CA 1
ATOM 3453 C C . GLU A 1 430 ? 0.838 -6.996 17.851 1.00 87.06 430 GLU A C 1
ATOM 3455 O O . GLU A 1 430 ? 1.442 -7.190 16.795 1.00 87.06 430 GLU A O 1
ATOM 3460 N N . GLU A 1 431 ? -0.079 -7.849 18.319 1.00 91.00 431 GLU A N 1
ATOM 3461 C CA . GLU A 1 431 ? -0.501 -9.069 17.616 1.00 91.00 431 GLU A CA 1
ATOM 3462 C C . GLU A 1 431 ? -1.028 -8.730 16.209 1.00 91.00 431 GLU A C 1
ATOM 3464 O O . GLU A 1 431 ? -0.561 -9.281 15.210 1.00 91.00 431 GLU A O 1
ATOM 3469 N N . LEU A 1 432 ? -1.933 -7.757 16.110 1.00 90.25 432 LEU A N 1
ATOM 3470 C CA . LEU A 1 432 ? -2.540 -7.314 14.854 1.00 90.25 432 LEU A CA 1
ATOM 3471 C C . LEU A 1 432 ? -1.517 -6.674 13.905 1.00 90.25 432 LEU A C 1
ATOM 3473 O O . LEU A 1 432 ? -1.545 -6.929 12.698 1.00 90.25 432 LEU A O 1
ATOM 3477 N N . ARG A 1 433 ? -0.549 -5.915 14.431 1.00 86.69 433 ARG A N 1
ATOM 3478 C CA . ARG A 1 433 ? 0.531 -5.331 13.621 1.00 86.69 433 ARG A CA 1
ATOM 3479 C C . ARG A 1 433 ? 1.430 -6.391 12.994 1.00 86.69 433 ARG A C 1
ATOM 3481 O O . ARG A 1 433 ? 1.899 -6.203 11.872 1.00 86.69 433 ARG A O 1
ATOM 3488 N N . GLN A 1 434 ? 1.656 -7.506 13.685 1.00 87.94 434 GLN A N 1
ATOM 3489 C CA . GLN A 1 434 ? 2.383 -8.643 13.119 1.00 87.94 434 GLN A CA 1
ATOM 3490 C C . GLN A 1 434 ? 1.569 -9.310 12.005 1.00 87.94 434 GLN A C 1
ATOM 3492 O O . GLN A 1 434 ? 2.120 -9.584 10.936 1.00 87.94 434 GLN A O 1
ATOM 3497 N N . LEU A 1 435 ? 0.257 -9.487 12.201 1.00 89.31 435 LEU A N 1
ATOM 3498 C CA . LEU A 1 435 ? -0.635 -10.057 11.185 1.00 89.31 435 LEU A CA 1
ATOM 3499 C C . LEU A 1 435 ? -0.684 -9.224 9.907 1.00 89.31 435 LEU A C 1
ATOM 3501 O O . LEU A 1 435 ? -0.640 -9.801 8.819 1.00 89.31 435 LEU A O 1
ATOM 3505 N N . LYS A 1 436 ? -0.704 -7.893 10.025 1.00 88.12 436 LYS A N 1
ATOM 3506 C CA . LYS A 1 436 ? -0.712 -6.962 8.888 1.00 88.12 436 LYS A CA 1
ATOM 3507 C C . LYS A 1 436 ? 0.381 -7.258 7.859 1.00 88.12 436 LYS A C 1
ATOM 3509 O O . LYS A 1 436 ? 0.142 -7.139 6.663 1.00 88.12 436 LYS A O 1
ATOM 3514 N N . THR A 1 437 ? 1.574 -7.658 8.305 1.00 81.38 437 THR A N 1
ATOM 3515 C CA . THR A 1 437 ? 2.721 -7.892 7.408 1.00 81.38 437 THR A CA 1
ATOM 3516 C C . THR A 1 437 ? 2.513 -9.036 6.411 1.00 81.38 437 THR A C 1
ATOM 3518 O O . THR A 1 437 ? 3.214 -9.085 5.403 1.00 81.38 437 THR A O 1
ATOM 3521 N N . GLY A 1 438 ? 1.564 -9.939 6.675 1.00 83.00 438 GLY A N 1
ATOM 3522 C CA . GLY A 1 438 ? 1.230 -11.069 5.805 1.00 83.00 438 GLY A CA 1
ATOM 3523 C C . GLY A 1 438 ? -0.079 -10.920 5.027 1.00 83.00 438 GLY A C 1
ATOM 3524 O O . GLY A 1 438 ? -0.466 -11.870 4.350 1.00 83.00 438 GLY A O 1
ATOM 3525 N N . VAL A 1 439 ? -0.773 -9.780 5.130 1.00 88.06 439 VAL A N 1
ATOM 3526 C CA . VAL A 1 439 ? -2.040 -9.540 4.422 1.00 88.06 439 VAL A CA 1
ATOM 3527 C C . VAL A 1 439 ? -1.760 -9.271 2.940 1.00 88.06 439 VAL A C 1
ATOM 3529 O O . VAL A 1 439 ? -1.101 -8.287 2.608 1.00 88.06 439 VAL A O 1
ATOM 3532 N N . ASP A 1 440 ? -2.305 -10.107 2.053 1.00 87.62 440 ASP A N 1
ATOM 3533 C CA . ASP A 1 440 ? -2.333 -9.868 0.604 1.00 87.62 440 ASP A CA 1
ATOM 3534 C C . ASP A 1 440 ? -3.784 -9.843 0.106 1.00 87.62 440 ASP A C 1
ATOM 3536 O O . ASP A 1 440 ? -4.450 -10.875 0.052 1.00 87.62 440 ASP A O 1
ATOM 3540 N N . LEU A 1 441 ? -4.270 -8.654 -0.251 1.00 89.06 441 LEU A N 1
ATOM 3541 C CA . LEU A 1 441 ? -5.604 -8.412 -0.817 1.00 89.06 441 LEU A CA 1
ATOM 3542 C C . LEU A 1 441 ? -5.519 -7.927 -2.268 1.00 89.06 441 LEU A C 1
ATOM 3544 O O . LEU A 1 441 ? -6.503 -7.452 -2.832 1.00 89.06 441 LEU A O 1
ATOM 3548 N N . SER A 1 442 ? -4.344 -8.052 -2.886 1.00 81.81 442 SER A N 1
ATOM 3549 C CA . SER A 1 442 ? -4.012 -7.448 -4.178 1.00 81.81 442 SER A CA 1
ATOM 3550 C C . SER A 1 442 ? -4.917 -7.912 -5.335 1.00 81.81 442 SER A C 1
ATOM 3552 O O . SER A 1 442 ? -4.988 -7.231 -6.348 1.00 81.81 442 SER A O 1
ATOM 3554 N N . ASP A 1 443 ? -5.639 -9.032 -5.193 1.00 81.12 443 ASP A N 1
ATOM 3555 C CA . ASP A 1 443 ? -6.620 -9.505 -6.189 1.00 81.12 443 ASP A CA 1
ATOM 3556 C C . ASP A 1 443 ? -7.905 -8.665 -6.223 1.00 81.12 443 ASP A C 1
ATOM 3558 O O . ASP A 1 443 ? -8.640 -8.706 -7.208 1.00 81.12 443 ASP A O 1
ATOM 3562 N N . PHE A 1 444 ? -8.173 -7.906 -5.159 1.00 84.94 444 PHE A N 1
ATOM 3563 C CA . PHE A 1 444 ? -9.420 -7.166 -4.986 1.00 84.94 444 PHE A CA 1
ATOM 3564 C C . PHE A 1 444 ? -9.232 -5.649 -4.937 1.00 84.94 444 PHE A C 1
ATOM 3566 O O . PHE A 1 444 ? -10.173 -4.916 -5.225 1.00 84.94 444 PHE A O 1
ATOM 3573 N N . VAL A 1 445 ? -8.047 -5.162 -4.560 1.00 83.62 445 VAL A N 1
ATOM 3574 C CA . VAL A 1 445 ? -7.862 -3.753 -4.154 1.00 83.62 445 VAL A CA 1
ATOM 3575 C C . VAL A 1 445 ? -6.869 -2.978 -5.011 1.00 83.62 445 VAL A C 1
ATOM 3577 O O . VAL A 1 445 ? -6.515 -1.861 -4.650 1.00 83.62 445 VAL A O 1
ATOM 3580 N N . ILE A 1 446 ? -6.379 -3.571 -6.102 1.00 78.50 446 ILE A N 1
ATOM 3581 C CA . ILE A 1 446 ? -5.426 -2.932 -7.013 1.00 78.50 446 ILE A CA 1
ATOM 3582 C C . ILE A 1 446 ? -6.102 -2.623 -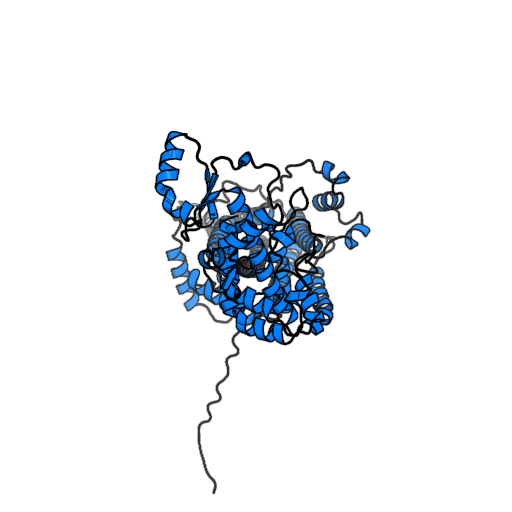8.353 1.00 78.50 446 ILE A C 1
ATOM 3584 O O . ILE A 1 446 ? -6.514 -3.560 -9.045 1.00 78.50 446 ILE A O 1
ATOM 3588 N N . PRO A 1 447 ? -6.156 -1.341 -8.763 1.00 73.88 447 PRO A N 1
ATOM 3589 C CA . PRO A 1 447 ? -5.939 -0.125 -7.952 1.00 73.88 447 PRO A CA 1
ATOM 3590 C C . PRO A 1 447 ? -7.023 0.037 -6.865 1.00 73.88 447 PRO A C 1
ATOM 3592 O O . PRO A 1 447 ? -7.989 -0.722 -6.867 1.00 73.88 447 PRO A O 1
ATOM 3595 N N . ILE A 1 448 ? -6.910 1.012 -5.945 1.00 76.12 448 ILE A N 1
ATOM 3596 C CA . ILE A 1 448 ? -7.911 1.202 -4.862 1.00 76.12 448 ILE A CA 1
ATOM 3597 C C . ILE A 1 448 ? -9.331 1.333 -5.436 1.00 76.12 448 ILE A C 1
ATOM 3599 O O . ILE A 1 448 ? -10.273 0.769 -4.880 1.00 76.12 448 ILE A O 1
ATOM 3603 N N . ASP A 1 449 ? -9.476 2.003 -6.584 1.00 76.44 449 ASP A N 1
ATOM 3604 C CA . ASP A 1 449 ? -10.749 2.165 -7.298 1.00 76.44 449 ASP A CA 1
ATOM 3605 C C . ASP A 1 449 ? -11.365 0.810 -7.727 1.00 76.44 449 ASP A C 1
ATOM 3607 O O . ASP A 1 449 ? -12.577 0.730 -7.915 1.00 76.44 449 ASP A O 1
ATOM 3611 N N . ASN A 1 450 ? -10.596 -0.288 -7.783 1.00 81.31 450 ASN A N 1
ATOM 3612 C CA . ASN A 1 450 ? -11.118 -1.639 -8.027 1.00 81.31 450 ASN A CA 1
ATOM 3613 C C . ASN A 1 450 ? -12.102 -2.092 -6.937 1.00 81.31 450 ASN A C 1
ATOM 3615 O O . ASN A 1 450 ? -12.972 -2.907 -7.220 1.00 81.31 450 ASN A O 1
ATOM 3619 N N . LEU A 1 451 ? -12.044 -1.527 -5.724 1.00 83.06 451 LEU A N 1
ATOM 3620 C CA . LEU A 1 451 ? -13.047 -1.765 -4.675 1.00 83.06 451 LEU A CA 1
ATOM 3621 C C . LEU A 1 451 ? -14.474 -1.395 -5.113 1.00 83.06 451 LEU A C 1
ATOM 3623 O O . LEU A 1 451 ? -15.432 -1.956 -4.581 1.00 83.06 451 LEU A O 1
ATOM 3627 N N . LEU A 1 452 ? -14.611 -0.472 -6.069 1.00 80.88 452 LEU A N 1
ATOM 3628 C CA . LEU A 1 452 ? -15.893 -0.010 -6.605 1.00 80.88 452 LEU A CA 1
ATOM 3629 C C . LEU A 1 452 ? -16.507 -0.992 -7.614 1.00 80.88 452 LEU A C 1
ATOM 3631 O O . LEU A 1 452 ? -17.692 -0.883 -7.936 1.00 80.88 452 LEU A O 1
ATOM 3635 N N . GLU A 1 453 ? -15.725 -1.943 -8.127 1.00 80.56 453 GLU A N 1
ATOM 3636 C CA . GLU A 1 453 ? -16.221 -2.938 -9.071 1.00 80.56 453 GLU A CA 1
ATOM 3637 C C . GLU A 1 453 ? -17.133 -3.963 -8.363 1.00 80.56 453 GLU A C 1
ATOM 3639 O O . GLU A 1 453 ? -16.912 -4.310 -7.193 1.00 80.56 453 GLU A O 1
ATOM 3644 N N . PRO A 1 454 ? -18.165 -4.494 -9.050 1.00 81.81 454 PRO A N 1
ATOM 3645 C CA . PRO A 1 454 ? -19.124 -5.413 -8.446 1.00 81.81 454 PRO A CA 1
ATOM 3646 C C . PRO A 1 454 ? -18.455 -6.616 -7.768 1.00 81.81 454 PRO A C 1
ATOM 3648 O O . PRO A 1 454 ? -17.757 -7.405 -8.401 1.00 81.81 454 PRO A O 1
ATOM 3651 N N . GLY A 1 455 ? -18.702 -6.773 -6.466 1.00 83.94 455 GLY A N 1
ATOM 3652 C CA . GLY A 1 455 ? -18.186 -7.883 -5.662 1.00 83.94 455 GLY A CA 1
ATOM 3653 C C . GLY A 1 455 ? -16.760 -7.708 -5.129 1.00 83.94 455 GLY A C 1
ATOM 3654 O O . GLY A 1 455 ? -16.365 -8.496 -4.272 1.00 83.94 455 GLY A O 1
ATOM 3655 N N . MET A 1 456 ? -16.007 -6.679 -5.538 1.00 88.50 456 MET A N 1
ATOM 3656 C CA . MET A 1 456 ? -14.621 -6.488 -5.082 1.00 88.50 456 MET A CA 1
ATOM 3657 C C . MET A 1 456 ? -14.535 -6.038 -3.624 1.00 88.50 456 MET A C 1
ATOM 3659 O O . MET A 1 456 ? -13.756 -6.607 -2.862 1.00 88.50 456 MET A O 1
ATOM 3663 N N . ALA A 1 457 ? -15.375 -5.091 -3.192 1.00 89.75 457 ALA A N 1
ATOM 3664 C CA . ALA A 1 457 ? -15.455 -4.696 -1.782 1.00 89.75 457 ALA A CA 1
ATOM 3665 C C . ALA A 1 457 ? -15.828 -5.881 -0.868 1.00 89.75 457 ALA A C 1
ATOM 3667 O O . ALA A 1 457 ? -15.127 -6.175 0.098 1.00 89.75 457 ALA A O 1
ATOM 3668 N N . SER A 1 458 ? -16.881 -6.628 -1.217 1.00 89.88 458 SER A N 1
ATOM 3669 C CA . SER A 1 458 ? -17.307 -7.810 -0.453 1.00 89.88 458 SER A CA 1
ATOM 3670 C C . SER A 1 458 ? -16.243 -8.917 -0.452 1.00 89.88 458 SER A C 1
ATOM 3672 O O . SER A 1 458 ? -15.964 -9.500 0.599 1.00 89.88 458 SER A O 1
ATOM 3674 N N . GLY A 1 459 ? -15.599 -9.170 -1.597 1.00 90.12 459 GLY A N 1
ATOM 3675 C CA . GLY A 1 459 ? -14.488 -10.115 -1.712 1.00 90.12 459 GLY A CA 1
ATOM 3676 C C . GLY A 1 459 ? -13.289 -9.718 -0.850 1.00 90.12 459 GLY A C 1
ATOM 3677 O O . GLY A 1 459 ? -12.745 -10.563 -0.143 1.00 90.12 459 GLY A O 1
ATOM 3678 N N . THR A 1 460 ? -12.951 -8.425 -0.821 1.00 93.50 460 THR A N 1
ATOM 3679 C CA . THR A 1 460 ? -11.891 -7.860 0.028 1.00 93.50 460 THR A CA 1
ATOM 3680 C C . THR A 1 460 ? -12.162 -8.119 1.505 1.00 93.50 460 THR A C 1
ATOM 3682 O O . THR A 1 460 ? -11.304 -8.660 2.203 1.00 93.50 460 THR A O 1
ATOM 3685 N N . LEU A 1 461 ? -13.356 -7.757 1.984 1.00 93.94 461 LEU A N 1
ATOM 3686 C CA . LEU A 1 461 ? -13.736 -7.918 3.390 1.00 93.94 461 LEU A CA 1
ATOM 3687 C C . LEU A 1 461 ? -13.793 -9.395 3.793 1.00 93.94 461 LEU A C 1
ATOM 3689 O O . LEU A 1 461 ? -13.311 -9.761 4.862 1.00 93.94 461 LEU A O 1
ATOM 3693 N N . THR A 1 462 ? -14.297 -10.258 2.909 1.00 93.44 462 THR A N 1
ATOM 3694 C CA . THR A 1 462 ? -14.337 -11.711 3.131 1.00 93.44 462 THR A CA 1
ATOM 3695 C C . THR A 1 462 ? -12.931 -12.307 3.212 1.00 93.44 462 THR A C 1
ATOM 3697 O O . THR A 1 462 ? -12.642 -13.096 4.111 1.00 93.44 462 THR A O 1
ATOM 3700 N N . ALA A 1 463 ? -12.035 -11.930 2.296 1.00 93.38 463 ALA A N 1
ATOM 3701 C CA . ALA A 1 463 ? -10.651 -12.398 2.301 1.00 93.38 463 ALA A CA 1
ATOM 3702 C C . ALA A 1 463 ? -9.901 -11.937 3.561 1.00 93.38 463 ALA A C 1
ATOM 3704 O O . ALA A 1 463 ? -9.158 -12.718 4.159 1.00 93.38 463 ALA A O 1
ATOM 3705 N N . LEU A 1 464 ? -10.138 -10.696 3.995 1.00 94.44 464 LEU A N 1
ATOM 3706 C CA . LEU A 1 464 ? -9.582 -10.158 5.232 1.00 94.44 464 LEU A CA 1
ATOM 3707 C C . LEU A 1 464 ? -10.101 -10.909 6.469 1.00 94.44 464 LEU A C 1
ATOM 3709 O O . LEU A 1 464 ? -9.296 -11.299 7.316 1.00 94.44 464 LEU A O 1
ATOM 3713 N N . ASP A 1 465 ? -11.411 -11.155 6.562 1.00 92.69 465 ASP A N 1
ATOM 3714 C CA . ASP A 1 465 ? -12.018 -11.886 7.683 1.00 92.69 465 ASP A CA 1
ATOM 3715 C C . ASP A 1 465 ? -11.480 -13.320 7.779 1.00 92.69 465 ASP A C 1
ATOM 3717 O O . ASP A 1 465 ? -11.048 -13.755 8.847 1.00 92.69 465 ASP A O 1
ATOM 3721 N N . LEU A 1 466 ? -11.388 -14.028 6.647 1.00 92.38 466 LEU A N 1
ATOM 3722 C CA . LEU A 1 466 ? -10.809 -15.374 6.583 1.00 92.38 466 LEU A CA 1
ATOM 3723 C C . LEU A 1 466 ? -9.342 -15.397 7.026 1.00 92.38 466 LEU A C 1
ATOM 3725 O O . LEU A 1 466 ? -8.949 -16.275 7.798 1.00 92.38 466 LEU A O 1
ATOM 3729 N N . TYR A 1 467 ? -8.539 -14.430 6.577 1.00 93.50 467 TYR A N 1
ATOM 3730 C CA . TYR A 1 467 ? -7.136 -14.318 6.974 1.00 93.50 467 TYR A CA 1
ATOM 3731 C C . TYR A 1 467 ? -6.989 -14.106 8.489 1.00 93.50 467 TYR A C 1
ATOM 3733 O O . TYR A 1 467 ? -6.179 -14.773 9.143 1.00 93.50 467 TYR A O 1
ATOM 3741 N N . ILE A 1 468 ? -7.790 -13.206 9.068 1.00 92.12 468 ILE A N 1
ATOM 3742 C CA . ILE A 1 468 ? -7.773 -12.930 10.510 1.00 92.12 468 ILE A CA 1
ATOM 3743 C C . ILE A 1 468 ? -8.252 -14.155 11.293 1.00 92.12 468 ILE A C 1
ATOM 3745 O O . ILE A 1 468 ? -7.600 -14.536 12.269 1.00 92.12 468 ILE A O 1
ATOM 3749 N N . LEU A 1 469 ? -9.323 -14.813 10.849 1.00 90.88 469 LEU A N 1
ATOM 3750 C CA . LEU A 1 469 ? -9.859 -16.024 11.467 1.00 90.88 469 LEU A CA 1
ATOM 3751 C C . LEU A 1 469 ? -8.827 -17.157 11.493 1.00 90.88 469 LEU A C 1
ATOM 3753 O O . LEU A 1 469 ? -8.627 -17.800 12.529 1.00 90.88 469 LEU A O 1
ATOM 3757 N N . GLU A 1 470 ? -8.129 -17.386 10.381 1.00 90.75 470 GLU A N 1
ATOM 3758 C CA . GLU A 1 470 ? -7.102 -18.422 10.283 1.00 90.75 470 GLU A CA 1
ATOM 3759 C C . GLU A 1 470 ? -5.950 -18.160 11.264 1.00 90.75 470 GLU A C 1
ATOM 3761 O O . GLU A 1 470 ? -5.524 -19.069 11.992 1.00 90.75 470 GLU A O 1
ATOM 3766 N N . ARG A 1 471 ? -5.469 -16.914 11.314 1.00 91.00 471 ARG A N 1
ATOM 3767 C CA . ARG A 1 471 ? -4.265 -16.538 12.064 1.00 91.00 471 ARG A CA 1
ATOM 3768 C C . ARG A 1 471 ? -4.502 -16.290 13.550 1.00 91.00 471 ARG A C 1
ATOM 3770 O O . ARG A 1 471 ? -3.666 -16.683 14.358 1.00 91.00 471 ARG A O 1
ATOM 3777 N N . SER A 1 472 ? -5.616 -15.660 13.910 1.00 88.12 472 SER A N 1
ATOM 3778 C CA . SER A 1 472 ? -5.929 -15.266 15.293 1.00 88.12 472 SER A CA 1
ATOM 3779 C C . SER A 1 472 ? -6.901 -16.223 15.994 1.00 88.12 472 SER A C 1
ATOM 3781 O O . SER A 1 472 ? -7.001 -16.221 17.225 1.00 88.12 472 SER A O 1
ATOM 3783 N N . GLY A 1 473 ? -7.589 -17.073 15.221 1.00 88.75 473 GLY A N 1
ATOM 3784 C CA . GLY A 1 473 ? -8.534 -18.072 15.712 1.00 88.75 473 GLY A CA 1
ATOM 3785 C C . GLY A 1 473 ? -9.978 -17.592 15.883 1.00 88.75 473 GLY A C 1
ATOM 3786 O O . GLY A 1 473 ? -10.821 -18.412 16.242 1.00 88.75 473 GLY A O 1
ATOM 3787 N N . THR A 1 474 ? -10.261 -16.312 15.640 1.00 92.12 474 THR A N 1
ATOM 3788 C CA . THR A 1 474 ? -11.605 -15.709 15.663 1.00 92.12 474 THR A CA 1
ATOM 3789 C C . THR A 1 474 ? -11.630 -14.473 14.747 1.00 92.12 474 THR A C 1
ATOM 3791 O O . THR A 1 474 ? -10.604 -14.110 14.171 1.00 92.12 474 THR A O 1
ATOM 3794 N N . LYS A 1 475 ? -12.791 -13.840 14.577 1.00 91.94 475 LYS A N 1
ATOM 3795 C CA . LYS A 1 475 ? -12.944 -12.623 13.767 1.00 91.94 475 LYS A CA 1
ATOM 3796 C C . LYS A 1 475 ? -12.400 -11.389 14.485 1.00 91.94 475 LYS A C 1
ATOM 3798 O O . LYS A 1 475 ? -12.353 -11.342 15.715 1.00 91.94 475 LYS A O 1
ATOM 3803 N N . LEU A 1 476 ? -12.059 -10.352 13.720 1.00 91.56 476 LEU A N 1
ATOM 3804 C CA . LEU A 1 476 ? -11.496 -9.106 14.251 1.00 91.56 476 LEU A CA 1
ATOM 3805 C C . LEU A 1 476 ? -12.383 -8.460 15.322 1.00 91.56 476 LEU A C 1
ATOM 3807 O O . LEU A 1 476 ? -11.902 -8.116 16.400 1.00 91.56 476 LEU A O 1
ATOM 3811 N N . GLY A 1 477 ? -13.685 -8.364 15.050 1.00 89.00 477 GLY A N 1
ATOM 3812 C CA . GLY A 1 477 ? -14.665 -7.833 15.991 1.00 89.00 477 GLY A CA 1
ATOM 3813 C C . GLY A 1 477 ? -14.693 -8.578 17.325 1.00 89.00 477 GLY A C 1
ATOM 3814 O O . GLY A 1 477 ? -14.730 -7.965 18.391 1.00 89.00 477 GLY A O 1
ATOM 3815 N N . PHE A 1 478 ? -14.583 -9.907 17.285 1.00 88.81 478 PHE A N 1
ATOM 3816 C CA . PHE A 1 478 ? -14.561 -10.736 18.487 1.00 88.81 478 PHE A CA 1
ATOM 3817 C C . PHE A 1 478 ? -13.279 -10.584 19.301 1.00 88.81 478 PHE A C 1
ATOM 3819 O O . PHE A 1 478 ? -13.339 -10.692 20.522 1.00 88.81 478 PHE A O 1
ATOM 3826 N N . LEU A 1 479 ? -12.136 -10.287 18.673 1.00 91.31 479 LEU A N 1
ATOM 3827 C CA . LEU A 1 479 ? -10.899 -10.002 19.408 1.00 91.31 479 LEU A CA 1
ATOM 3828 C C . LEU A 1 479 ? -11.062 -8.791 20.332 1.00 91.31 479 LEU A C 1
ATOM 3830 O O . LEU A 1 479 ? -10.643 -8.835 21.492 1.00 91.31 479 LEU A O 1
ATOM 3834 N N . PHE A 1 480 ? -11.679 -7.723 19.823 1.00 92.12 480 PHE A N 1
ATOM 3835 C CA . PHE A 1 480 ? -11.935 -6.515 20.599 1.00 92.12 480 PHE A CA 1
ATOM 3836 C C . PHE A 1 480 ? -13.091 -6.692 21.588 1.00 92.12 480 PHE A C 1
ATOM 3838 O O . PHE A 1 480 ? -12.960 -6.271 22.737 1.00 92.12 480 PHE A O 1
ATOM 3845 N N . GLN A 1 481 ? -14.169 -7.381 21.203 1.00 90.44 481 GLN A N 1
ATOM 3846 C CA . GLN A 1 481 ? -15.272 -7.694 22.117 1.00 90.44 481 GLN A CA 1
ATOM 3847 C C . GLN A 1 481 ? -14.793 -8.522 23.319 1.00 90.44 481 GLN A C 1
ATOM 3849 O O . GLN A 1 481 ? -15.045 -8.152 24.463 1.00 90.44 481 GLN A O 1
ATOM 3854 N N . ASP A 1 482 ? -14.031 -9.596 23.081 1.00 89.88 482 ASP A N 1
ATOM 3855 C CA . ASP A 1 482 ? -13.465 -10.440 24.141 1.00 89.88 482 ASP A CA 1
ATOM 3856 C C . ASP A 1 482 ? -12.549 -9.628 25.069 1.00 89.88 482 ASP A C 1
ATOM 3858 O O . ASP A 1 482 ? -12.559 -9.812 26.290 1.00 89.88 482 ASP A O 1
ATOM 3862 N N . LEU A 1 483 ? -11.759 -8.708 24.502 1.00 91.00 483 LEU A N 1
ATOM 3863 C CA . LEU A 1 483 ? -10.910 -7.803 25.272 1.00 91.00 483 LEU A CA 1
ATOM 3864 C C . LEU A 1 483 ? -11.745 -6.934 26.219 1.00 91.00 483 LEU A C 1
ATOM 3866 O O . LEU A 1 483 ? -11.406 -6.848 27.406 1.00 91.00 483 LEU A O 1
ATOM 3870 N N . VAL A 1 484 ? -12.809 -6.306 25.714 1.00 90.25 484 VAL A N 1
ATOM 3871 C CA . VAL A 1 484 ? -13.716 -5.468 26.509 1.00 90.25 484 VAL A CA 1
ATOM 3872 C C . VAL A 1 484 ? -14.394 -6.298 27.599 1.00 90.25 484 VAL A C 1
ATOM 3874 O O . VAL A 1 484 ? -14.259 -5.972 28.784 1.00 90.25 484 VAL A O 1
ATOM 3877 N N . ASP A 1 485 ? -15.038 -7.404 27.231 1.00 89.75 485 ASP A N 1
ATOM 3878 C 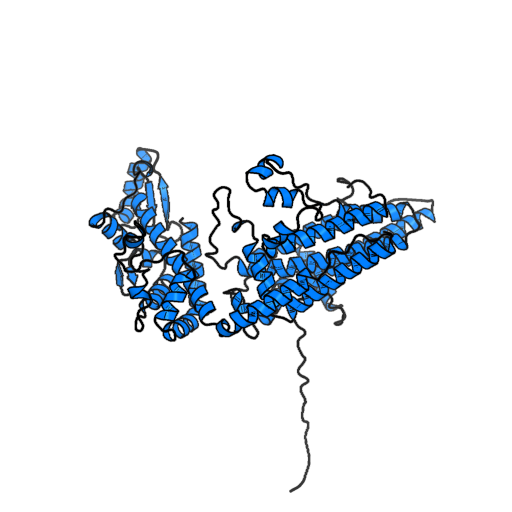CA . ASP A 1 485 ? -15.810 -8.261 28.137 1.00 89.75 485 ASP A CA 1
ATOM 3879 C C . ASP A 1 485 ? -14.956 -8.809 29.282 1.00 89.75 485 ASP A C 1
ATOM 3881 O O . ASP A 1 485 ? -15.340 -8.747 30.458 1.00 89.75 485 ASP A O 1
ATOM 3885 N N . ASP A 1 486 ? -13.758 -9.304 28.971 1.00 88.44 486 ASP A N 1
ATOM 3886 C CA . ASP A 1 486 ? -12.838 -9.819 29.979 1.00 88.44 486 ASP A CA 1
ATOM 3887 C C . ASP A 1 486 ? -12.369 -8.699 30.932 1.00 88.44 486 ASP A C 1
ATOM 3889 O O . ASP A 1 486 ? -12.232 -8.925 32.140 1.00 88.44 486 ASP A O 1
ATOM 3893 N N . CYS A 1 487 ? -12.115 -7.485 30.422 1.00 88.44 487 CYS A N 1
ATOM 3894 C CA . CYS A 1 487 ? -11.715 -6.342 31.254 1.00 88.44 487 CYS A CA 1
ATOM 3895 C C . CYS A 1 487 ? -12.850 -5.907 32.189 1.00 88.44 487 CYS A C 1
ATOM 3897 O O . CYS A 1 487 ? -12.628 -5.747 33.392 1.00 88.44 487 CYS A O 1
ATOM 3899 N N . ILE A 1 488 ? -14.078 -5.799 31.677 1.00 88.62 488 ILE A N 1
ATOM 3900 C CA . ILE A 1 488 ? -15.261 -5.476 32.483 1.00 88.62 488 ILE A CA 1
ATOM 3901 C C . ILE A 1 488 ? -15.526 -6.561 33.532 1.00 88.62 488 ILE A C 1
ATOM 3903 O O . ILE A 1 488 ? -15.768 -6.248 34.701 1.00 88.62 488 ILE A O 1
ATOM 3907 N N . THR A 1 489 ? -15.402 -7.836 33.165 1.00 87.81 489 THR A N 1
ATOM 3908 C CA . THR A 1 489 ? -15.544 -8.962 34.100 1.00 87.81 489 THR A CA 1
ATOM 3909 C C . THR A 1 489 ? -14.490 -8.906 35.208 1.00 87.81 489 THR A C 1
ATOM 3911 O O . THR A 1 489 ? -14.800 -9.144 36.379 1.00 87.81 489 THR A O 1
ATOM 3914 N N . ASN A 1 490 ? -13.247 -8.539 34.881 1.00 86.06 490 ASN A N 1
ATOM 3915 C CA . ASN A 1 490 ? -12.187 -8.347 35.873 1.00 86.06 490 ASN A CA 1
ATOM 3916 C C . ASN A 1 490 ? -12.502 -7.204 36.848 1.00 86.06 490 ASN A C 1
ATOM 3918 O O . ASN A 1 490 ? -12.281 -7.364 38.052 1.00 86.06 490 ASN A O 1
ATOM 3922 N N . ILE A 1 491 ? -13.049 -6.089 36.357 1.00 84.50 491 ILE A N 1
ATOM 3923 C CA . ILE A 1 491 ? -13.469 -4.956 37.194 1.00 84.50 491 ILE A CA 1
ATOM 3924 C C . ILE A 1 491 ? -14.612 -5.367 38.124 1.00 84.50 491 ILE A C 1
ATOM 3926 O O . ILE A 1 491 ? -14.527 -5.133 39.331 1.00 84.50 491 ILE A O 1
ATOM 3930 N N . ARG A 1 492 ? -15.652 -6.030 37.601 1.00 84.75 492 ARG A N 1
ATOM 3931 C CA . ARG A 1 492 ? -16.784 -6.519 38.409 1.00 84.75 492 ARG A CA 1
ATOM 3932 C C . ARG A 1 492 ? -16.312 -7.470 39.506 1.00 84.75 492 ARG A C 1
ATOM 3934 O O . ARG A 1 492 ? -16.611 -7.238 40.675 1.00 84.75 492 ARG A O 1
ATOM 3941 N N . ARG A 1 493 ? -15.468 -8.448 39.162 1.00 84.88 493 ARG A N 1
ATOM 3942 C CA . ARG A 1 493 ? -14.869 -9.380 40.130 1.00 84.88 493 ARG A CA 1
ATOM 3943 C C . ARG A 1 493 ? -14.054 -8.654 41.202 1.00 84.88 493 ARG A C 1
ATOM 3945 O O . ARG A 1 493 ? -14.105 -9.026 42.372 1.00 84.88 493 ARG A O 1
ATOM 3952 N N . HIS A 1 494 ? -13.290 -7.624 40.831 1.00 81.56 494 HIS A N 1
ATOM 3953 C CA . HIS A 1 494 ? -12.548 -6.819 41.802 1.00 81.56 494 HIS A CA 1
ATOM 3954 C C . HIS A 1 494 ? -13.493 -6.096 42.770 1.00 81.56 494 HIS A C 1
ATOM 3956 O O . HIS A 1 494 ? -13.285 -6.155 43.983 1.00 81.56 494 HIS A O 1
ATOM 3962 N N . ASN A 1 495 ? -14.549 -5.471 42.249 1.00 78.19 495 ASN A N 1
ATOM 3963 C CA . ASN A 1 495 ? -15.546 -4.775 43.057 1.00 78.19 495 ASN A CA 1
ATOM 3964 C C . ASN A 1 495 ? -16.262 -5.746 44.009 1.00 78.19 495 ASN A C 1
ATOM 3966 O O . ASN A 1 495 ? -16.361 -5.468 45.203 1.00 78.19 495 ASN A O 1
ATOM 3970 N N . GLU A 1 496 ? -16.671 -6.923 43.531 1.00 81.44 496 GLU A N 1
ATOM 3971 C CA . GLU A 1 496 ? -17.256 -7.990 44.355 1.00 81.44 496 GLU A CA 1
ATOM 3972 C C . GLU A 1 496 ? -16.309 -8.441 45.472 1.00 81.44 496 GLU A C 1
ATOM 3974 O O . GLU A 1 496 ? -16.719 -8.540 46.626 1.00 81.44 496 GLU A O 1
ATOM 3979 N N . GLN A 1 497 ? -15.021 -8.644 45.174 1.00 80.44 497 GLN A N 1
ATOM 3980 C CA . GLN A 1 497 ? -14.022 -8.994 46.189 1.00 80.44 497 GLN A CA 1
ATOM 3981 C C . GLN A 1 497 ? -13.831 -7.889 47.232 1.00 80.44 497 GLN A C 1
ATOM 3983 O O . GLN A 1 497 ? -13.614 -8.188 48.408 1.00 80.44 497 GLN A O 1
ATOM 3988 N N . VAL A 1 498 ? -13.882 -6.617 46.832 1.00 75.81 498 VAL A N 1
ATOM 3989 C CA . VAL A 1 498 ? -13.802 -5.480 47.761 1.00 75.81 498 VAL A CA 1
ATOM 3990 C C . VAL A 1 498 ? -15.043 -5.428 48.657 1.00 75.81 498 VAL A C 1
ATOM 3992 O O . VAL A 1 498 ? -14.903 -5.217 49.862 1.00 75.81 498 VAL A O 1
ATOM 3995 N N . GLN A 1 499 ? -16.235 -5.692 48.116 1.00 72.62 499 GLN A N 1
ATOM 3996 C CA . GLN A 1 499 ? -17.479 -5.770 48.894 1.00 72.62 499 GLN A CA 1
ATOM 3997 C C . GLN A 1 499 ? -17.499 -6.979 49.845 1.00 72.62 499 GLN A C 1
ATOM 3999 O O . GLN A 1 499 ? -17.852 -6.845 51.020 1.00 72.62 499 GLN A O 1
ATOM 4004 N N . ALA A 1 500 ? -17.035 -8.144 49.386 1.00 74.25 500 ALA A N 1
ATOM 4005 C CA . ALA A 1 500 ? -16.899 -9.344 50.208 1.00 74.25 500 ALA A CA 1
ATOM 4006 C C . ALA A 1 500 ? -15.911 -9.118 51.364 1.00 74.25 500 ALA A C 1
ATOM 4008 O O . ALA A 1 500 ? -16.238 -9.390 52.515 1.00 74.25 500 ALA A O 1
ATOM 4009 N N . LYS A 1 501 ? -14.755 -8.489 51.104 1.00 70.06 501 LYS A N 1
ATOM 4010 C CA . LYS A 1 501 ? -13.763 -8.127 52.139 1.00 70.06 501 LYS A CA 1
ATOM 4011 C C . LYS A 1 501 ? -14.252 -7.067 53.132 1.00 70.06 501 LYS A C 1
ATOM 4013 O O . LYS A 1 501 ? -13.725 -6.990 54.238 1.00 70.06 501 LYS A O 1
ATOM 4018 N N . LYS A 1 502 ? -15.234 -6.239 52.761 1.00 63.41 502 LYS A N 1
ATOM 4019 C CA . LYS A 1 502 ? -15.917 -5.326 53.696 1.00 63.41 502 LYS A CA 1
ATOM 4020 C C . LYS A 1 502 ? -16.926 -6.043 54.589 1.00 63.41 502 LYS A C 1
ATOM 4022 O O . LYS A 1 502 ? -17.154 -5.593 55.707 1.00 63.41 502 LYS A O 1
ATOM 4027 N N . THR A 1 503 ? -17.493 -7.141 54.100 1.00 58.84 503 THR A N 1
ATOM 4028 C CA . THR A 1 503 ? -18.448 -7.985 54.832 1.00 58.84 503 THR A CA 1
ATOM 4029 C C . THR A 1 503 ? -17.723 -8.998 55.728 1.00 58.84 503 THR A C 1
ATOM 4031 O O . THR A 1 503 ? -18.186 -9.307 56.822 1.00 58.84 503 THR A O 1
ATOM 4034 N N . GLU A 1 504 ? -16.527 -9.432 55.330 1.00 51.31 504 GLU A N 1
ATOM 4035 C CA . GLU A 1 504 ? -15.670 -10.350 56.076 1.00 51.31 504 GLU A CA 1
ATOM 4036 C C . GLU A 1 504 ? -14.359 -9.670 56.494 1.00 51.31 504 GLU A C 1
ATOM 4038 O O . GLU A 1 504 ? -13.313 -9.803 55.855 1.00 51.31 504 GLU A O 1
ATOM 4043 N N . MET A 1 505 ? -14.359 -8.992 57.643 1.00 48.66 505 MET A N 1
ATOM 4044 C CA . MET A 1 505 ? -13.106 -8.807 58.378 1.00 48.66 505 MET A CA 1
ATOM 4045 C C . MET A 1 505 ? -12.677 -10.148 59.001 1.00 48.66 505 MET A C 1
ATOM 4047 O O . MET A 1 505 ? -12.891 -10.377 60.190 1.00 48.66 505 MET A O 1
ATOM 4051 N N . LYS A 1 506 ? -12.041 -11.018 58.200 1.00 43.59 506 LYS A N 1
ATOM 4052 C CA . LYS A 1 506 ? -10.816 -11.765 58.554 1.00 43.59 506 LYS A CA 1
ATOM 4053 C C . LYS A 1 506 ? -10.290 -12.623 57.388 1.00 43.59 506 LYS A C 1
ATOM 4055 O O . LYS A 1 506 ? -10.952 -13.522 56.896 1.00 43.59 506 LYS A O 1
ATOM 4060 N N . THR A 1 507 ? -8.997 -12.407 57.124 1.00 38.38 507 THR A N 1
ATOM 4061 C CA . THR A 1 507 ? -7.985 -13.290 56.500 1.00 38.38 507 THR A CA 1
ATOM 4062 C C . THR A 1 507 ? -7.879 -13.449 54.969 1.00 38.38 507 THR A C 1
ATOM 4064 O O . THR A 1 507 ? -8.541 -14.255 54.341 1.00 38.38 507 THR A O 1
ATOM 4067 N N . GLN A 1 508 ? -6.833 -12.770 54.474 1.00 35.28 508 GLN A N 1
ATOM 4068 C CA . GLN A 1 508 ? -5.718 -13.247 53.633 1.00 35.28 508 GLN A CA 1
ATOM 4069 C C . GLN A 1 508 ? -5.839 -13.330 52.096 1.00 35.28 508 GLN A C 1
ATOM 4071 O O . GLN A 1 508 ? -6.850 -13.662 51.498 1.00 35.28 508 GLN A O 1
ATOM 4076 N N . TYR A 1 509 ? -4.725 -12.913 51.486 1.00 33.75 509 TYR A N 1
ATOM 4077 C CA . TYR A 1 509 ? -4.477 -12.554 50.088 1.00 33.75 509 TYR A CA 1
ATOM 4078 C C . TYR A 1 509 ? -4.258 -13.769 49.172 1.00 33.75 509 TYR A C 1
ATOM 4080 O O . TYR A 1 509 ? -3.603 -14.724 49.580 1.00 33.75 509 TYR A O 1
ATOM 4088 N N . VAL A 1 510 ? -4.663 -13.651 47.899 1.00 33.34 510 VAL A N 1
ATOM 4089 C CA . VAL A 1 510 ? -4.224 -14.525 46.793 1.00 33.34 510 VAL A CA 1
ATOM 4090 C C . VAL A 1 510 ? -3.583 -13.677 45.683 1.00 33.34 510 VAL A C 1
ATOM 4092 O O . VAL A 1 510 ? -3.991 -12.543 45.433 1.00 33.34 510 VAL A O 1
ATOM 4095 N N . VAL A 1 511 ? -2.529 -14.238 45.086 1.00 32.31 511 VAL A N 1
ATOM 4096 C CA . VAL A 1 511 ? -1.581 -13.672 44.108 1.00 32.31 511 VAL A CA 1
ATOM 4097 C C . VAL A 1 511 ? -2.086 -13.872 42.662 1.00 32.31 511 VAL A C 1
ATOM 4099 O O . VAL A 1 511 ? -2.650 -14.933 42.401 1.00 32.31 511 VAL A O 1
ATOM 4102 N N . PRO A 1 512 ? -1.877 -12.940 41.703 1.00 38.41 512 PRO A N 1
ATOM 4103 C CA . PRO A 1 512 ? -2.254 -13.152 40.300 1.00 38.41 512 PRO A CA 1
ATOM 4104 C C . PRO A 1 512 ? -1.204 -13.906 39.465 1.00 38.41 512 PRO A C 1
ATOM 4106 O O . PRO A 1 512 ? 0.000 -13.805 39.695 1.00 38.41 512 PRO A O 1
ATOM 4109 N N . MET A 1 513 ? -1.733 -14.626 38.474 1.00 32.44 513 MET A N 1
ATOM 4110 C CA . MET A 1 513 ? -1.124 -15.616 37.579 1.00 32.44 513 MET A CA 1
ATOM 4111 C C . MET A 1 513 ? -0.226 -15.013 36.473 1.00 32.44 513 MET A C 1
ATOM 4113 O O . MET A 1 513 ? -0.365 -13.847 36.108 1.00 32.44 513 MET A O 1
ATOM 4117 N N . ALA A 1 514 ? 0.700 -15.836 35.966 1.00 33.22 514 ALA A N 1
ATOM 4118 C CA . ALA A 1 514 ? 1.729 -15.527 34.964 1.00 33.22 514 ALA A CA 1
ATOM 4119 C C . ALA A 1 514 ? 1.168 -15.342 33.529 1.00 33.22 514 ALA A C 1
ATOM 4121 O O . ALA A 1 514 ? 0.058 -15.795 33.259 1.00 33.22 514 ALA A O 1
ATOM 4122 N N . PRO A 1 515 ? 1.905 -14.691 32.602 1.00 38.44 515 PRO A N 1
ATOM 4123 C CA . PRO A 1 515 ? 1.414 -14.420 31.252 1.00 38.44 515 PRO A CA 1
ATOM 4124 C C . PRO A 1 515 ? 1.496 -15.659 30.348 1.00 38.44 515 PRO A C 1
ATOM 4126 O O . PRO A 1 515 ? 2.536 -16.306 30.264 1.00 38.44 515 PRO A O 1
ATOM 4129 N N . GLU A 1 516 ? 0.393 -15.951 29.659 1.00 43.31 516 GLU A N 1
ATOM 4130 C CA . GLU A 1 516 ? 0.263 -17.050 28.692 1.00 43.31 516 GLU A CA 1
ATOM 4131 C C . GLU A 1 516 ? 0.753 -16.688 27.284 1.00 43.31 516 GLU A C 1
ATOM 4133 O O . GLU A 1 516 ? 0.656 -15.532 26.856 1.00 43.31 516 GLU A O 1
ATOM 4138 N N . ASP A 1 517 ? 1.236 -17.722 26.589 1.00 49.59 517 ASP A N 1
ATOM 4139 C CA . ASP A 1 517 ? 1.809 -17.728 25.240 1.00 49.59 517 ASP A CA 1
ATOM 4140 C C . ASP A 1 517 ? 0.739 -17.498 24.144 1.00 49.59 517 ASP A C 1
ATOM 4142 O O . ASP A 1 517 ? -0.443 -17.824 24.310 1.00 49.59 517 ASP A O 1
ATOM 4146 N N . SER A 1 518 ? 1.134 -16.917 23.010 1.00 52.09 518 SER A N 1
ATOM 4147 C CA . SER A 1 518 ? 0.225 -16.488 21.932 1.00 52.09 518 SER A CA 1
ATOM 4148 C C . SER A 1 518 ? -0.465 -17.661 21.225 1.00 52.09 518 SER A C 1
ATOM 4150 O O . SER A 1 518 ? -1.644 -17.566 20.881 1.00 52.09 518 SER A O 1
ATOM 4152 N N . ASN A 1 519 ? 0.218 -18.801 21.085 1.00 55.75 519 ASN A N 1
ATOM 4153 C CA . ASN A 1 519 ? -0.354 -20.010 20.479 1.00 55.75 519 ASN A CA 1
ATOM 4154 C C . ASN A 1 519 ? -1.475 -20.626 21.329 1.00 55.75 519 ASN A C 1
ATOM 4156 O O . ASN A 1 519 ? -2.484 -21.084 20.790 1.00 55.75 519 ASN A O 1
ATOM 4160 N N . THR A 1 520 ? -1.333 -20.597 22.656 1.00 64.88 520 THR A N 1
ATOM 4161 C CA . THR A 1 520 ? -2.378 -21.051 23.585 1.00 64.88 520 THR A CA 1
ATOM 4162 C C . THR A 1 520 ? -3.628 -20.174 23.499 1.00 64.88 520 THR A C 1
ATOM 4164 O O . THR A 1 520 ? -4.734 -20.707 23.427 1.00 64.88 520 THR A O 1
ATOM 4167 N N . ARG A 1 521 ? -3.473 -18.848 23.359 1.00 69.88 521 ARG A N 1
ATOM 4168 C CA . ARG A 1 521 ? -4.612 -17.920 23.212 1.00 69.88 521 ARG A CA 1
ATOM 4169 C C . ARG A 1 521 ? -5.409 -18.144 21.932 1.00 69.88 521 ARG A C 1
ATOM 4171 O O . ARG A 1 521 ? -6.636 -18.161 21.979 1.00 69.88 521 ARG A O 1
ATOM 4178 N N . ALA A 1 522 ? -4.741 -18.344 20.795 1.00 68.31 522 ALA A N 1
ATOM 4179 C CA . ALA A 1 522 ? -5.430 -18.629 19.534 1.00 68.31 522 ALA A CA 1
ATOM 4180 C C . ALA A 1 522 ? -6.247 -19.933 19.618 1.00 68.31 522 ALA A C 1
ATOM 4182 O O . ALA A 1 522 ? -7.355 -20.025 19.088 1.00 68.31 522 ALA A O 1
ATOM 4183 N N . GLN A 1 523 ? -5.732 -20.942 20.328 1.00 65.00 523 GLN A N 1
ATOM 4184 C CA . GLN A 1 523 ? -6.425 -22.214 20.524 1.00 65.00 523 GLN A CA 1
ATOM 4185 C C . GLN A 1 523 ? -7.637 -22.089 21.461 1.00 65.00 523 GLN A C 1
ATOM 4187 O O . GLN A 1 523 ? -8.675 -22.695 21.188 1.00 65.00 523 GLN A O 1
ATOM 4192 N N . GLU A 1 524 ? -7.543 -21.279 22.515 1.00 73.94 524 GLU A N 1
ATOM 4193 C CA . GLU A 1 524 ? -8.668 -20.962 23.404 1.00 73.94 524 GLU A CA 1
ATOM 4194 C C . GLU A 1 524 ? -9.762 -20.157 22.695 1.00 73.94 524 GLU A C 1
ATOM 4196 O O . GLU A 1 524 ? -10.942 -20.499 22.806 1.00 73.94 524 GLU A O 1
ATOM 4201 N N . ARG A 1 525 ? -9.391 -19.144 21.901 1.00 78.62 525 ARG A N 1
ATOM 4202 C CA . ARG A 1 525 ? -10.337 -18.367 21.077 1.00 78.62 525 ARG A CA 1
ATOM 4203 C C . ARG A 1 525 ? -11.112 -19.276 20.116 1.00 78.62 525 ARG A C 1
ATOM 4205 O O . ARG A 1 525 ? -12.338 -19.218 20.078 1.00 78.62 525 ARG A O 1
ATOM 4212 N N . ARG A 1 526 ? -10.431 -20.222 19.452 1.00 75.69 526 ARG A N 1
ATOM 4213 C CA . ARG A 1 526 ? -11.072 -21.236 18.586 1.00 75.69 526 ARG A CA 1
ATOM 4214 C C . ARG A 1 526 ? -12.054 -22.148 19.325 1.00 75.69 526 ARG A C 1
ATOM 4216 O O . ARG A 1 526 ? -12.963 -22.692 18.701 1.00 75.69 526 ARG A O 1
ATOM 4223 N N . GLN A 1 527 ? -11.860 -22.388 20.623 1.00 68.94 527 GLN A N 1
ATOM 4224 C CA . GLN A 1 527 ? -12.815 -23.155 21.429 1.00 68.94 527 GLN A CA 1
ATOM 4225 C C . GLN A 1 527 ? -14.033 -22.310 21.806 1.00 68.94 527 GLN A C 1
ATOM 4227 O O . GLN A 1 527 ? -15.151 -22.807 21.686 1.00 68.94 527 GLN A O 1
ATOM 4232 N N . LYS A 1 528 ? -13.828 -21.044 22.194 1.00 73.06 528 LYS A N 1
ATOM 4233 C CA . LYS A 1 528 ? -14.916 -20.099 22.497 1.00 73.06 528 LYS A CA 1
ATOM 4234 C C . LYS A 1 528 ? -15.823 -19.859 21.286 1.00 73.06 528 LYS A C 1
ATOM 4236 O O . LYS A 1 528 ? -17.045 -19.885 21.436 1.00 73.06 528 LYS A O 1
ATOM 4241 N N . GLU A 1 529 ? -15.239 -19.733 20.093 1.00 67.88 529 GLU A N 1
ATOM 4242 C CA . GLU A 1 529 ? -15.969 -19.530 18.833 1.00 67.88 529 GLU A CA 1
ATOM 4243 C C . GLU A 1 529 ? -17.006 -20.636 18.569 1.00 67.88 529 GLU A C 1
ATOM 4245 O O . GLU A 1 529 ? -18.143 -20.363 18.200 1.00 67.88 529 GLU A O 1
ATOM 4250 N N . LYS A 1 530 ? -16.668 -21.901 18.858 1.00 69.75 530 LYS A N 1
ATOM 4251 C CA . LYS A 1 530 ? -17.567 -23.055 18.647 1.00 69.75 530 LYS A CA 1
ATOM 4252 C C . LYS A 1 530 ? -18.815 -23.046 19.530 1.00 69.75 530 LYS A C 1
ATOM 4254 O O . LYS A 1 530 ? -19.745 -23.804 19.269 1.00 69.75 530 LYS A O 1
ATOM 4259 N N . THR A 1 531 ? -18.815 -22.249 20.595 1.00 59.03 531 THR A N 1
ATOM 4260 C CA . THR A 1 531 ? -19.899 -22.184 21.585 1.00 59.03 531 THR A CA 1
ATOM 4261 C C . THR A 1 531 ? -20.719 -20.894 21.508 1.00 59.03 531 THR A C 1
ATOM 4263 O O . THR A 1 531 ? -21.629 -20.712 22.316 1.00 59.03 531 THR A O 1
ATOM 4266 N N . ARG A 1 532 ? -20.423 -19.996 20.557 1.00 57.38 532 ARG A N 1
ATOM 4267 C CA . ARG A 1 532 ? -21.071 -18.682 20.438 1.00 57.38 532 ARG A CA 1
ATOM 4268 C C . ARG A 1 532 ? -22.396 -18.772 19.651 1.00 57.38 532 ARG A C 1
ATOM 4270 O O . ARG A 1 532 ? -22.429 -19.425 18.609 1.00 57.38 532 ARG A O 1
ATOM 4277 N N . PRO A 1 533 ? -23.498 -18.147 20.114 1.00 46.22 533 PRO A N 1
ATOM 4278 C CA . PRO A 1 533 ? -24.734 -18.058 19.336 1.00 46.22 533 PRO A CA 1
ATOM 4279 C C . PRO A 1 533 ? -24.567 -17.117 18.132 1.00 46.22 533 PRO A C 1
ATOM 4281 O O . PRO A 1 533 ? -23.915 -16.083 18.235 1.00 46.22 533 PRO A O 1
ATOM 4284 N N . ALA A 1 534 ? -25.208 -17.448 17.007 1.00 45.69 534 ALA A N 1
ATOM 4285 C CA . ALA A 1 534 ? -25.046 -16.775 15.711 1.00 45.69 534 ALA A CA 1
ATOM 4286 C C . ALA A 1 534 ? -25.582 -15.323 15.623 1.00 45.69 534 ALA A C 1
ATOM 4288 O O . ALA A 1 534 ? -25.582 -14.753 14.543 1.00 45.69 534 ALA A O 1
ATOM 4289 N N . GLN A 1 535 ? -26.071 -14.726 16.719 1.00 33.38 535 GLN A N 1
ATOM 4290 C CA . GLN A 1 535 ? -26.895 -13.502 16.697 1.00 33.38 535 GLN A CA 1
ATOM 4291 C C . GLN A 1 535 ? -26.291 -12.285 17.427 1.00 33.38 535 GLN A C 1
ATOM 4293 O O . GLN A 1 535 ? -27.022 -11.375 17.803 1.00 33.38 535 GLN A O 1
ATOM 4298 N N . SER A 1 536 ? -24.978 -12.228 17.653 1.00 38.53 536 SER A N 1
ATOM 4299 C CA . SER A 1 536 ? -24.340 -11.039 18.246 1.00 38.53 536 SER A CA 1
ATOM 4300 C C . SER A 1 536 ? -23.190 -10.577 17.354 1.00 38.53 536 SER A C 1
ATOM 4302 O O . SER A 1 536 ? -22.063 -11.041 17.495 1.00 38.53 536 SER A O 1
ATOM 4304 N N . LEU A 1 537 ? -23.513 -9.725 16.375 1.00 53.59 537 LEU A N 1
ATOM 4305 C CA . LEU A 1 537 ? -22.626 -9.331 15.272 1.00 53.59 537 LEU A CA 1
ATOM 4306 C C . LEU A 1 537 ? -22.457 -7.806 15.194 1.00 53.59 537 LEU A C 1
ATOM 4308 O O . LEU A 1 537 ? -22.674 -7.207 14.150 1.00 53.59 537 LEU A O 1
ATOM 4312 N N . VAL A 1 538 ? -22.071 -7.174 16.304 1.00 56.75 538 VAL A N 1
ATOM 4313 C CA . VAL A 1 538 ? -21.882 -5.709 16.357 1.00 56.75 538 VAL A CA 1
ATOM 4314 C C . VAL A 1 538 ? -20.650 -5.255 15.551 1.00 56.75 538 VAL A C 1
ATOM 4316 O O . VAL A 1 538 ? -20.624 -4.160 15.010 1.00 56.75 538 VAL A O 1
ATOM 4319 N N . TYR A 1 539 ? -19.643 -6.124 15.401 1.00 62.16 539 TYR A N 1
ATOM 4320 C CA . TYR A 1 539 ? -18.369 -5.798 14.740 1.00 62.16 539 TYR A CA 1
ATOM 4321 C C . TYR A 1 539 ? -17.992 -6.779 13.620 1.00 62.16 539 TYR A C 1
ATOM 4323 O O . TYR A 1 539 ? -16.806 -6.984 13.346 1.00 62.16 539 TYR A O 1
ATOM 4331 N N . ASP A 1 540 ? -18.973 -7.456 13.013 1.00 74.31 540 ASP A N 1
ATOM 4332 C CA . ASP A 1 540 ? -18.679 -8.368 11.905 1.00 74.31 540 ASP A CA 1
ATOM 4333 C C . ASP A 1 540 ? -18.375 -7.579 10.631 1.00 74.31 540 ASP A C 1
ATOM 4335 O O . ASP A 1 540 ? -19.179 -6.774 10.165 1.00 74.31 540 ASP A O 1
ATOM 4339 N N . ILE A 1 541 ? -17.198 -7.828 10.068 1.00 72.75 541 ILE A N 1
ATOM 4340 C CA . ILE A 1 541 ? -16.663 -7.082 8.929 1.00 72.75 541 ILE A CA 1
ATOM 4341 C C . ILE A 1 541 ? -17.106 -7.676 7.588 1.00 72.75 541 ILE A C 1
ATOM 4343 O O . ILE A 1 541 ? -17.046 -6.988 6.571 1.00 72.75 541 ILE A O 1
ATOM 4347 N N . ALA A 1 542 ? -17.570 -8.930 7.564 1.00 68.69 542 ALA A N 1
ATOM 4348 C CA . ALA A 1 542 ? -18.070 -9.578 6.354 1.00 68.69 542 ALA A CA 1
ATOM 4349 C C . ALA A 1 542 ? -19.603 -9.426 6.233 1.00 68.69 542 ALA A C 1
ATOM 4351 O O . ALA A 1 542 ? -20.307 -9.500 7.243 1.00 68.69 542 ALA A O 1
ATOM 4352 N N . PRO A 1 543 ? -20.153 -9.223 5.019 1.00 53.53 543 PRO A N 1
ATOM 4353 C CA . PRO A 1 543 ? -21.601 -9.224 4.812 1.00 53.53 543 PRO A CA 1
ATOM 4354 C C . PRO A 1 543 ? -22.200 -10.616 5.084 1.00 53.53 543 PRO A C 1
ATOM 4356 O O . PRO A 1 543 ? -21.600 -11.635 4.736 1.00 53.53 543 PRO A O 1
ATOM 4359 N N . GLU A 1 544 ? -23.391 -10.666 5.693 1.00 45.47 544 GLU A N 1
ATOM 4360 C CA . GLU A 1 544 ? -24.088 -11.927 5.977 1.00 45.47 544 GLU A CA 1
ATOM 4361 C C . GLU A 1 544 ? -24.365 -12.699 4.679 1.00 45.47 544 GLU A C 1
ATOM 4363 O O . GLU A 1 544 ? -24.954 -12.182 3.726 1.00 45.47 544 GLU A O 1
ATOM 4368 N N . SER A 1 545 ? -23.950 -13.967 4.632 1.00 35.44 545 SER A N 1
ATOM 4369 C CA . SER A 1 545 ? -24.276 -14.841 3.510 1.00 35.44 545 SER A CA 1
ATOM 4370 C C . SER A 1 545 ? -25.786 -15.070 3.479 1.00 35.44 545 SER A C 1
ATOM 4372 O O . SER A 1 545 ? -26.325 -15.736 4.366 1.00 35.44 545 SER A O 1
ATOM 4374 N N . VAL A 1 546 ? -26.471 -14.563 2.453 1.00 28.45 546 VAL A N 1
ATOM 4375 C CA . VAL A 1 546 ? -27.872 -14.913 2.200 1.00 28.45 546 VAL A CA 1
ATOM 4376 C C . VAL A 1 546 ? -27.923 -16.417 1.941 1.00 28.45 546 VAL A C 1
ATOM 4378 O O . VAL A 1 546 ? -27.469 -16.899 0.903 1.00 28.45 546 VAL A O 1
ATOM 4381 N N . ALA A 1 547 ? -28.440 -17.170 2.910 1.00 27.16 547 ALA A N 1
ATOM 4382 C CA . ALA A 1 547 ? -28.730 -18.579 2.737 1.00 27.16 547 ALA A CA 1
ATOM 4383 C C . ALA A 1 547 ? -29.762 -18.710 1.610 1.00 27.16 547 ALA A C 1
ATOM 4385 O O . ALA A 1 547 ? -30.932 -18.372 1.773 1.00 27.16 547 ALA A O 1
ATOM 4386 N N . THR A 1 548 ? -29.331 -19.184 0.443 1.00 27.45 548 THR A N 1
ATOM 4387 C CA . THR A 1 548 ? -30.244 -19.681 -0.581 1.00 27.45 548 THR A CA 1
ATOM 4388 C C . THR A 1 548 ? -30.999 -20.866 0.008 1.00 27.45 548 THR A C 1
ATOM 4390 O O . THR A 1 548 ? -30.462 -21.972 0.082 1.00 27.45 548 THR A O 1
ATOM 4393 N N . GLU A 1 549 ? -32.235 -20.630 0.451 1.00 26.56 549 GLU A N 1
ATOM 4394 C CA . GLU A 1 549 ? -33.202 -21.685 0.728 1.00 26.56 549 GLU A CA 1
ATOM 4395 C C . GLU A 1 549 ? -33.409 -22.492 -0.557 1.00 26.56 549 GLU A C 1
ATOM 4397 O O . GLU A 1 549 ? -34.097 -22.084 -1.495 1.00 26.56 549 GLU A O 1
ATOM 4402 N N . GLY A 1 550 ? -32.753 -23.650 -0.608 1.00 26.67 550 GLY A N 1
ATOM 4403 C CA . GLY A 1 550 ? -32.997 -24.672 -1.607 1.00 26.67 550 GLY A CA 1
ATOM 4404 C C . GLY A 1 550 ? -34.425 -25.175 -1.463 1.00 26.67 550 GLY A C 1
ATOM 4405 O O . GLY A 1 550 ? -34.729 -25.990 -0.594 1.00 26.67 550 GLY A O 1
ATOM 4406 N N . THR A 1 551 ? -35.305 -24.707 -2.339 1.00 26.92 551 THR A N 1
ATOM 4407 C CA . THR A 1 551 ? -36.606 -25.330 -2.560 1.00 26.92 551 THR A CA 1
ATOM 4408 C C . THR A 1 551 ? -36.373 -26.658 -3.276 1.00 26.92 551 THR A C 1
ATOM 4410 O O . THR A 1 551 ? -36.176 -26.722 -4.487 1.00 26.92 551 THR A O 1
ATOM 4413 N N . HIS A 1 552 ? -36.355 -27.736 -2.495 1.00 26.64 552 HIS A N 1
ATOM 4414 C CA . HIS A 1 552 ? -36.463 -29.109 -2.979 1.00 26.64 552 HIS A CA 1
ATOM 4415 C C . HIS A 1 552 ? -37.871 -29.322 -3.571 1.00 26.64 552 HIS A C 1
ATOM 4417 O O . HIS A 1 552 ? -38.849 -29.106 -2.852 1.00 26.64 552 HIS A O 1
ATOM 4423 N N . PRO A 1 553 ? -38.026 -29.764 -4.833 1.00 30.59 553 PRO A N 1
ATOM 4424 C CA . PRO A 1 553 ? -39.311 -30.210 -5.342 1.00 30.59 553 PRO A CA 1
ATOM 4425 C C . PRO A 1 553 ? -39.400 -31.733 -5.186 1.00 30.59 553 PRO A C 1
ATOM 4427 O O . PRO A 1 553 ? -38.776 -32.473 -5.944 1.00 30.59 553 PRO A O 1
ATOM 4430 N N . ASP A 1 554 ? -40.182 -32.206 -4.216 1.00 27.55 554 ASP A N 1
ATOM 4431 C CA . ASP A 1 554 ? -40.602 -33.608 -4.163 1.00 27.55 554 ASP A CA 1
ATOM 4432 C C . ASP A 1 554 ? -41.953 -33.787 -4.874 1.00 27.55 554 ASP A C 1
ATOM 4434 O O . ASP A 1 554 ? -43.013 -33.384 -4.406 1.00 27.55 554 ASP A O 1
ATOM 4438 N N . ASN A 1 555 ? -41.836 -34.352 -6.074 1.00 29.56 555 ASN A N 1
ATOM 4439 C CA . ASN A 1 555 ? -42.635 -35.409 -6.689 1.00 29.56 555 ASN A CA 1
ATOM 4440 C C . ASN A 1 555 ? -44.156 -35.562 -6.438 1.00 29.56 555 ASN A C 1
ATOM 4442 O O . ASN A 1 555 ? -44.624 -35.918 -5.362 1.00 29.56 555 ASN A O 1
ATOM 4446 N N . ALA A 1 556 ? -44.828 -35.611 -7.600 1.00 30.30 556 ALA A N 1
ATOM 4447 C CA . ALA A 1 556 ? -45.792 -36.628 -8.049 1.00 30.30 556 ALA A CA 1
ATOM 4448 C C . ALA A 1 556 ? -47.291 -36.431 -7.739 1.00 30.30 556 ALA A C 1
ATOM 4450 O O . ALA A 1 556 ? -47.774 -36.758 -6.662 1.00 30.30 556 ALA A O 1
ATOM 4451 N N . SER A 1 557 ? -48.091 -36.152 -8.780 1.00 29.50 557 SER A N 1
ATOM 4452 C CA . SER A 1 557 ? -48.751 -37.211 -9.578 1.00 29.50 557 SER A CA 1
ATOM 4453 C C . SER A 1 557 ? -49.889 -36.685 -10.469 1.00 29.50 557 SER A C 1
ATOM 4455 O O . SER A 1 557 ? -50.735 -35.908 -10.037 1.00 29.50 557 SER A O 1
ATOM 4457 N N . THR A 1 558 ? -49.961 -37.279 -11.668 1.00 32.06 558 THR A N 1
ATOM 4458 C CA . THR A 1 558 ? -51.160 -37.591 -12.482 1.00 32.06 558 THR A CA 1
ATOM 4459 C C . THR A 1 558 ? -51.994 -36.458 -13.091 1.00 32.06 558 THR A C 1
ATOM 4461 O O . THR A 1 558 ? -52.804 -35.839 -12.409 1.00 32.06 558 THR A O 1
ATOM 4464 N N . SER A 1 559 ? -51.953 -36.335 -14.428 1.00 30.70 559 SER A N 1
ATOM 4465 C CA . SER A 1 559 ? -53.054 -36.747 -15.330 1.00 30.70 559 SER A CA 1
ATOM 4466 C C . SER A 1 559 ? -52.679 -36.569 -16.813 1.00 30.70 559 SER A C 1
ATOM 4468 O O . SER A 1 559 ? -52.373 -35.453 -17.221 1.00 30.70 559 SER A O 1
ATOM 4470 N N . LEU A 1 560 ? -52.839 -37.672 -17.563 1.00 34.28 560 LEU A N 1
ATOM 4471 C CA . LEU A 1 560 ? -52.841 -37.873 -19.029 1.00 34.28 560 LEU A CA 1
ATOM 4472 C C . LEU A 1 560 ? -51.506 -37.889 -19.786 1.00 34.28 560 LEU A C 1
ATOM 4474 O O . LEU A 1 560 ? -50.835 -36.844 -19.893 1.00 34.28 560 LEU A O 1
#

pLDDT: mean 74.69, std 19.37, range [26.56, 97.62]